Protein AF-A0A932WIM9-F1 (afdb_monomer_lite)

Sequence (503 aa):
MEVCYRRLRYLMGSFFEVTAYGERARCAEAVTLAFTEVARIERLLSVYRPQSDLTCLNAFGKTGARSIDPELFSVLARSIEYAEQSGGAFDPTAAPLIRLWGFGPGPARLSPPSNEEVLSLLDRVDYRSIQLSSGRVAFLKEGVEINLGGIGKGYAIDRAAEILRRAGISRAMISCGSTIYALGTPPGKAGWEIDIRHPRNEEEKMETVLLSDQAISTSGDYEKYFIFGGKRFSHLIDPRSGYPAAAVASVSVIAPSAMEADALSTAAFVLGEGEGNALLARRPGVEGLILREEEEGLISRHPTSGWGRRSTVPSLSRRRFLALASLLLAGLFLPSLGEATVVYLTEEEALRKMMPEAERFDTDHIDLSAEQLAQAQQWAGRAFREDDYRFRVGRKGTETVGYATVLEVVGKERPITFLIGIDPTGEIKGVEVLVYRESRGSEIRHSRFMAQFLKKKVTNPLRLGDDIEAISGATLSSRAASYAVKKALAIFEVAYKRQKKEG

Foldseek 3Di:
DWDWDKDWDCALNWIKIKTFTDDHVLVVVLLVVLVVLRNVLCLAAPCQDCNRQQNVVLVVFDDDKDAGDPVSLVLLVVQLVLCVLLVNQRFQQCQLLLVQCQNGPDHRDQDHDDPVSLVVCLVLTDNVQWDDDDNIIDGNDGNRGGHCPLQSVLVSQQSSLVSCVVSVTQFMWIDTVQKIFTRAADPPDPADWDFDADLPAQQDTPFIFGDYLKMKGKDFLPPAWHDDPNDTFRSLARSNSSGGAQQFGMKMKIANTRSVNSSLRSSLSSVHQPSSLVSQQVDPRMWMWTWHQDPPRDIDIRIHPCVCVGTPDPPDPPVCPVPPPPPPDDDDDDDQFAHAKDQPDDPVRVCCVLCVQFPAWDKDKFAADPVLQVQLCVLLVHHDDDRIWIKIFGDDPPDTQWIWTWDWFDFPHDTWIKIWIAGPVQFTSWIATRIDGGSDQPCCRDPVQGVLRGRDHSPDPLDDPPSGDADVVRNRVSVRSSSRNNSVRSSCCSGPVVVVVVD

Radius of gyration: 24.14 Å; chains: 1; bounding box: 57×66×65 Å

pLDDT: mean 85.47, std 17.42, range [24.28, 98.75]

Structure (mmCIF, N/CA/C/O backbone):
data_AF-A0A932WIM9-F1
#
_entry.id   AF-A0A932WIM9-F1
#
loop_
_atom_site.group_PDB
_atom_site.id
_atom_site.type_symbol
_atom_site.label_atom_id
_atom_site.label_alt_id
_atom_site.label_comp_id
_atom_site.label_asym_id
_atom_site.label_entity_id
_atom_site.label_seq_id
_atom_site.pdbx_PDB_ins_code
_atom_site.Cartn_x
_atom_site.Cartn_y
_atom_site.Cartn_z
_atom_site.occupancy
_atom_site.B_iso_or_equiv
_atom_site.auth_seq_id
_atom_site.auth_comp_id
_atom_site.auth_asym_id
_atom_site.auth_atom_id
_atom_site.pdbx_PDB_model_num
ATOM 1 N N . MET A 1 1 ? -25.998 -4.564 21.793 1.00 55.59 1 MET A N 1
ATOM 2 C CA . MET A 1 1 ? -26.098 -3.507 20.764 1.00 55.59 1 MET A CA 1
ATOM 3 C C . MET A 1 1 ? -24.878 -3.607 19.871 1.00 55.59 1 MET A C 1
ATOM 5 O O . MET A 1 1 ? -23.782 -3.750 20.400 1.00 55.59 1 MET A O 1
ATOM 9 N N . GLU A 1 2 ? -25.075 -3.602 18.556 1.00 68.44 2 GLU A N 1
ATOM 10 C CA . GLU A 1 2 ? -23.986 -3.564 17.575 1.00 68.44 2 GLU A CA 1
ATOM 11 C C . GLU A 1 2 ? -23.275 -2.209 17.690 1.00 68.44 2 GLU A C 1
ATOM 13 O O . GLU A 1 2 ? -23.920 -1.163 17.623 1.00 68.44 2 GLU A O 1
ATOM 18 N N . VAL A 1 3 ? -21.966 -2.212 17.949 1.00 78.06 3 VAL A N 1
ATOM 19 C CA . VAL A 1 3 ? -21.169 -0.986 18.074 1.00 78.06 3 VAL A CA 1
ATOM 20 C C . VAL A 1 3 ? -20.242 -0.833 16.882 1.00 78.06 3 VAL A C 1
ATOM 22 O O . VAL A 1 3 ? -19.720 -1.816 16.361 1.00 78.06 3 VAL A O 1
ATOM 25 N N . CYS A 1 4 ? -19.980 0.414 16.500 1.00 88.69 4 CYS A N 1
ATOM 26 C CA . CYS A 1 4 ? -18.881 0.735 15.604 1.00 88.69 4 CYS A CA 1
ATOM 27 C C . CYS A 1 4 ? -17.565 0.675 16.395 1.00 88.69 4 CYS A C 1
ATOM 29 O O . CYS A 1 4 ? -17.333 1.482 17.301 1.00 88.69 4 CYS A O 1
ATOM 31 N N . TYR A 1 5 ? -16.707 -0.287 16.073 1.00 85.75 5 TYR A N 1
ATOM 32 C CA . TYR A 1 5 ? -15.351 -0.399 16.598 1.00 85.75 5 TYR A CA 1
ATOM 33 C C . TYR A 1 5 ? -14.357 0.005 15.511 1.00 85.75 5 TYR A C 1
ATOM 35 O O . TYR A 1 5 ? -14.390 -0.536 14.413 1.00 85.75 5 TYR A O 1
ATOM 43 N N . ARG A 1 6 ? -13.468 0.950 15.817 1.00 88.81 6 ARG A N 1
ATOM 44 C CA . ARG A 1 6 ? -12.464 1.465 14.883 1.00 88.81 6 ARG A CA 1
ATOM 45 C C . ARG A 1 6 ? -11.092 1.424 15.542 1.00 88.81 6 ARG A C 1
ATOM 47 O O . ARG A 1 6 ? -10.963 1.883 16.678 1.00 88.81 6 ARG A O 1
ATOM 54 N N . ARG A 1 7 ? -10.090 0.889 14.844 1.00 83.69 7 ARG A N 1
ATOM 55 C CA . ARG A 1 7 ? -8.681 0.903 15.269 1.00 83.69 7 ARG A CA 1
ATOM 56 C C . ARG A 1 7 ? -7.785 1.169 14.061 1.00 83.69 7 ARG A C 1
ATOM 58 O O . ARG A 1 7 ? -8.113 0.774 12.945 1.00 83.69 7 ARG A O 1
ATOM 65 N N . LEU A 1 8 ? -6.657 1.823 14.311 1.00 82.69 8 LEU A N 1
ATOM 66 C CA . LEU A 1 8 ? -5.622 2.146 13.335 1.00 82.69 8 LEU A CA 1
ATOM 67 C C . LEU A 1 8 ? -4.281 1.592 13.830 1.00 82.69 8 LEU A C 1
ATOM 69 O O . LEU A 1 8 ? -4.013 1.646 15.031 1.00 82.69 8 LEU A O 1
ATOM 73 N N . ARG A 1 9 ? -3.435 1.086 12.930 1.00 78.25 9 ARG A N 1
ATOM 74 C CA . ARG A 1 9 ? -2.064 0.658 13.240 1.00 78.25 9 ARG A CA 1
ATOM 75 C C . ARG A 1 9 ? -1.126 0.958 12.073 1.00 78.25 9 ARG A C 1
ATOM 77 O O . ARG A 1 9 ? -1.498 0.767 10.920 1.00 78.25 9 ARG A O 1
ATOM 84 N N . TYR A 1 10 ? 0.091 1.415 12.363 1.00 80.12 10 TYR A N 1
ATOM 85 C CA . TYR A 1 10 ? 1.121 1.609 11.339 1.00 80.12 10 TYR A CA 1
ATOM 86 C C . TYR A 1 10 ? 1.799 0.270 11.017 1.00 80.12 10 TYR A C 1
ATOM 88 O O . TYR A 1 10 ? 2.465 -0.298 11.882 1.00 80.12 10 TYR A O 1
ATOM 96 N N . LEU A 1 11 ? 1.592 -0.242 9.803 1.00 82.69 11 LEU A N 1
ATOM 97 C CA . LEU A 1 11 ? 2.088 -1.531 9.307 1.00 82.69 11 LEU A CA 1
ATOM 98 C C . LEU A 1 11 ? 2.386 -1.429 7.804 1.00 82.69 11 LEU A C 1
ATOM 100 O O . LEU A 1 11 ? 1.714 -0.695 7.080 1.00 82.69 11 LEU A O 1
ATOM 104 N N . MET A 1 12 ? 3.384 -2.170 7.318 1.00 85.56 12 MET A N 1
ATOM 105 C CA . MET A 1 12 ? 3.797 -2.179 5.901 1.00 85.56 12 MET A CA 1
ATOM 106 C C . MET A 1 12 ? 4.084 -0.779 5.321 1.00 85.56 12 MET A C 1
ATOM 108 O O . MET A 1 12 ? 3.772 -0.486 4.167 1.00 85.56 12 MET A O 1
ATOM 112 N N . GLY A 1 13 ? 4.664 0.113 6.130 1.00 76.69 13 GLY A N 1
ATOM 113 C CA . GLY A 1 13 ? 5.020 1.471 5.703 1.00 76.69 13 GLY A CA 1
ATOM 114 C C . GLY A 1 13 ? 3.828 2.415 5.487 1.00 76.69 13 GLY A C 1
ATOM 115 O O . GLY A 1 13 ? 3.993 3.466 4.869 1.00 76.69 13 GLY A O 1
ATOM 116 N N . SER A 1 14 ? 2.634 2.056 5.970 1.00 79.06 14 SER A N 1
ATOM 117 C CA . SER A 1 14 ? 1.410 2.857 5.873 1.00 79.06 14 SER A CA 1
ATOM 118 C C . SER A 1 14 ? 0.502 2.619 7.088 1.00 79.06 14 SER A C 1
ATOM 120 O O . SER A 1 14 ? 0.816 1.836 7.982 1.00 79.06 14 SER A O 1
ATOM 122 N N . PHE A 1 15 ? -0.633 3.310 7.153 1.00 77.94 15 PHE A N 1
ATOM 123 C CA . PHE A 1 15 ? -1.632 3.090 8.191 1.00 77.94 15 PHE A CA 1
ATOM 124 C C . PHE A 1 15 ? -2.694 2.100 7.719 1.00 77.94 15 PHE A C 1
ATOM 126 O O . PHE A 1 15 ? -3.388 2.351 6.735 1.00 77.94 15 PHE A O 1
ATOM 133 N N . PHE A 1 16 ? -2.829 0.998 8.452 1.00 83.69 16 PHE A N 1
ATOM 134 C CA . PHE A 1 16 ? -3.950 0.078 8.349 1.00 83.69 16 PHE A CA 1
ATOM 135 C C . PHE A 1 16 ? -5.054 0.513 9.302 1.00 83.69 16 PHE A C 1
ATOM 137 O O . PHE A 1 16 ? -4.853 0.574 10.515 1.00 83.69 16 PHE A O 1
ATOM 144 N N . GLU A 1 17 ? -6.230 0.777 8.757 1.00 88.31 17 GLU A N 1
ATOM 145 C CA . GLU A 1 17 ? -7.430 1.090 9.516 1.00 88.31 17 GLU A CA 1
ATOM 146 C C . GLU A 1 17 ? -8.450 -0.028 9.362 1.00 88.31 17 GLU A C 1
ATOM 148 O O . GLU A 1 17 ? -8.688 -0.505 8.253 1.00 88.31 17 GLU A O 1
ATOM 153 N N . VAL A 1 18 ? -9.078 -0.421 10.469 1.00 92.44 18 VAL A N 1
ATOM 154 C CA . VAL A 1 18 ? -10.231 -1.319 10.450 1.00 92.44 18 VAL A CA 1
ATOM 155 C C . VAL A 1 18 ? -11.385 -0.668 11.191 1.00 92.44 18 VAL A C 1
ATOM 157 O O . VAL A 1 18 ? -11.271 -0.346 12.376 1.00 92.44 18 VAL A O 1
ATOM 160 N N . THR A 1 19 ? -12.509 -0.518 10.495 1.00 92.75 19 THR A N 1
ATOM 161 C CA . THR A 1 19 ? -13.809 -0.173 11.075 1.00 92.75 19 THR A CA 1
ATOM 162 C C . THR A 1 19 ? -14.709 -1.400 10.995 1.00 92.75 19 THR A C 1
ATOM 164 O O . THR A 1 19 ? -15.010 -1.855 9.902 1.00 92.75 19 THR A O 1
ATOM 167 N N . ALA A 1 20 ? -15.145 -1.943 12.128 1.00 94.75 20 ALA A N 1
ATOM 168 C CA . ALA A 1 20 ? -15.971 -3.144 12.218 1.00 94.75 20 ALA A CA 1
ATOM 169 C C . ALA A 1 20 ? -17.246 -2.881 13.027 1.00 94.75 20 ALA A C 1
ATOM 171 O O . ALA A 1 20 ? -17.211 -2.192 14.051 1.00 94.75 20 ALA A O 1
ATOM 172 N N . TYR A 1 21 ? -18.359 -3.469 12.596 1.00 92.88 21 TYR A N 1
ATOM 173 C CA . TYR A 1 21 ? -19.615 -3.470 13.339 1.00 92.88 21 TYR A CA 1
ATOM 174 C C . TYR A 1 21 ? -19.837 -4.834 13.993 1.00 92.88 21 TYR A C 1
ATOM 176 O O . TYR A 1 21 ? -19.640 -5.878 13.372 1.00 92.88 21 TYR A O 1
ATOM 184 N N . GLY A 1 22 ? -20.207 -4.823 15.272 1.00 93.50 22 GLY A N 1
ATOM 185 C CA . GLY A 1 22 ? -20.445 -6.051 16.023 1.00 93.50 22 GLY A CA 1
ATOM 186 C C . GLY A 1 22 ? -20.454 -5.838 17.530 1.00 93.50 22 GLY A C 1
ATOM 187 O O . GLY A 1 22 ? -20.535 -4.717 18.034 1.00 93.50 22 GLY A O 1
ATOM 188 N N . GLU A 1 23 ? -20.370 -6.939 18.268 1.00 93.31 23 GLU A N 1
ATOM 189 C CA . GLU A 1 23 ? -20.115 -6.908 19.704 1.00 93.31 23 GLU A CA 1
ATOM 190 C C . GLU A 1 23 ? -18.703 -6.368 19.976 1.00 93.31 23 GLU A C 1
ATOM 192 O O . GLU A 1 23 ? -17.725 -6.842 19.401 1.00 93.31 23 GLU A O 1
ATOM 197 N N . ARG A 1 24 ? -18.580 -5.392 20.884 1.00 89.56 24 ARG A N 1
ATOM 198 C CA . ARG A 1 24 ? -17.327 -4.654 21.105 1.00 89.56 24 ARG A CA 1
ATOM 199 C C . ARG A 1 24 ? -16.119 -5.552 21.385 1.00 89.56 24 ARG A C 1
ATOM 201 O O . ARG A 1 24 ? -15.062 -5.311 20.809 1.00 89.56 24 ARG A O 1
ATOM 208 N N . ALA A 1 25 ? -16.265 -6.520 22.292 1.00 89.25 25 ALA A N 1
ATOM 209 C CA . ALA A 1 25 ? -15.175 -7.406 22.700 1.00 89.25 25 ALA A CA 1
ATOM 210 C C . ALA A 1 25 ? -14.691 -8.257 21.517 1.00 89.25 25 ALA A C 1
ATOM 212 O O . ALA A 1 25 ? -13.504 -8.259 21.205 1.00 89.25 25 ALA A O 1
ATOM 213 N N . ARG A 1 26 ? -15.637 -8.853 20.782 1.00 94.81 26 ARG A N 1
ATOM 214 C CA . ARG A 1 26 ? -15.364 -9.632 19.571 1.00 94.81 26 ARG A CA 1
ATOM 215 C C . ARG A 1 26 ? -14.689 -8.804 18.481 1.00 94.81 26 ARG A C 1
ATOM 217 O O . ARG A 1 26 ? -13.713 -9.256 17.896 1.00 94.81 26 ARG A O 1
ATOM 224 N N . CYS A 1 27 ? -15.164 -7.582 18.224 1.00 93.25 27 CYS A N 1
ATOM 225 C CA . CYS A 1 27 ? -14.518 -6.690 17.261 1.00 93.25 27 CYS A CA 1
ATOM 226 C C . CYS A 1 27 ? -13.078 -6.364 17.674 1.00 93.25 27 CYS A C 1
ATOM 228 O O . CYS A 1 27 ? -12.185 -6.393 16.834 1.00 93.25 27 CYS A O 1
ATOM 230 N N . ALA A 1 28 ? -12.838 -6.064 18.953 1.00 91.75 28 ALA A N 1
ATOM 231 C CA . ALA A 1 28 ? -11.501 -5.734 19.442 1.00 91.75 28 ALA A CA 1
ATOM 232 C C . ALA A 1 28 ? -10.518 -6.906 19.292 1.00 91.75 28 ALA A C 1
ATOM 234 O O . ALA A 1 28 ? -9.391 -6.708 18.830 1.00 91.75 28 ALA A O 1
ATOM 235 N N . GLU A 1 29 ? -10.956 -8.119 19.627 1.00 94.94 29 GLU A N 1
ATOM 236 C CA . GLU A 1 29 ? -10.174 -9.344 19.453 1.00 94.94 29 GLU A CA 1
ATOM 237 C C . GLU A 1 29 ? -9.896 -9.622 17.968 1.00 94.94 29 GLU A C 1
ATOM 239 O O . GLU A 1 29 ? -8.739 -9.741 17.564 1.00 94.94 29 GLU A O 1
ATOM 244 N N . ALA A 1 30 ? -10.936 -9.620 17.128 1.00 97.94 30 ALA A N 1
ATOM 245 C CA . ALA A 1 30 ? -10.822 -9.891 15.696 1.00 97.94 30 ALA A CA 1
ATOM 246 C C . ALA A 1 30 ? -9.904 -8.888 14.977 1.00 97.94 30 ALA A C 1
ATOM 248 O O . ALA A 1 30 ? -9.068 -9.281 14.165 1.00 97.94 30 ALA A O 1
ATOM 249 N N . VAL A 1 31 ? -10.016 -7.595 15.298 1.00 95.56 31 VAL A N 1
ATOM 250 C CA . VAL A 1 31 ? -9.147 -6.552 14.728 1.00 95.56 31 VAL A CA 1
ATOM 251 C C . VAL A 1 31 ? -7.701 -6.711 15.198 1.00 95.56 31 VAL A C 1
ATOM 253 O O . VAL A 1 31 ? -6.775 -6.487 14.420 1.00 95.56 31 VAL A O 1
ATOM 256 N N . THR A 1 32 ? -7.482 -7.143 16.441 1.00 96.31 32 THR A N 1
ATOM 257 C CA . THR A 1 32 ? -6.131 -7.436 16.942 1.00 96.31 32 THR A CA 1
ATOM 258 C C . THR A 1 32 ? -5.508 -8.614 16.196 1.00 96.31 32 THR A C 1
ATOM 260 O O . THR A 1 32 ? -4.367 -8.509 15.749 1.00 96.31 32 THR A O 1
ATOM 263 N N . LEU A 1 33 ? -6.265 -9.693 15.971 1.00 98.19 33 LEU A N 1
ATOM 264 C CA . LEU A 1 33 ? -5.821 -10.829 15.157 1.00 98.19 33 LEU A CA 1
ATOM 265 C C . LEU A 1 33 ? -5.523 -10.414 13.709 1.00 98.19 33 LEU A C 1
ATOM 267 O O . LEU A 1 33 ? -4.488 -10.799 13.167 1.00 98.19 33 LEU A O 1
ATOM 271 N N . ALA A 1 34 ? -6.374 -9.579 13.107 1.00 98.44 34 ALA A N 1
ATOM 272 C CA . ALA A 1 34 ? -6.161 -9.060 11.758 1.00 98.44 34 ALA A CA 1
ATOM 273 C C . ALA A 1 34 ? -4.856 -8.250 11.658 1.00 98.44 34 ALA A C 1
ATOM 275 O O . ALA A 1 34 ? -4.059 -8.471 10.750 1.00 98.44 34 ALA A O 1
ATOM 276 N N . PHE A 1 35 ? -4.576 -7.361 12.615 1.00 97.06 35 PHE A N 1
ATOM 277 C CA . PHE A 1 35 ? -3.311 -6.619 12.638 1.00 97.06 35 PHE A CA 1
ATOM 278 C C . PHE A 1 35 ? -2.088 -7.498 12.902 1.00 97.06 35 PHE A C 1
ATOM 280 O O . PHE A 1 35 ? -1.018 -7.220 12.360 1.00 97.06 35 PHE A O 1
ATOM 287 N N . THR A 1 36 ? -2.218 -8.541 13.720 1.00 97.75 36 THR A N 1
ATOM 288 C CA . THR A 1 36 ? -1.147 -9.526 13.920 1.00 97.75 36 THR A CA 1
ATOM 289 C C . THR A 1 36 ? -0.826 -10.264 12.622 1.00 97.75 36 THR A C 1
ATOM 291 O O . THR A 1 36 ? 0.350 -10.457 12.310 1.00 97.75 36 THR A O 1
ATOM 294 N N . GLU A 1 37 ? -1.842 -10.606 11.830 1.00 98.50 37 GLU A N 1
ATOM 295 C CA . GLU A 1 37 ? -1.651 -11.229 10.520 1.00 98.50 37 GLU A CA 1
ATOM 296 C C . GLU A 1 37 ? -1.002 -10.280 9.512 1.00 98.50 37 GLU A C 1
ATOM 298 O O . GLU A 1 37 ? -0.033 -10.659 8.860 1.00 98.50 37 GLU A O 1
ATOM 303 N N . VAL A 1 38 ? -1.445 -9.021 9.435 1.00 98.06 38 VAL A N 1
ATOM 304 C CA . VAL A 1 38 ? -0.797 -8.015 8.574 1.00 98.06 38 VAL A CA 1
ATOM 305 C C . VAL A 1 38 ? 0.683 -7.851 8.951 1.00 98.06 38 VAL A C 1
ATOM 307 O O . VAL A 1 38 ? 1.546 -7.826 8.076 1.00 98.06 38 VAL A O 1
ATOM 310 N N . ALA A 1 39 ? 1.013 -7.826 10.247 1.00 96.31 39 ALA A N 1
ATOM 311 C CA . ALA A 1 39 ? 2.401 -7.769 10.707 1.00 96.31 39 ALA A CA 1
ATOM 312 C C . ALA A 1 39 ? 3.211 -9.038 10.364 1.00 96.31 39 ALA A C 1
ATOM 314 O O . ALA A 1 39 ? 4.426 -8.958 10.173 1.00 96.31 39 ALA A O 1
ATOM 315 N N . ARG A 1 40 ? 2.573 -10.217 10.291 1.00 97.88 40 ARG A N 1
ATOM 316 C CA . ARG A 1 40 ? 3.206 -11.458 9.812 1.00 97.88 40 ARG A CA 1
ATOM 317 C C . ARG A 1 40 ? 3.481 -11.389 8.313 1.00 97.88 40 ARG A C 1
ATOM 319 O O . ARG A 1 40 ? 4.597 -11.688 7.900 1.00 97.88 40 ARG A O 1
ATOM 326 N N . ILE A 1 41 ? 2.512 -10.926 7.528 1.00 98.25 41 ILE A N 1
ATOM 327 C CA . ILE A 1 41 ? 2.643 -10.739 6.078 1.00 98.25 41 ILE A CA 1
ATOM 328 C C . ILE A 1 41 ? 3.725 -9.703 5.754 1.00 98.25 41 ILE A C 1
ATOM 330 O O . ILE A 1 41 ? 4.496 -9.895 4.818 1.00 98.25 41 ILE A O 1
ATOM 334 N N . GLU A 1 42 ? 3.876 -8.646 6.557 1.00 95.94 42 GLU A N 1
ATOM 335 C CA . GLU A 1 42 ? 4.989 -7.701 6.405 1.00 95.94 42 GLU A CA 1
ATOM 336 C C . GLU A 1 42 ? 6.358 -8.393 6.524 1.00 95.94 42 GLU A C 1
ATOM 338 O O . GLU A 1 42 ? 7.280 -8.073 5.770 1.00 95.94 42 GLU A O 1
ATOM 343 N N . ARG A 1 43 ? 6.503 -9.365 7.437 1.00 96.19 43 ARG A N 1
ATOM 344 C CA . ARG A 1 43 ? 7.737 -10.160 7.560 1.00 96.19 43 ARG A CA 1
ATOM 345 C C . ARG A 1 43 ? 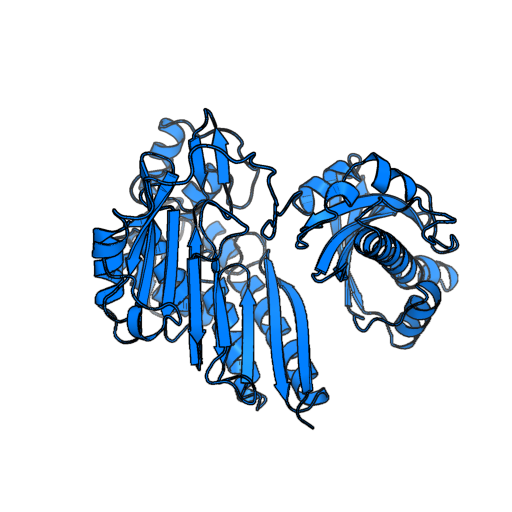7.968 -11.072 6.354 1.00 96.19 43 ARG A C 1
ATOM 347 O O . ARG A 1 43 ? 9.119 -11.354 6.061 1.00 96.19 43 ARG A O 1
ATOM 354 N N . LEU A 1 44 ? 6.920 -11.465 5.637 1.00 96.81 44 LEU A N 1
ATOM 355 C CA . LEU A 1 44 ? 7.025 -12.277 4.425 1.00 96.81 44 LEU A CA 1
ATOM 356 C C . LEU A 1 44 ? 7.402 -11.423 3.198 1.00 96.81 44 LEU A C 1
ATOM 358 O O . LEU A 1 44 ? 8.310 -11.769 2.447 1.00 96.81 44 LEU A O 1
ATOM 362 N N . LEU A 1 45 ? 6.718 -10.288 3.001 1.00 97.25 45 LEU A N 1
ATOM 363 C CA . LEU A 1 45 ? 6.689 -9.566 1.718 1.00 97.25 45 LEU A CA 1
ATOM 364 C C . LEU A 1 45 ? 7.508 -8.265 1.674 1.00 97.25 45 LEU A C 1
ATOM 366 O O . LEU A 1 45 ? 7.629 -7.662 0.609 1.00 97.25 45 LEU A O 1
ATOM 370 N N . SER A 1 46 ? 8.020 -7.760 2.799 1.00 95.19 46 SER A N 1
ATOM 371 C CA . SER A 1 46 ? 8.636 -6.425 2.824 1.00 95.19 46 SER A CA 1
ATOM 372 C C . SER A 1 46 ? 10.035 -6.402 2.212 1.00 95.19 46 SER A C 1
ATOM 374 O O . SER A 1 46 ? 10.927 -7.082 2.700 1.00 95.19 46 SER A O 1
ATOM 376 N N . VAL A 1 47 ? 10.272 -5.523 1.238 1.00 94.00 47 VAL A N 1
ATOM 377 C CA . VAL A 1 47 ? 11.627 -5.200 0.740 1.00 94.00 47 VAL A CA 1
ATOM 378 C C . VAL A 1 47 ? 12.413 -4.267 1.672 1.00 94.00 47 VAL A C 1
ATOM 380 O O . VAL A 1 47 ? 13.609 -4.076 1.495 1.00 94.00 47 VAL A O 1
ATOM 383 N N . TYR A 1 48 ? 11.757 -3.669 2.673 1.00 89.06 48 TYR A N 1
ATOM 384 C CA . TYR A 1 48 ? 12.379 -2.730 3.617 1.00 89.06 48 TYR A CA 1
ATOM 385 C C . TYR A 1 48 ? 12.921 -3.420 4.873 1.00 89.06 48 TYR A C 1
ATOM 387 O O . TYR A 1 48 ? 13.657 -2.810 5.646 1.00 89.06 48 TYR A O 1
ATOM 395 N N . ARG A 1 49 ? 12.545 -4.684 5.106 1.00 91.31 49 ARG A N 1
ATOM 396 C CA . ARG A 1 49 ? 12.998 -5.465 6.260 1.00 91.31 49 ARG A CA 1
ATOM 397 C C . ARG A 1 49 ? 14.148 -6.378 5.830 1.00 91.31 49 ARG A C 1
ATOM 399 O O . ARG A 1 49 ? 13.906 -7.270 5.018 1.00 91.31 49 ARG A O 1
ATOM 406 N N . PRO A 1 50 ? 15.362 -6.225 6.390 1.00 88.88 50 PRO A N 1
ATOM 407 C CA . PRO A 1 50 ? 16.505 -7.061 6.018 1.00 88.88 50 PRO A CA 1
ATOM 408 C C . PRO A 1 50 ? 16.269 -8.561 6.232 1.00 88.88 50 PRO A C 1
ATOM 410 O O . PRO A 1 50 ? 16.777 -9.377 5.474 1.00 88.88 50 PRO A O 1
ATOM 413 N N . GLN A 1 51 ? 15.488 -8.922 7.255 1.00 91.19 51 GLN A N 1
ATOM 414 C CA . GLN A 1 51 ? 15.192 -10.311 7.619 1.00 91.19 51 GLN A CA 1
ATOM 415 C C . GLN A 1 51 ? 13.867 -10.835 7.048 1.00 91.19 51 GLN A C 1
ATOM 417 O O . GLN A 1 51 ? 13.393 -11.867 7.514 1.00 91.19 51 GLN A O 1
ATOM 422 N N . SER A 1 52 ? 13.221 -10.131 6.111 1.00 95.50 52 SER A N 1
ATOM 423 C CA . SER A 1 52 ? 12.031 -10.698 5.469 1.00 95.50 52 SER A CA 1
ATOM 424 C C . SER A 1 52 ? 12.395 -11.849 4.539 1.00 95.50 52 SER A C 1
ATOM 426 O O . SER A 1 52 ? 13.494 -11.876 3.973 1.00 95.50 52 SER A O 1
ATOM 428 N N . ASP A 1 53 ? 11.450 -12.763 4.328 1.00 95.12 53 ASP A N 1
ATOM 429 C CA . ASP A 1 53 ? 11.622 -13.866 3.381 1.00 95.12 53 ASP A CA 1
ATOM 430 C C . ASP A 1 53 ? 11.905 -13.347 1.965 1.00 95.12 53 ASP A C 1
ATOM 432 O O . ASP A 1 53 ? 12.806 -13.850 1.292 1.00 95.12 53 ASP A O 1
ATOM 436 N N . LEU A 1 54 ? 11.207 -12.287 1.534 1.00 95.62 54 LEU A N 1
ATOM 437 C CA . LEU A 1 54 ? 11.436 -11.656 0.234 1.00 95.62 54 LEU A CA 1
ATOM 438 C C . LEU A 1 54 ? 12.838 -11.038 0.103 1.00 95.62 54 LEU A C 1
ATOM 440 O O . LEU A 1 54 ? 13.504 -11.248 -0.909 1.00 95.62 54 LEU A O 1
ATOM 444 N N . THR A 1 55 ? 13.319 -10.302 1.110 1.00 93.75 55 THR A N 1
ATOM 445 C CA . THR A 1 55 ? 14.673 -9.722 1.069 1.00 93.75 55 THR A CA 1
ATOM 446 C C . THR A 1 55 ? 15.734 -10.820 1.079 1.00 93.75 55 THR A C 1
ATOM 448 O O . THR A 1 55 ? 16.708 -10.747 0.330 1.00 93.75 55 THR A O 1
ATOM 451 N N . CYS A 1 56 ? 15.525 -11.877 1.868 1.00 92.00 56 CYS A N 1
ATOM 452 C CA . CYS A 1 56 ? 16.401 -13.046 1.891 1.00 92.00 56 CYS A CA 1
ATOM 453 C C . CYS A 1 56 ? 16.414 -13.790 0.545 1.00 92.00 56 CYS A C 1
ATOM 455 O O . CYS A 1 56 ? 17.459 -14.302 0.138 1.00 92.00 56 CYS A O 1
ATOM 457 N N . LEU A 1 57 ? 15.276 -13.837 -0.156 1.00 92.44 57 LEU A N 1
ATOM 458 C CA . LEU A 1 57 ? 15.182 -14.368 -1.512 1.00 92.44 57 LEU A CA 1
ATOM 459 C C . LEU A 1 57 ? 15.964 -13.497 -2.510 1.00 92.44 57 LEU A C 1
ATOM 461 O O . LEU A 1 57 ? 16.771 -14.034 -3.264 1.00 92.44 57 LEU A O 1
ATOM 465 N N . ASN A 1 58 ? 15.793 -12.172 -2.476 1.00 93.06 58 ASN A N 1
ATOM 466 C CA . ASN A 1 58 ? 16.522 -11.247 -3.355 1.00 93.06 58 ASN A CA 1
ATOM 467 C C . ASN A 1 58 ? 18.041 -11.307 -3.136 1.00 93.06 58 ASN A C 1
ATOM 469 O O . ASN A 1 58 ? 18.807 -11.344 -4.095 1.00 93.06 58 ASN A O 1
ATOM 473 N N . ALA A 1 59 ? 18.488 -11.386 -1.879 1.00 87.94 59 ALA A N 1
ATOM 474 C CA . ALA A 1 59 ? 19.908 -11.472 -1.533 1.00 87.94 59 ALA A CA 1
ATOM 475 C C . ALA A 1 59 ? 20.577 -12.768 -2.020 1.00 87.94 59 ALA A C 1
ATOM 477 O O . ALA A 1 59 ? 21.796 -12.824 -2.162 1.00 87.94 59 ALA A O 1
ATOM 478 N N . PHE A 1 60 ? 19.793 -13.819 -2.270 1.00 75.62 60 PHE A N 1
ATOM 479 C CA . PHE A 1 60 ? 20.319 -15.101 -2.722 1.00 75.62 60 PHE A CA 1
ATOM 480 C C . PHE A 1 60 ? 20.739 -15.097 -4.196 1.00 75.62 60 PHE A C 1
ATOM 482 O O . PHE A 1 60 ? 21.413 -16.034 -4.615 1.00 75.62 60 PHE A O 1
ATOM 489 N N . GLY A 1 61 ? 20.333 -14.089 -4.979 1.00 63.38 61 GLY A N 1
ATOM 490 C CA . GLY A 1 61 ? 20.482 -14.039 -6.432 1.00 63.38 61 GLY A CA 1
ATOM 491 C C . GLY A 1 61 ? 21.852 -14.491 -6.940 1.00 63.38 61 GLY A C 1
ATOM 492 O O . GLY A 1 61 ? 22.763 -13.671 -7.007 1.00 63.38 61 GLY A O 1
ATOM 493 N N . LYS A 1 62 ? 21.961 -15.791 -7.293 1.00 63.53 62 LYS A N 1
ATOM 494 C CA . LYS A 1 62 ? 22.930 -16.389 -8.235 1.00 63.53 62 LYS A CA 1
ATOM 495 C C . LYS A 1 62 ? 22.945 -17.920 -8.374 1.00 63.53 62 LYS A C 1
ATOM 497 O O . LYS A 1 62 ? 23.537 -18.372 -9.347 1.00 63.53 62 LYS A O 1
ATOM 502 N N . THR A 1 63 ? 22.366 -18.752 -7.497 1.00 56.06 63 THR A N 1
ATOM 503 C CA . THR A 1 63 ? 22.604 -20.217 -7.609 1.00 56.06 63 THR A CA 1
ATOM 504 C C . THR A 1 63 ? 21.389 -21.118 -7.384 1.00 56.06 63 THR A C 1
ATOM 506 O O . THR A 1 63 ? 21.066 -21.522 -6.271 1.00 56.06 63 THR A O 1
ATOM 509 N N . GLY A 1 64 ? 20.796 -21.560 -8.497 1.00 70.62 64 GLY A N 1
ATOM 510 C CA . GLY A 1 64 ? 19.852 -22.676 -8.533 1.00 70.62 64 GLY A CA 1
ATOM 511 C C . GLY A 1 64 ? 18.451 -22.351 -8.013 1.00 70.62 64 GLY A C 1
ATOM 512 O O . GLY A 1 64 ? 18.178 -21.288 -7.463 1.00 70.62 64 GLY A O 1
ATOM 513 N N . ALA A 1 65 ? 17.533 -23.295 -8.214 1.00 87.25 65 ALA A N 1
ATOM 514 C CA . ALA A 1 65 ? 16.189 -23.193 -7.663 1.00 87.25 65 ALA A CA 1
ATOM 515 C C . ALA A 1 65 ? 16.238 -23.295 -6.134 1.00 87.25 65 ALA A C 1
ATOM 517 O O . ALA A 1 65 ? 16.954 -24.149 -5.608 1.00 87.25 65 ALA A O 1
ATOM 518 N N . ARG A 1 66 ? 15.431 -22.512 -5.419 1.00 88.19 66 ARG A N 1
ATOM 519 C CA . ARG A 1 66 ? 15.344 -22.518 -3.954 1.00 88.19 66 ARG A CA 1
ATOM 520 C C . ARG A 1 66 ? 13.908 -22.714 -3.496 1.00 88.19 66 ARG A C 1
ATOM 522 O O . ARG A 1 66 ? 13.011 -22.065 -4.019 1.00 88.19 66 ARG A O 1
ATOM 529 N N . SER A 1 67 ? 13.702 -23.583 -2.508 1.00 92.69 67 SER A N 1
ATOM 530 C CA . SER A 1 67 ? 12.407 -23.689 -1.832 1.00 92.69 67 SER A CA 1
ATOM 531 C C . SER A 1 67 ? 12.136 -22.424 -1.027 1.00 92.69 67 SER A C 1
ATOM 533 O O . SER A 1 67 ? 13.011 -21.962 -0.292 1.00 92.69 67 SER A O 1
ATOM 535 N N . ILE A 1 68 ? 10.929 -21.894 -1.163 1.00 94.56 68 ILE A N 1
ATOM 536 C CA . ILE A 1 68 ? 10.450 -20.725 -0.423 1.00 94.56 68 ILE A CA 1
ATOM 537 C C . ILE A 1 68 ? 9.184 -21.089 0.346 1.00 94.56 68 ILE A C 1
ATOM 539 O O . ILE A 1 68 ? 8.616 -22.165 0.148 1.00 94.56 68 ILE A O 1
ATOM 543 N N . ASP A 1 69 ? 8.762 -20.196 1.235 1.00 95.88 69 ASP A N 1
ATOM 544 C CA . ASP A 1 69 ? 7.494 -20.342 1.937 1.00 95.88 69 ASP A CA 1
ATOM 545 C C . ASP A 1 69 ? 6.327 -20.512 0.930 1.00 95.88 69 ASP A C 1
ATOM 547 O O . ASP A 1 69 ? 6.283 -19.789 -0.075 1.00 95.88 69 ASP A O 1
ATOM 551 N N . PRO A 1 70 ? 5.392 -21.461 1.148 1.00 96.94 70 PRO A N 1
ATOM 552 C CA . PRO A 1 70 ? 4.283 -21.708 0.224 1.00 96.94 70 PRO A CA 1
ATOM 553 C C . PRO A 1 70 ? 3.389 -20.487 -0.022 1.00 96.94 70 PRO A C 1
ATOM 555 O O . PRO A 1 70 ? 2.854 -20.322 -1.119 1.00 96.94 70 PRO A O 1
ATOM 558 N N . GLU A 1 71 ? 3.226 -19.621 0.977 1.00 97.50 71 GLU A N 1
ATOM 559 C CA . GLU A 1 71 ? 2.443 -18.397 0.855 1.00 97.50 71 GLU A CA 1
ATOM 560 C C . GLU A 1 71 ? 3.174 -17.370 -0.011 1.00 97.50 71 GLU A C 1
ATOM 562 O O . GLU A 1 71 ? 2.579 -16.810 -0.933 1.00 97.50 71 GLU A O 1
ATOM 567 N N . LEU A 1 72 ? 4.484 -17.187 0.204 1.00 97.12 72 LEU A N 1
ATOM 568 C CA . LEU A 1 72 ? 5.306 -16.334 -0.660 1.00 97.12 72 LEU A CA 1
ATOM 569 C C . LEU A 1 72 ? 5.293 -16.840 -2.107 1.00 97.12 72 LEU A C 1
ATOM 571 O O . LEU A 1 72 ? 5.153 -16.042 -3.034 1.00 97.12 72 LEU A O 1
ATOM 575 N N . PHE A 1 73 ? 5.385 -18.158 -2.302 1.00 97.62 73 PHE A N 1
ATOM 576 C CA . PHE A 1 73 ? 5.269 -18.781 -3.619 1.00 97.62 73 PHE A CA 1
ATOM 577 C C . PHE A 1 73 ? 3.934 -18.435 -4.286 1.00 97.62 73 PHE A C 1
ATOM 579 O O . PHE A 1 73 ? 3.918 -18.033 -5.447 1.00 97.62 73 PHE A O 1
ATOM 586 N N . SER A 1 74 ? 2.822 -18.542 -3.553 1.00 97.69 74 SER A N 1
ATOM 587 C CA . SER A 1 74 ? 1.488 -18.228 -4.072 1.00 97.69 74 SER A CA 1
ATOM 588 C C . SER A 1 74 ? 1.342 -16.755 -4.468 1.00 97.69 74 SER A C 1
ATOM 590 O O . SER A 1 74 ? 0.797 -16.455 -5.531 1.00 97.69 74 SER A O 1
ATOM 592 N N . VAL A 1 75 ? 1.833 -15.823 -3.645 1.00 98.25 75 VAL A N 1
ATOM 593 C CA . VAL A 1 75 ? 1.781 -14.381 -3.952 1.00 98.25 75 VAL A CA 1
ATOM 594 C C . VAL A 1 75 ? 2.653 -14.050 -5.165 1.00 98.25 75 VAL A C 1
ATOM 596 O O . VAL A 1 75 ? 2.242 -13.279 -6.035 1.00 98.25 75 VAL A O 1
ATOM 599 N N . LEU A 1 76 ? 3.835 -14.662 -5.266 1.00 97.75 76 LEU A N 1
ATOM 600 C CA . LEU A 1 76 ? 4.734 -14.480 -6.401 1.00 97.75 76 LEU A CA 1
ATOM 601 C C . LEU A 1 76 ? 4.150 -15.054 -7.698 1.00 97.75 76 LEU A C 1
ATOM 603 O O . LEU A 1 76 ? 4.192 -14.379 -8.723 1.00 97.75 76 LEU A O 1
ATOM 607 N N . ALA A 1 77 ? 3.546 -16.243 -7.654 1.00 98.12 77 ALA A N 1
ATOM 608 C CA . ALA A 1 77 ? 2.867 -16.837 -8.804 1.00 98.12 77 ALA A CA 1
ATOM 609 C C . ALA A 1 77 ? 1.755 -15.918 -9.331 1.00 98.12 77 ALA A C 1
ATOM 611 O O . ALA A 1 77 ? 1.736 -15.581 -10.512 1.00 98.12 77 ALA A O 1
ATOM 612 N N . ARG A 1 78 ? 0.903 -15.399 -8.437 1.00 98.19 78 ARG A N 1
ATOM 613 C CA . ARG A 1 78 ? -0.131 -14.420 -8.808 1.00 98.19 78 ARG A CA 1
ATOM 614 C C . ARG A 1 78 ? 0.449 -13.131 -9.383 1.00 98.19 78 ARG A C 1
ATOM 616 O O . ARG A 1 78 ? -0.123 -12.564 -10.306 1.00 98.19 78 ARG A O 1
ATOM 623 N N . SER A 1 79 ? 1.582 -12.672 -8.861 1.00 98.31 79 SER A N 1
ATOM 624 C CA . SER A 1 79 ? 2.276 -11.492 -9.387 1.00 98.31 79 SER A CA 1
ATOM 625 C C . SER A 1 79 ? 2.762 -11.708 -10.824 1.00 98.31 79 SER A C 1
ATOM 627 O O . SER A 1 79 ? 2.603 -10.821 -11.658 1.00 98.31 79 SER A O 1
ATOM 629 N N . ILE A 1 80 ? 3.303 -12.892 -11.130 1.00 98.25 80 ILE A N 1
ATOM 630 C CA . ILE A 1 80 ? 3.712 -13.271 -12.491 1.00 98.25 80 ILE A CA 1
ATOM 631 C C . ILE A 1 80 ? 2.497 -13.349 -13.421 1.00 98.25 80 ILE A C 1
ATOM 633 O O . ILE A 1 80 ? 2.549 -12.808 -14.518 1.00 98.25 80 ILE A O 1
ATOM 637 N N . GLU A 1 81 ? 1.376 -13.918 -12.973 1.00 97.88 81 GLU A N 1
ATOM 638 C CA . GLU A 1 81 ? 0.142 -13.955 -13.772 1.00 97.88 81 GLU A CA 1
ATOM 639 C C . GLU A 1 81 ? -0.348 -12.546 -14.155 1.00 97.88 81 GLU A C 1
ATOM 641 O O . GLU A 1 81 ? -0.739 -12.312 -15.301 1.00 97.88 81 GLU A O 1
ATOM 646 N N . TYR A 1 82 ? -0.313 -11.578 -13.229 1.00 98.12 82 TYR A N 1
ATOM 647 C CA . TYR A 1 82 ? -0.652 -10.185 -13.552 1.00 98.12 82 TYR A CA 1
ATOM 648 C C . TYR A 1 82 ? 0.381 -9.534 -14.479 1.00 98.12 82 TYR A C 1
ATOM 650 O O . TYR A 1 82 ? 0.012 -8.717 -15.329 1.00 98.12 82 TYR A O 1
ATOM 658 N N . ALA A 1 83 ? 1.656 -9.910 -14.365 1.00 98.38 83 ALA A N 1
ATOM 659 C CA . ALA A 1 83 ? 2.694 -9.441 -15.272 1.00 98.38 83 ALA A CA 1
ATOM 660 C C . ALA A 1 83 ? 2.488 -9.956 -16.702 1.00 98.38 83 ALA A C 1
ATOM 662 O O . ALA A 1 83 ? 2.524 -9.178 -17.655 1.00 98.38 83 ALA A O 1
ATOM 663 N N . GLU A 1 84 ? 2.154 -11.235 -16.862 1.00 98.00 84 GLU A N 1
ATOM 664 C CA . GLU A 1 84 ? 1.801 -11.832 -18.152 1.00 98.00 84 GLU A CA 1
ATOM 665 C C . GLU A 1 84 ? 0.582 -11.154 -18.778 1.00 98.00 84 GLU A C 1
ATOM 667 O O . GLU A 1 84 ? 0.619 -10.725 -19.933 1.00 98.00 84 GLU A O 1
ATOM 672 N N . GLN A 1 85 ? -0.490 -10.996 -18.002 1.00 96.75 85 GLN A N 1
ATOM 673 C CA . GLN A 1 85 ? -1.758 -10.445 -18.484 1.00 96.75 85 GLN A CA 1
ATOM 674 C C . GLN A 1 85 ? -1.670 -8.963 -18.858 1.00 96.75 85 GLN A C 1
ATOM 676 O O . GLN A 1 85 ? -2.419 -8.510 -19.722 1.00 96.75 85 GLN A O 1
ATOM 681 N N . SER A 1 86 ? -0.766 -8.219 -18.219 1.00 97.62 86 SER A N 1
ATOM 682 C CA . SER A 1 86 ? -0.518 -6.801 -18.496 1.00 97.62 86 SER A CA 1
ATOM 683 C C . SER A 1 86 ? 0.623 -6.560 -19.491 1.00 97.62 86 SER A C 1
ATOM 685 O O . SER A 1 86 ? 0.970 -5.410 -19.751 1.00 97.62 86 SER A O 1
ATOM 687 N N . GLY A 1 87 ? 1.235 -7.619 -20.036 1.00 97.19 87 GLY A N 1
ATOM 688 C CA . GLY A 1 87 ? 2.369 -7.490 -20.953 1.00 97.19 87 GLY A CA 1
ATOM 689 C C . GLY A 1 87 ? 3.618 -6.873 -20.309 1.00 97.19 87 GLY A C 1
ATOM 690 O O . GLY A 1 87 ? 4.404 -6.234 -21.004 1.00 97.19 87 GLY A O 1
ATOM 691 N N . GLY A 1 88 ? 3.801 -7.049 -18.997 1.00 97.44 88 GLY A N 1
ATOM 692 C CA . GLY A 1 88 ? 4.914 -6.495 -18.219 1.00 97.44 88 GLY A CA 1
ATOM 693 C C . GLY A 1 88 ? 4.709 -5.057 -17.733 1.00 97.44 88 GLY A C 1
ATOM 694 O O . GLY A 1 88 ? 5.647 -4.455 -17.221 1.00 97.44 88 GLY A O 1
ATOM 695 N N . ALA A 1 89 ? 3.510 -4.482 -17.883 1.00 97.62 89 ALA A N 1
ATOM 696 C CA . ALA A 1 89 ? 3.205 -3.168 -17.310 1.00 97.62 89 ALA A CA 1
ATOM 697 C C . ALA A 1 89 ? 3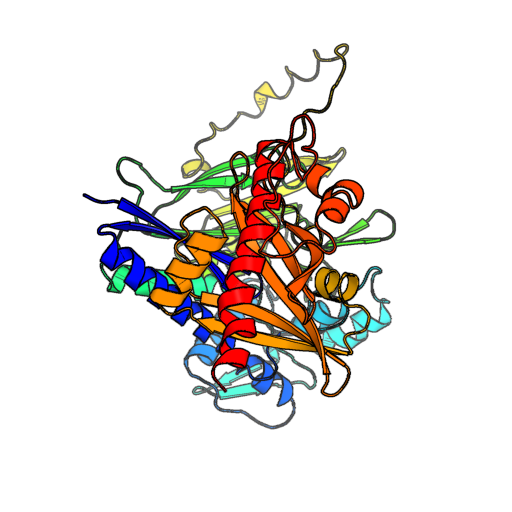.130 -3.210 -15.773 1.00 97.62 89 ALA A C 1
ATOM 699 O O . ALA A 1 89 ? 3.569 -2.283 -15.099 1.00 97.62 89 ALA A O 1
ATOM 700 N N . PHE A 1 90 ? 2.623 -4.310 -15.214 1.00 98.19 90 PHE A N 1
ATOM 701 C CA . PHE A 1 90 ? 2.949 -4.733 -13.856 1.00 98.19 90 PHE A CA 1
ATOM 702 C C . PHE A 1 90 ? 4.107 -5.727 -13.947 1.00 98.19 90 PHE A C 1
ATOM 704 O O . PHE A 1 90 ? 4.003 -6.704 -14.679 1.00 98.19 90 PHE A O 1
ATOM 711 N N . ASP A 1 91 ? 5.200 -5.508 -13.221 1.00 98.38 91 ASP A N 1
ATOM 712 C CA . ASP A 1 91 ? 6.312 -6.459 -13.192 1.00 98.38 91 ASP A CA 1
ATOM 713 C C . ASP A 1 91 ? 6.869 -6.570 -11.764 1.00 98.38 91 ASP A C 1
ATOM 715 O O . ASP A 1 91 ? 7.399 -5.585 -11.234 1.00 98.38 91 ASP A O 1
ATOM 719 N N . PRO A 1 92 ? 6.774 -7.748 -11.115 1.00 97.81 92 PRO A N 1
ATOM 720 C CA . PRO A 1 92 ? 7.311 -7.930 -9.775 1.00 97.81 92 PRO A CA 1
ATOM 721 C C . PRO A 1 92 ? 8.838 -7.809 -9.726 1.00 97.81 92 PRO A C 1
ATOM 723 O O . PRO A 1 92 ? 9.375 -7.717 -8.633 1.00 97.81 92 PRO A O 1
ATOM 726 N N . THR A 1 93 ? 9.555 -7.789 -10.852 1.00 97.44 93 THR A N 1
ATOM 727 C CA . THR A 1 93 ? 11.016 -7.615 -10.913 1.00 97.44 93 THR A CA 1
ATOM 728 C C . THR A 1 93 ? 11.468 -6.157 -11.019 1.00 97.44 93 THR A C 1
ATOM 730 O O . THR A 1 93 ? 12.661 -5.884 -11.101 1.00 97.44 93 THR A O 1
ATOM 733 N N . ALA A 1 94 ? 10.551 -5.183 -10.965 1.00 97.31 94 ALA A N 1
ATOM 734 C CA . ALA A 1 94 ? 10.872 -3.757 -11.104 1.00 97.31 94 ALA A CA 1
ATOM 735 C C . ALA A 1 94 ? 11.672 -3.153 -9.925 1.00 97.31 94 ALA A C 1
ATOM 737 O O . ALA A 1 94 ? 11.948 -1.950 -9.912 1.00 97.31 94 ALA A O 1
ATOM 738 N N . ALA A 1 95 ? 12.062 -3.954 -8.925 1.00 96.19 95 ALA A N 1
ATOM 739 C CA . ALA A 1 95 ? 12.756 -3.489 -7.724 1.00 96.19 95 ALA A CA 1
ATOM 740 C C . ALA A 1 95 ? 14.029 -2.659 -8.007 1.00 96.19 95 ALA A C 1
ATOM 742 O O . ALA A 1 95 ? 14.171 -1.603 -7.378 1.00 96.19 95 ALA A O 1
ATOM 743 N N . PRO A 1 96 ? 14.920 -3.050 -8.948 1.00 95.69 96 PRO A N 1
ATOM 744 C CA . PRO A 1 96 ? 16.127 -2.282 -9.249 1.00 95.69 96 PRO A CA 1
ATOM 745 C C . PRO A 1 96 ? 15.808 -0.871 -9.751 1.00 95.69 96 PRO A C 1
ATOM 747 O O . PRO A 1 96 ? 16.423 0.094 -9.297 1.00 95.69 96 PRO A O 1
ATOM 750 N N . LEU A 1 97 ? 14.802 -0.732 -10.621 1.00 97.44 97 LEU A N 1
ATOM 751 C CA . LEU A 1 97 ? 14.363 0.562 -11.143 1.00 97.44 97 LEU A CA 1
ATOM 752 C C . LEU A 1 97 ? 13.678 1.402 -10.059 1.00 97.44 97 LEU A C 1
ATOM 754 O O . LEU A 1 97 ? 14.008 2.573 -9.892 1.00 97.44 97 LEU A O 1
ATOM 758 N N . ILE A 1 98 ? 12.776 0.812 -9.267 1.00 96.00 98 ILE A N 1
ATOM 759 C CA . ILE A 1 98 ? 12.098 1.508 -8.158 1.00 96.00 98 ILE A CA 1
ATOM 760 C C . ILE A 1 98 ? 13.124 2.090 -7.172 1.00 96.00 98 ILE A C 1
ATOM 762 O O . ILE A 1 98 ? 12.988 3.229 -6.718 1.00 96.00 98 ILE A O 1
ATOM 766 N N . ARG A 1 99 ? 14.178 1.327 -6.857 1.00 94.69 99 ARG A N 1
ATOM 767 C CA . ARG A 1 99 ? 15.286 1.796 -6.019 1.00 94.69 99 ARG A CA 1
ATOM 768 C C . ARG A 1 99 ? 16.123 2.864 -6.720 1.00 94.69 99 ARG A C 1
ATOM 770 O O . ARG A 1 99 ? 16.453 3.857 -6.079 1.00 94.69 99 ARG A O 1
ATOM 777 N N . LEU A 1 100 ? 16.438 2.697 -8.009 1.00 95.94 100 LEU A N 1
ATOM 778 C CA . LEU A 1 100 ? 17.190 3.690 -8.783 1.00 95.94 100 LEU A CA 1
ATOM 779 C C . LEU A 1 100 ? 16.503 5.060 -8.754 1.00 95.94 100 LEU A C 1
ATOM 781 O O . LEU A 1 100 ? 17.172 6.068 -8.550 1.00 95.94 100 LEU A O 1
ATOM 785 N N . TRP A 1 101 ? 15.178 5.095 -8.884 1.00 94.94 101 TRP A N 1
ATOM 786 C CA . TRP A 1 101 ? 14.380 6.322 -8.825 1.00 94.94 101 TRP A CA 1
ATOM 787 C C . TRP A 1 101 ? 14.160 6.875 -7.407 1.00 94.94 101 TRP A C 1
ATOM 789 O O . TRP A 1 101 ? 13.541 7.924 -7.257 1.00 94.94 101 TRP A O 1
ATOM 799 N N . GLY A 1 102 ? 14.688 6.219 -6.366 1.00 92.75 102 GLY A N 1
ATOM 800 C CA . GLY A 1 102 ? 14.613 6.694 -4.981 1.00 92.75 102 GLY A CA 1
ATOM 801 C C . GLY A 1 102 ? 13.288 6.401 -4.271 1.00 92.75 102 GLY A C 1
ATOM 802 O O . GLY A 1 102 ? 12.996 7.030 -3.258 1.00 92.75 102 GLY A O 1
ATOM 803 N N . PHE A 1 103 ? 12.479 5.464 -4.780 1.00 88.25 103 PHE A N 1
ATOM 804 C CA . PHE A 1 103 ? 11.198 5.068 -4.172 1.00 88.25 103 PHE A CA 1
ATOM 805 C C . PHE A 1 103 ? 11.260 3.726 -3.421 1.00 88.25 103 PHE A C 1
ATOM 807 O O . PHE A 1 103 ? 10.313 3.350 -2.725 1.00 88.25 103 PHE A O 1
ATOM 814 N N . GLY A 1 104 ? 12.370 2.997 -3.556 1.00 89.00 104 GLY A N 1
ATOM 815 C CA . GLY A 1 104 ? 12.658 1.757 -2.832 1.00 89.00 104 GLY A CA 1
ATOM 816 C C . GLY A 1 104 ? 13.468 1.975 -1.546 1.00 89.00 104 GLY A C 1
ATOM 817 O O . GLY A 1 104 ? 13.690 3.112 -1.136 1.00 89.00 104 GLY A O 1
ATOM 818 N N . PRO A 1 105 ? 13.931 0.891 -0.898 1.00 85.38 105 PRO A N 1
ATOM 819 C CA . PRO A 1 105 ? 14.891 0.984 0.198 1.00 85.38 105 PRO A CA 1
ATOM 820 C C . PRO A 1 105 ? 16.185 1.661 -0.271 1.00 85.38 105 PRO A C 1
ATOM 822 O O . PRO A 1 105 ? 16.777 1.241 -1.268 1.00 85.38 105 PRO A O 1
ATOM 825 N N . GLY A 1 106 ? 16.631 2.686 0.452 1.00 82.25 106 GLY A N 1
ATOM 826 C CA . GLY A 1 106 ? 17.813 3.472 0.104 1.00 82.25 106 GLY A CA 1
ATOM 827 C C . GLY A 1 106 ? 17.550 4.979 0.161 1.00 82.25 106 GLY A C 1
ATOM 828 O O . GLY A 1 106 ? 16.495 5.400 0.635 1.00 82.25 106 GLY A O 1
ATOM 829 N N . PRO A 1 107 ? 18.513 5.801 -0.285 1.00 77.06 107 PRO A N 1
ATOM 830 C CA . PRO A 1 107 ? 18.364 7.248 -0.270 1.00 77.06 107 PRO A CA 1
ATOM 831 C C . PRO A 1 107 ? 17.290 7.704 -1.265 1.00 77.06 107 PRO A C 1
ATOM 833 O O . PRO A 1 107 ? 17.245 7.241 -2.407 1.00 77.06 107 PRO A O 1
ATOM 836 N N . ALA A 1 108 ? 16.463 8.658 -0.839 1.00 79.75 108 ALA A N 1
ATOM 837 C CA . ALA A 1 108 ? 15.557 9.364 -1.734 1.00 79.75 108 ALA A CA 1
ATOM 838 C C . ALA A 1 108 ? 16.349 10.159 -2.787 1.00 79.75 108 ALA A C 1
ATOM 840 O O . ALA A 1 108 ? 17.460 10.632 -2.528 1.00 79.75 108 ALA A O 1
ATOM 841 N N . ARG A 1 109 ? 15.760 10.339 -3.973 1.00 80.94 109 ARG A N 1
ATOM 842 C CA . ARG A 1 109 ? 16.299 11.210 -5.025 1.00 80.94 109 ARG A CA 1
ATOM 843 C C . ARG A 1 109 ? 15.431 12.455 -5.186 1.00 80.94 109 ARG A C 1
ATOM 845 O O . ARG A 1 109 ? 14.214 12.394 -5.059 1.00 80.94 109 ARG A O 1
ATOM 852 N N . LEU A 1 110 ? 16.081 13.576 -5.499 1.00 79.06 110 LEU A N 1
ATOM 853 C CA . LEU A 1 110 ? 15.433 14.851 -5.848 1.00 79.06 110 LEU A CA 1
ATOM 854 C C . LEU A 1 110 ? 15.638 15.226 -7.326 1.00 79.06 110 LEU A C 1
ATOM 856 O O . LEU A 1 110 ? 15.142 16.251 -7.789 1.00 79.06 110 LEU A O 1
ATOM 860 N N . SER A 1 111 ? 16.372 14.399 -8.071 1.00 81.44 111 SER A N 1
ATOM 861 C CA . SER A 1 111 ? 16.634 14.552 -9.499 1.00 81.44 111 SER A CA 1
ATOM 862 C C . SER A 1 111 ? 16.554 13.191 -10.197 1.00 81.44 111 SER A C 1
ATOM 864 O O . SER A 1 111 ? 16.856 12.166 -9.573 1.00 81.44 111 SER A O 1
ATOM 866 N N . PRO A 1 112 ? 16.149 13.153 -11.479 1.00 91.81 112 PRO A N 1
ATOM 867 C CA . PRO A 1 112 ? 16.094 11.909 -12.236 1.00 91.81 112 PRO A CA 1
ATOM 868 C C . PRO A 1 112 ? 17.497 11.289 -12.381 1.00 91.81 112 PRO A C 1
ATOM 870 O O . PRO A 1 112 ? 18.484 12.030 -12.449 1.00 91.81 112 PRO A O 1
ATOM 873 N N . PRO A 1 113 ? 17.610 9.948 -12.422 1.00 93.38 113 PRO A N 1
ATOM 874 C CA . PRO A 1 113 ? 18.841 9.279 -12.824 1.00 93.38 113 PRO A CA 1
ATOM 875 C C . PRO A 1 113 ? 19.205 9.621 -14.273 1.00 93.38 113 PRO A C 1
ATOM 877 O O . PRO A 1 113 ? 18.361 10.028 -15.077 1.00 93.38 113 PRO A O 1
ATOM 880 N N . SER A 1 114 ? 20.476 9.436 -14.607 1.00 94.88 114 SER A N 1
ATOM 881 C CA . SER A 1 114 ? 20.949 9.500 -15.986 1.00 94.88 114 SER A CA 1
ATOM 882 C C . SER A 1 114 ? 20.346 8.371 -16.828 1.00 94.88 114 SER A C 1
ATOM 884 O O . SER A 1 114 ? 20.001 7.301 -16.325 1.00 94.88 114 SER A O 1
ATOM 886 N N . ASN A 1 115 ? 20.258 8.587 -18.142 1.00 94.75 115 ASN A N 1
ATOM 887 C CA . ASN A 1 115 ? 19.785 7.548 -19.059 1.00 94.75 115 ASN A CA 1
ATOM 888 C C . ASN A 1 115 ? 20.683 6.300 -19.020 1.00 94.75 115 ASN A C 1
ATOM 890 O O . ASN A 1 115 ? 20.181 5.192 -19.146 1.00 94.75 115 ASN A O 1
ATOM 894 N N . GLU A 1 116 ? 21.991 6.465 -18.810 1.00 96.69 116 GLU A N 1
ATOM 895 C CA . GLU A 1 116 ? 22.932 5.347 -18.679 1.00 96.69 116 GLU A CA 1
ATOM 896 C C . GLU A 1 116 ? 22.619 4.481 -17.450 1.00 96.69 116 GLU A C 1
ATOM 898 O O . GLU A 1 116 ? 22.530 3.260 -17.573 1.00 96.69 116 GLU A O 1
ATOM 903 N N . GLU A 1 117 ? 22.352 5.101 -16.292 1.00 96.56 117 GLU A N 1
ATOM 904 C CA . GLU A 1 117 ? 21.917 4.379 -15.090 1.00 96.56 117 GLU A CA 1
ATOM 905 C C . GLU A 1 117 ? 20.633 3.574 -15.352 1.00 96.56 117 GLU A C 1
ATOM 907 O O . GLU A 1 117 ? 20.566 2.404 -14.976 1.00 96.56 117 GLU A O 1
ATOM 912 N N . VAL A 1 118 ? 19.633 4.164 -16.021 1.00 96.31 118 VAL A N 1
ATOM 913 C CA . VAL A 1 118 ? 18.365 3.478 -16.337 1.00 96.31 118 VAL A CA 1
ATOM 914 C C . VAL A 1 118 ? 18.600 2.292 -17.272 1.00 96.31 118 VAL A C 1
ATOM 916 O O . VAL A 1 118 ? 18.198 1.171 -16.958 1.00 96.31 118 VAL A O 1
ATOM 919 N N . LEU A 1 119 ? 19.289 2.517 -18.395 1.00 95.31 119 LEU A N 1
ATOM 920 C CA . LEU A 1 119 ? 19.555 1.487 -19.400 1.00 95.31 119 LEU A CA 1
ATOM 921 C C . LEU A 1 119 ? 20.363 0.315 -18.825 1.00 95.31 119 LEU A C 1
ATOM 923 O O . LEU A 1 119 ? 20.116 -0.828 -19.201 1.00 95.31 119 LEU A O 1
ATOM 927 N N . SER A 1 120 ? 21.269 0.580 -17.877 1.00 95.88 120 SER A N 1
ATOM 928 C CA . SER A 1 120 ? 22.088 -0.452 -17.224 1.00 95.88 120 SER A CA 1
ATOM 929 C C . SER A 1 120 ? 21.301 -1.447 -16.358 1.00 95.88 120 SER A C 1
ATOM 931 O O . SER A 1 120 ? 21.842 -2.489 -15.989 1.00 95.88 120 SER A O 1
ATOM 933 N N . LEU A 1 121 ? 20.046 -1.132 -16.009 1.00 96.00 121 LEU A N 1
ATOM 934 C CA . LEU A 1 121 ? 19.193 -1.975 -15.163 1.00 96.00 121 LEU A CA 1
ATOM 935 C C . LEU A 1 121 ? 18.057 -2.664 -15.921 1.00 96.00 121 LEU A C 1
ATOM 937 O O . LEU A 1 121 ? 17.460 -3.590 -15.374 1.00 96.00 121 LEU A O 1
ATOM 941 N N . LEU A 1 122 ? 17.742 -2.234 -17.147 1.00 94.88 122 LEU A N 1
ATOM 942 C CA . LEU A 1 122 ? 16.609 -2.777 -17.905 1.00 94.88 122 LEU A CA 1
ATOM 943 C C . LEU A 1 122 ? 16.746 -4.277 -18.186 1.00 94.88 122 LEU A C 1
ATOM 945 O O . LEU A 1 122 ? 15.745 -4.984 -18.215 1.00 94.88 122 LEU A O 1
ATOM 949 N N . ASP A 1 123 ? 17.967 -4.794 -18.346 1.00 91.94 123 ASP A N 1
ATOM 950 C CA . ASP A 1 123 ? 18.187 -6.222 -18.605 1.00 91.94 123 ASP A CA 1
ATOM 951 C C . ASP A 1 123 ? 17.817 -7.131 -17.415 1.00 91.94 123 ASP A C 1
ATOM 953 O O . ASP A 1 123 ? 17.539 -8.323 -17.620 1.00 91.94 123 ASP A O 1
ATOM 957 N N . ARG A 1 124 ? 17.764 -6.552 -16.204 1.00 93.56 124 ARG A N 1
ATOM 958 C CA . ARG A 1 124 ? 17.434 -7.197 -14.922 1.00 93.56 124 ARG A CA 1
ATOM 959 C C . ARG A 1 124 ? 15.944 -7.183 -14.599 1.00 93.56 124 ARG A C 1
ATOM 961 O O . ARG A 1 124 ? 15.534 -7.841 -13.644 1.00 93.56 124 ARG A O 1
ATOM 968 N N . VAL A 1 125 ? 15.155 -6.423 -15.355 1.00 96.88 125 VAL A N 1
ATOM 969 C CA . VAL A 1 125 ? 13.719 -6.240 -15.127 1.00 96.88 125 VAL A CA 1
ATOM 970 C C . VAL A 1 125 ? 12.945 -6.938 -16.234 1.00 96.88 125 VAL A C 1
ATOM 972 O O . VAL A 1 125 ? 12.732 -6.403 -17.316 1.00 96.88 125 VAL A O 1
ATOM 975 N N . ASP A 1 126 ? 12.573 -8.181 -15.953 1.00 96.56 126 ASP A N 1
ATOM 976 C CA . ASP A 1 126 ? 11.726 -9.008 -16.803 1.00 96.56 126 ASP A CA 1
ATOM 977 C C . ASP A 1 126 ? 11.208 -10.172 -15.961 1.00 96.56 126 ASP A C 1
ATOM 979 O O . ASP A 1 126 ? 11.976 -11.078 -15.614 1.00 96.56 126 ASP A O 1
ATOM 983 N N . TYR A 1 127 ? 9.911 -10.175 -15.647 1.00 97.19 127 TYR A N 1
ATOM 984 C CA . TYR A 1 127 ? 9.269 -11.240 -14.869 1.00 97.19 127 TYR A CA 1
ATOM 985 C C . TYR A 1 127 ? 9.521 -12.646 -15.434 1.00 97.19 127 TYR A C 1
ATOM 987 O O . TYR A 1 127 ? 9.535 -13.615 -14.674 1.00 97.19 127 TYR A O 1
ATOM 995 N N . ARG A 1 128 ? 9.781 -12.778 -16.745 1.00 96.56 128 ARG A N 1
ATOM 996 C CA . ARG A 1 128 ? 10.111 -14.060 -17.399 1.00 96.56 128 ARG A CA 1
ATOM 997 C C . ARG A 1 128 ? 11.454 -14.628 -16.950 1.00 96.56 128 ARG A C 1
ATOM 999 O O . ARG A 1 128 ? 11.743 -15.796 -17.188 1.00 96.56 128 ARG A O 1
ATOM 1006 N N . SER A 1 129 ? 12.267 -13.816 -16.279 1.00 94.75 129 SER A N 1
ATOM 1007 C CA . SER A 1 129 ? 13.503 -14.245 -15.631 1.00 94.75 129 SER A CA 1
ATOM 1008 C C . SER A 1 129 ? 13.251 -14.963 -14.300 1.00 94.75 129 SER A C 1
ATOM 1010 O O . SER A 1 129 ? 14.212 -15.401 -13.670 1.00 94.75 129 SER A O 1
ATOM 1012 N N . ILE A 1 130 ? 11.996 -15.099 -13.858 1.00 94.88 130 ILE A N 1
ATOM 1013 C CA . ILE A 1 130 ? 11.603 -15.899 -12.697 1.00 94.88 130 ILE A CA 1
ATOM 1014 C C . ILE A 1 130 ? 11.006 -17.224 -13.175 1.00 94.88 130 ILE A C 1
ATOM 1016 O O . ILE A 1 130 ? 10.008 -17.248 -13.890 1.00 94.88 130 ILE A O 1
ATOM 1020 N N . GLN A 1 131 ? 11.567 -18.339 -12.713 1.00 93.94 131 GLN A N 1
ATOM 1021 C CA . GLN A 1 131 ? 10.994 -19.666 -12.915 1.00 93.94 131 GLN A CA 1
ATOM 1022 C C . GLN A 1 131 ? 10.432 -20.202 -11.598 1.00 93.94 131 GLN A C 1
ATOM 1024 O O . GLN A 1 131 ? 11.158 -20.329 -10.610 1.00 93.94 131 GLN A O 1
ATOM 1029 N N . LEU A 1 132 ? 9.146 -20.556 -11.599 1.00 94.31 132 LEU A N 1
ATOM 1030 C CA . LEU A 1 132 ? 8.472 -21.201 -10.475 1.00 94.31 132 LEU A CA 1
ATOM 1031 C C . LEU A 1 132 ? 8.207 -22.674 -10.787 1.00 94.31 132 LEU A C 1
ATOM 1033 O O . LEU A 1 132 ? 7.608 -23.000 -11.806 1.00 94.31 132 LEU A O 1
ATOM 1037 N N . SER A 1 133 ? 8.638 -23.574 -9.903 1.00 93.69 133 SER A N 1
ATOM 1038 C CA . SER A 1 133 ? 8.370 -25.010 -10.029 1.00 93.69 133 SER A CA 1
ATOM 1039 C C . SER A 1 133 ? 8.353 -25.686 -8.665 1.00 93.69 133 SER A C 1
ATOM 1041 O O . SER A 1 133 ? 9.318 -25.588 -7.912 1.00 93.69 133 SER A O 1
ATOM 1043 N N . SER A 1 134 ? 7.287 -26.429 -8.359 1.00 91.50 134 SER A N 1
ATOM 1044 C CA . SER A 1 134 ? 7.192 -27.293 -7.167 1.00 91.50 134 SER A CA 1
ATOM 1045 C C . SER A 1 134 ? 7.544 -26.591 -5.842 1.00 91.50 134 SER A C 1
ATOM 1047 O O . SER A 1 134 ? 8.318 -27.119 -5.045 1.00 91.50 134 SER A O 1
ATOM 1049 N N . GLY A 1 135 ? 7.030 -25.374 -5.618 1.00 91.06 135 GLY A N 1
ATOM 1050 C CA . GLY A 1 135 ? 7.330 -24.579 -4.415 1.00 91.06 135 GLY A CA 1
ATOM 1051 C C . GLY A 1 135 ? 8.731 -23.953 -4.402 1.00 91.06 135 GLY A C 1
ATOM 1052 O O . GLY A 1 135 ? 9.184 -23.451 -3.373 1.00 91.06 135 GLY A O 1
ATOM 1053 N N . ARG A 1 136 ? 9.442 -24.003 -5.534 1.00 93.56 136 ARG A N 1
ATOM 1054 C CA . ARG A 1 136 ? 10.780 -23.438 -5.701 1.00 93.56 136 ARG A CA 1
ATOM 1055 C C . ARG A 1 136 ? 10.773 -22.287 -6.691 1.00 93.56 136 ARG A C 1
ATOM 1057 O O . ARG A 1 136 ? 10.024 -22.310 -7.664 1.00 93.56 136 ARG A O 1
ATOM 1064 N N . VAL A 1 137 ? 11.665 -21.334 -6.462 1.00 94.31 137 VAL A N 1
ATOM 1065 C CA . VAL A 1 137 ? 11.927 -20.190 -7.335 1.00 94.31 137 VAL A CA 1
ATOM 1066 C C . VAL A 1 137 ? 13.371 -20.225 -7.827 1.00 94.31 137 VAL A C 1
ATOM 1068 O O . VAL A 1 137 ? 14.279 -20.529 -7.053 1.00 94.31 137 VAL A O 1
ATOM 1071 N N . ALA A 1 138 ? 13.589 -19.934 -9.105 1.00 93.00 138 ALA A N 1
ATOM 1072 C CA . ALA A 1 138 ? 14.908 -19.732 -9.696 1.00 93.00 138 ALA A CA 1
ATOM 1073 C C . ALA A 1 138 ? 14.936 -18.415 -10.481 1.00 93.00 138 ALA A C 1
ATOM 1075 O O . ALA A 1 138 ? 13.964 -18.080 -11.157 1.00 93.00 138 ALA A O 1
ATOM 1076 N N . PHE A 1 139 ? 16.059 -17.699 -10.412 1.00 93.56 139 PHE A N 1
ATOM 1077 C CA . PHE A 1 139 ? 16.320 -16.528 -11.249 1.00 93.56 139 PHE A CA 1
ATOM 1078 C C . PHE A 1 139 ? 17.196 -16.929 -12.436 1.00 93.56 139 PHE A C 1
ATOM 1080 O O . PHE A 1 139 ? 18.268 -17.503 -12.251 1.00 93.56 139 PHE A O 1
ATOM 1087 N N . LEU A 1 140 ? 16.733 -16.633 -13.650 1.00 91.31 140 LEU A N 1
ATOM 1088 C CA . LEU A 1 140 ? 17.415 -16.963 -14.905 1.00 91.31 140 LEU A CA 1
ATOM 1089 C C . LEU A 1 140 ? 18.483 -15.933 -15.295 1.00 91.31 140 LEU A C 1
ATOM 1091 O O . LEU A 1 140 ? 19.305 -16.201 -16.168 1.00 91.31 140 LEU A O 1
ATOM 1095 N N . LYS A 1 141 ? 18.469 -14.760 -14.656 1.00 89.12 141 LYS A N 1
ATOM 1096 C CA . LYS A 1 141 ? 19.423 -13.672 -14.877 1.00 89.12 141 LYS A CA 1
ATOM 1097 C C . LYS A 1 141 ? 19.980 -13.162 -13.555 1.00 89.12 141 LYS A C 1
ATOM 1099 O O . LYS A 1 141 ? 19.316 -13.204 -12.518 1.00 89.12 141 LYS A O 1
ATOM 1104 N N . GLU A 1 142 ? 21.206 -12.659 -13.610 1.00 88.38 142 GLU A N 1
ATOM 1105 C CA . GLU A 1 142 ? 21.837 -11.991 -12.479 1.00 88.38 142 GLU A CA 1
ATOM 1106 C C . GLU A 1 142 ? 21.183 -10.631 -12.205 1.00 88.38 142 GLU A C 1
ATOM 1108 O O . GLU A 1 142 ? 20.849 -9.888 -13.124 1.00 88.38 142 GLU A O 1
ATOM 1113 N N . GLY A 1 143 ? 21.032 -10.294 -10.923 1.00 89.06 143 GLY A N 1
ATOM 1114 C CA . GLY A 1 143 ? 20.544 -8.983 -10.501 1.00 89.06 143 GLY A CA 1
ATOM 1115 C C . GLY A 1 143 ? 19.031 -8.787 -10.623 1.00 89.06 143 GLY A C 1
ATOM 1116 O O . GLY A 1 143 ? 18.564 -7.673 -10.401 1.00 89.06 143 GLY A O 1
ATOM 1117 N N . VAL A 1 144 ? 18.278 -9.848 -10.937 1.00 93.25 144 VAL A N 1
ATOM 1118 C CA . VAL A 1 144 ? 16.816 -9.871 -10.793 1.00 93.25 144 VAL A CA 1
ATOM 1119 C C . VAL A 1 144 ? 16.470 -9.742 -9.315 1.00 93.25 144 VAL A C 1
ATOM 1121 O O . VAL A 1 144 ? 16.963 -10.501 -8.481 1.00 93.25 144 VAL A O 1
ATOM 1124 N N . GLU A 1 145 ? 15.596 -8.795 -8.996 1.00 94.62 145 GLU A N 1
ATOM 1125 C CA . GLU A 1 145 ? 15.136 -8.544 -7.635 1.00 94.62 145 GLU A CA 1
ATOM 1126 C C . GLU A 1 145 ? 13.621 -8.363 -7.626 1.00 94.62 145 GLU A C 1
ATOM 1128 O O . GLU A 1 145 ? 13.076 -7.586 -8.408 1.00 94.62 145 GLU A O 1
ATOM 1133 N N . ILE A 1 146 ? 12.940 -9.053 -6.716 1.00 96.31 146 ILE A N 1
ATOM 1134 C CA . ILE A 1 146 ? 11.487 -9.017 -6.590 1.00 96.31 146 ILE A CA 1
ATOM 1135 C C . ILE A 1 146 ? 11.054 -7.883 -5.649 1.00 96.31 146 ILE A C 1
ATOM 1137 O O . ILE A 1 146 ? 11.576 -7.725 -4.545 1.00 96.31 146 ILE A O 1
ATOM 1141 N N . ASN A 1 147 ? 10.028 -7.136 -6.045 1.00 96.81 147 ASN A N 1
ATOM 1142 C CA . ASN A 1 147 ? 9.283 -6.202 -5.217 1.00 96.81 147 ASN A CA 1
ATOM 1143 C C . ASN A 1 147 ? 7.779 -6.456 -5.375 1.00 96.81 147 ASN A C 1
ATOM 1145 O O . ASN A 1 147 ? 7.224 -6.369 -6.466 1.00 96.81 147 ASN A O 1
ATOM 1149 N N . LEU A 1 148 ? 7.114 -6.739 -4.255 1.00 96.56 148 LEU A N 1
ATOM 1150 C CA . LEU A 1 148 ? 5.679 -7.031 -4.195 1.00 96.56 148 LEU A CA 1
ATOM 1151 C C . LEU A 1 148 ? 4.856 -5.824 -3.710 1.00 96.56 148 LEU A C 1
ATOM 1153 O O . LEU A 1 148 ? 3.745 -5.980 -3.214 1.00 96.56 148 LEU A O 1
ATOM 1157 N N . GLY A 1 149 ? 5.384 -4.604 -3.828 1.00 91.00 149 GLY A N 1
ATOM 1158 C CA . GLY A 1 149 ? 4.746 -3.379 -3.338 1.00 91.00 149 GLY A CA 1
ATOM 1159 C C . GLY A 1 149 ? 3.428 -3.018 -4.031 1.00 91.00 149 GLY A C 1
ATOM 1160 O O . GLY A 1 149 ? 2.573 -2.410 -3.392 1.00 91.00 149 GLY A O 1
ATOM 1161 N N . GLY A 1 150 ? 3.245 -3.424 -5.293 1.00 91.38 150 GLY A N 1
ATOM 1162 C CA . GLY A 1 150 ? 2.013 -3.200 -6.066 1.00 91.38 150 GLY A CA 1
ATOM 1163 C C . GLY A 1 150 ? 0.930 -4.271 -5.883 1.00 91.38 150 GLY A C 1
ATOM 1164 O O . GLY A 1 150 ? -0.015 -4.307 -6.659 1.00 91.38 150 GLY A O 1
ATOM 1165 N N . ILE A 1 151 ? 1.099 -5.198 -4.935 1.00 96.56 151 ILE A N 1
ATOM 1166 C CA . ILE A 1 151 ? 0.151 -6.305 -4.704 1.00 96.56 151 ILE A CA 1
ATOM 1167 C C . ILE A 1 151 ? 0.058 -6.728 -3.231 1.00 96.56 151 ILE A C 1
ATOM 1169 O O . ILE A 1 151 ? -0.961 -7.250 -2.776 1.00 96.56 151 ILE A O 1
ATOM 1173 N N . GLY A 1 152 ? 1.128 -6.516 -2.461 1.00 96.62 152 GLY A N 1
ATOM 1174 C CA . GLY A 1 152 ? 1.267 -7.007 -1.094 1.00 96.62 152 GLY A CA 1
ATOM 1175 C C . GLY A 1 152 ? 0.324 -6.339 -0.097 1.00 96.62 152 GLY A C 1
ATOM 1176 O O . GLY A 1 152 ? -0.131 -7.008 0.829 1.00 96.62 152 GLY A O 1
ATOM 1177 N N . LYS A 1 153 ? -0.013 -5.053 -0.284 1.00 94.06 153 LYS A N 1
ATOM 1178 C CA . LYS A 1 153 ? -1.012 -4.373 0.562 1.00 94.06 153 LYS A CA 1
ATOM 1179 C C . LYS A 1 153 ? -2.392 -4.967 0.322 1.00 94.06 153 LYS A C 1
ATOM 1181 O O . LYS A 1 153 ? -3.065 -5.321 1.288 1.00 94.06 153 LYS A O 1
ATOM 1186 N N . GLY A 1 154 ? -2.774 -5.131 -0.946 1.00 97.94 154 GLY A N 1
ATOM 1187 C CA . GLY A 1 154 ? -4.008 -5.811 -1.318 1.00 97.94 154 GLY A CA 1
ATOM 1188 C C . GLY A 1 154 ? -4.104 -7.215 -0.714 1.00 97.94 154 GLY A C 1
ATOM 1189 O O . GLY A 1 154 ? -5.085 -7.527 -0.043 1.00 97.94 154 GLY A O 1
ATOM 1190 N N . TYR A 1 155 ? -3.041 -8.015 -0.828 1.00 98.62 155 TYR A N 1
ATOM 1191 C CA . TYR A 1 155 ? -2.981 -9.340 -0.206 1.00 98.62 155 TYR A CA 1
ATOM 1192 C C . TYR A 1 155 ? -3.176 -9.289 1.320 1.00 98.62 155 TYR A C 1
ATOM 1194 O O . TYR A 1 155 ? -3.992 -10.026 1.871 1.00 98.62 155 TYR A O 1
ATOM 1202 N N . ALA A 1 156 ? -2.483 -8.386 2.021 1.00 98.62 156 ALA A N 1
ATOM 1203 C CA . ALA A 1 156 ? -2.621 -8.241 3.470 1.00 98.62 156 ALA A CA 1
ATOM 1204 C C . ALA A 1 156 ? -4.042 -7.836 3.900 1.00 98.62 156 ALA A C 1
ATOM 1206 O O . ALA A 1 156 ? -4.540 -8.323 4.918 1.00 98.62 156 ALA A O 1
ATOM 1207 N N . ILE A 1 157 ? -4.710 -6.981 3.118 1.00 98.75 157 ILE A N 1
ATOM 1208 C CA . ILE A 1 157 ? -6.110 -6.603 3.336 1.00 98.75 157 ILE A CA 1
ATOM 1209 C C . ILE A 1 157 ? -7.036 -7.814 3.167 1.00 98.75 157 ILE A C 1
ATOM 1211 O O . ILE A 1 157 ? -7.898 -8.029 4.021 1.00 98.75 157 ILE A O 1
ATOM 1215 N N . ASP A 1 158 ? -6.844 -8.629 2.128 1.00 98.75 158 ASP A N 1
ATOM 1216 C CA . ASP A 1 158 ? -7.654 -9.833 1.904 1.00 98.75 158 ASP A CA 1
ATOM 1217 C C . ASP A 1 158 ? -7.512 -10.829 3.069 1.00 98.75 158 ASP A C 1
ATOM 1219 O O . ASP A 1 158 ? -8.509 -11.327 3.602 1.00 98.75 158 ASP A O 1
ATOM 1223 N N . ARG A 1 159 ? -6.281 -11.053 3.549 1.00 98.75 159 ARG A N 1
ATOM 1224 C CA . ARG A 1 159 ? -6.009 -11.914 4.716 1.00 98.75 159 ARG A CA 1
ATOM 1225 C C . ARG A 1 159 ? -6.631 -11.369 6.003 1.00 98.75 159 ARG A C 1
ATOM 1227 O O . ARG A 1 159 ? -7.215 -12.131 6.776 1.00 98.75 159 ARG A O 1
ATOM 1234 N N . ALA A 1 160 ? -6.576 -10.054 6.215 1.00 98.69 160 ALA A N 1
ATOM 1235 C CA . ALA A 1 160 ? -7.262 -9.403 7.328 1.00 98.69 160 ALA A CA 1
ATOM 1236 C C . ALA A 1 160 ? -8.790 -9.582 7.239 1.00 98.69 160 ALA A C 1
ATOM 1238 O O . ALA A 1 160 ? -9.425 -9.920 8.240 1.00 98.69 160 ALA A O 1
ATOM 1239 N N . ALA A 1 161 ? -9.382 -9.427 6.049 1.00 98.69 161 ALA A N 1
ATOM 1240 C CA . ALA A 1 161 ? -10.815 -9.617 5.820 1.00 98.69 161 ALA A CA 1
ATOM 1241 C C . ALA A 1 161 ? -11.260 -11.054 6.114 1.00 98.69 161 ALA A C 1
ATOM 1243 O O . ALA A 1 161 ? -12.298 -11.269 6.747 1.00 98.69 161 ALA A O 1
ATOM 1244 N N . GLU A 1 162 ? -10.461 -12.045 5.713 1.00 98.50 162 GLU A N 1
ATOM 1245 C CA . GLU A 1 162 ? -10.710 -13.446 6.050 1.00 98.50 162 GLU A CA 1
ATOM 1246 C C . GLU A 1 162 ? -10.711 -13.696 7.561 1.00 98.50 162 GLU A C 1
ATOM 1248 O O . GLU A 1 162 ? -11.592 -14.404 8.052 1.00 98.50 162 GLU A O 1
ATOM 1253 N N . ILE A 1 163 ? -9.762 -13.119 8.304 1.00 98.69 163 ILE A N 1
ATOM 1254 C CA . ILE A 1 163 ? -9.707 -13.256 9.767 1.00 98.69 163 ILE A CA 1
ATOM 1255 C C . ILE A 1 163 ? -10.950 -12.658 10.418 1.00 98.69 163 ILE A C 1
ATOM 1257 O O . ILE A 1 163 ? -11.573 -13.319 11.249 1.00 98.69 163 ILE A O 1
ATOM 1261 N N . LEU A 1 164 ? -11.352 -11.451 10.009 1.00 98.44 164 LEU A N 1
ATOM 1262 C CA . LEU A 1 164 ? -12.576 -10.826 10.514 1.00 98.44 164 LEU A CA 1
ATOM 1263 C C . LEU A 1 164 ? -13.800 -11.712 10.241 1.00 98.44 164 LEU A C 1
ATOM 1265 O O . LEU A 1 164 ? -14.581 -11.978 11.156 1.00 98.44 164 LEU A O 1
ATOM 1269 N N . ARG A 1 165 ? -13.924 -12.242 9.017 1.00 97.94 165 ARG A N 1
ATOM 1270 C CA . ARG A 1 165 ? -15.025 -13.136 8.630 1.00 97.94 165 ARG A CA 1
ATOM 1271 C C . ARG A 1 165 ? -15.049 -14.410 9.482 1.00 97.94 165 ARG A C 1
ATOM 1273 O O . ARG A 1 165 ? -16.109 -14.789 9.974 1.00 97.94 165 ARG A O 1
ATOM 1280 N N . ARG A 1 166 ? -13.894 -15.049 9.703 1.00 98.06 166 ARG A N 1
ATOM 1281 C CA . ARG A 1 166 ? -13.764 -16.257 10.548 1.00 98.06 166 ARG A CA 1
ATOM 1282 C C . ARG A 1 166 ? -14.072 -15.981 12.019 1.00 98.06 166 ARG A C 1
ATOM 1284 O O . ARG A 1 166 ? -14.618 -16.848 12.690 1.00 98.06 166 ARG A O 1
ATOM 1291 N N . ALA A 1 167 ? -13.794 -14.770 12.498 1.00 97.25 167 ALA A N 1
ATOM 1292 C CA . ALA A 1 167 ? -14.166 -14.311 13.835 1.00 97.25 167 ALA A CA 1
ATOM 1293 C C . ALA A 1 167 ? -15.655 -13.909 13.956 1.00 97.25 167 ALA A C 1
ATOM 1295 O O . ALA A 1 167 ? -16.083 -13.393 14.989 1.00 97.25 167 ALA A O 1
ATOM 1296 N N . GLY A 1 168 ? -16.462 -14.122 12.910 1.00 97.06 168 GLY A N 1
ATOM 1297 C CA . GLY A 1 168 ? -17.891 -13.815 12.904 1.00 97.06 168 GLY A CA 1
ATOM 1298 C C . GLY A 1 168 ? -18.218 -12.332 12.714 1.00 97.06 168 GLY A C 1
ATOM 1299 O O . GLY A 1 168 ? -19.351 -11.929 12.976 1.00 97.06 168 GLY A O 1
ATOM 1300 N N . ILE A 1 169 ? -17.258 -11.516 12.271 1.00 97.75 169 ILE A N 1
ATOM 1301 C CA . ILE A 1 169 ? -17.504 -10.136 11.847 1.00 97.75 169 ILE A CA 1
ATOM 1302 C C . ILE A 1 169 ? -17.941 -10.165 10.382 1.00 97.75 169 ILE A C 1
ATOM 1304 O O . ILE A 1 169 ? -17.167 -10.526 9.501 1.00 97.75 169 ILE A O 1
ATOM 1308 N N . SER A 1 170 ? -19.188 -9.785 10.114 1.00 95.88 170 SER A N 1
ATOM 1309 C CA . SER A 1 170 ? -19.770 -9.780 8.763 1.00 95.88 170 SER A CA 1
ATOM 1310 C C . SER A 1 170 ? -19.809 -8.397 8.110 1.00 95.88 170 SER A C 1
ATOM 1312 O O . SER A 1 170 ? -20.157 -8.285 6.938 1.00 95.88 170 SER A O 1
ATOM 1314 N N . ARG A 1 171 ? -19.476 -7.345 8.866 1.00 97.50 171 ARG A N 1
ATOM 1315 C CA . ARG A 1 171 ? -19.552 -5.943 8.441 1.00 97.50 171 ARG A CA 1
ATOM 1316 C C . ARG A 1 171 ? -18.293 -5.209 8.874 1.00 97.50 171 ARG A C 1
ATOM 1318 O O . ARG A 1 171 ? -18.142 -4.874 10.051 1.00 97.50 171 ARG A O 1
ATOM 1325 N N . ALA A 1 172 ? -17.388 -4.959 7.939 1.00 97.88 172 ALA A N 1
ATOM 1326 C CA . ALA A 1 172 ? -16.166 -4.220 8.219 1.00 97.88 172 ALA A CA 1
ATOM 1327 C C . ALA A 1 172 ? -15.640 -3.488 6.983 1.00 97.88 172 ALA A C 1
ATOM 1329 O O . ALA A 1 172 ? -15.903 -3.885 5.858 1.00 97.88 172 ALA A O 1
ATOM 1330 N N . MET A 1 173 ? -14.850 -2.449 7.200 1.00 97.94 173 MET A N 1
ATOM 1331 C CA . MET A 1 173 ? -14.034 -1.809 6.181 1.00 97.94 173 MET A CA 1
ATOM 1332 C C . MET A 1 173 ? -12.586 -1.854 6.641 1.00 97.94 173 MET A C 1
ATOM 1334 O O . MET A 1 173 ? -12.287 -1.483 7.778 1.00 97.94 173 MET A O 1
ATOM 1338 N N . ILE A 1 174 ? -11.711 -2.327 5.763 1.00 98.25 174 ILE A N 1
ATOM 1339 C CA . ILE A 1 174 ? -10.270 -2.405 5.989 1.00 98.25 174 ILE A CA 1
ATOM 1340 C C . ILE A 1 174 ? -9.612 -1.519 4.943 1.00 98.25 174 ILE A C 1
ATOM 1342 O O . ILE A 1 174 ? -9.882 -1.687 3.758 1.00 98.25 174 ILE A O 1
ATOM 1346 N N . SER A 1 175 ? -8.749 -0.598 5.354 1.00 90.75 175 SER A N 1
ATOM 1347 C CA . SER A 1 175 ? -8.040 0.289 4.429 1.00 90.75 175 SER A CA 1
ATOM 1348 C C . SER A 1 175 ? -6.559 0.381 4.756 1.00 90.75 175 SER A C 1
ATOM 1350 O O . SER A 1 175 ? -6.198 0.517 5.924 1.00 90.75 175 SER A O 1
ATOM 1352 N N . CYS A 1 176 ? -5.712 0.382 3.730 1.00 85.19 176 CYS A N 1
ATOM 1353 C CA . CYS A 1 176 ? -4.293 0.697 3.833 1.00 85.19 176 CYS A CA 1
ATOM 1354 C C . CYS A 1 176 ? -3.864 1.587 2.665 1.00 85.19 176 CYS A C 1
ATOM 1356 O O . CYS A 1 176 ? -3.791 1.139 1.519 1.00 85.19 176 CYS A O 1
ATOM 1358 N N . GLY A 1 177 ? -3.543 2.850 2.956 1.00 80.81 177 GLY A N 1
ATOM 1359 C CA . GLY A 1 177 ? -3.229 3.831 1.917 1.00 80.81 177 GLY A CA 1
ATOM 1360 C C . GLY A 1 177 ? -4.383 3.967 0.921 1.00 80.81 177 GLY A C 1
ATOM 1361 O O . GLY A 1 177 ? -5.492 4.321 1.307 1.00 80.81 177 GLY A O 1
ATOM 1362 N N . SER A 1 178 ? -4.113 3.671 -0.347 1.00 84.50 178 SER A N 1
ATOM 1363 C CA . SER A 1 178 ? -5.061 3.790 -1.454 1.00 84.50 178 SER A CA 1
ATOM 1364 C C . SER A 1 178 ? -5.892 2.538 -1.741 1.00 84.50 178 SER A C 1
ATOM 1366 O O . SER A 1 178 ? -6.711 2.557 -2.660 1.00 84.50 178 SER A O 1
ATOM 1368 N N . THR A 1 179 ? -5.714 1.470 -0.956 1.00 94.00 179 THR A N 1
ATOM 1369 C CA . THR A 1 179 ? -6.430 0.199 -1.114 1.00 94.00 179 THR A CA 1
ATOM 1370 C C . THR A 1 179 ? -7.409 -0.017 0.036 1.00 94.00 179 THR A C 1
ATOM 1372 O O . THR A 1 179 ? -7.054 0.135 1.208 1.00 94.00 179 THR A O 1
ATOM 1375 N N . ILE A 1 180 ? -8.647 -0.383 -0.289 1.00 97.31 180 ILE A N 1
ATOM 1376 C CA . ILE A 1 180 ? -9.754 -0.557 0.655 1.00 97.31 180 ILE A CA 1
ATOM 1377 C C . ILE A 1 180 ? -10.513 -1.838 0.307 1.00 97.31 180 ILE A C 1
ATOM 1379 O O . ILE A 1 180 ? -10.794 -2.078 -0.861 1.00 97.31 180 ILE A O 1
ATOM 1383 N N . TYR A 1 181 ? -10.901 -2.626 1.310 1.00 98.62 181 TYR A N 1
ATOM 1384 C CA . TYR A 1 181 ? -11.857 -3.727 1.181 1.00 98.62 181 TYR A CA 1
ATOM 1385 C C . TYR A 1 181 ? -13.079 -3.479 2.064 1.00 98.62 181 TYR A C 1
ATOM 1387 O O . TYR A 1 181 ? -12.958 -3.202 3.261 1.00 98.62 181 TYR A O 1
ATOM 1395 N N . ALA A 1 182 ? -14.259 -3.610 1.469 1.00 97.88 182 ALA A N 1
ATOM 1396 C CA . ALA A 1 182 ? -15.552 -3.475 2.119 1.00 97.88 182 ALA A CA 1
ATOM 1397 C C . ALA A 1 182 ? -16.170 -4.865 2.329 1.00 97.88 182 ALA A C 1
ATOM 1399 O O . ALA A 1 182 ? -16.623 -5.494 1.380 1.00 97.88 182 ALA A O 1
ATOM 1400 N N . LEU A 1 183 ? -16.197 -5.351 3.568 1.00 98.00 183 LEU A N 1
ATOM 1401 C CA . LEU A 1 183 ? -16.858 -6.590 3.981 1.00 98.00 183 LEU A CA 1
ATOM 1402 C C . LEU A 1 183 ? -18.317 -6.296 4.352 1.00 98.00 183 LEU A C 1
ATOM 1404 O O . LEU A 1 183 ? -18.573 -5.504 5.268 1.00 98.00 183 LEU A O 1
ATOM 1408 N N . GLY A 1 184 ? -19.262 -6.932 3.654 1.00 97.12 184 GLY A N 1
ATOM 1409 C CA . GLY A 1 184 ? -20.694 -6.659 3.791 1.00 97.12 184 GLY A CA 1
ATOM 1410 C C . GLY A 1 184 ? -21.044 -5.173 3.634 1.00 97.12 184 GLY A C 1
ATOM 1411 O O . GLY A 1 184 ? -20.335 -4.409 2.979 1.00 97.12 184 GLY A O 1
ATOM 1412 N N . THR A 1 185 ? -22.125 -4.739 4.289 1.00 95.12 185 THR A N 1
ATOM 1413 C CA . THR A 1 185 ? -22.575 -3.335 4.291 1.00 95.12 185 THR A CA 1
ATOM 1414 C C . THR A 1 185 ? -22.630 -2.745 5.704 1.00 95.12 185 THR A C 1
ATOM 1416 O O . THR A 1 185 ? -22.853 -3.487 6.667 1.00 95.12 185 THR A O 1
ATOM 1419 N N . PRO A 1 186 ? -22.484 -1.420 5.881 1.00 91.62 186 PRO A N 1
ATOM 1420 C CA . PRO A 1 186 ? -22.765 -0.773 7.161 1.00 91.62 186 PRO A CA 1
ATOM 1421 C C . PRO A 1 186 ? -24.245 -0.933 7.560 1.00 91.62 186 PRO A C 1
ATOM 1423 O O . PRO A 1 186 ? -25.108 -1.022 6.680 1.00 91.62 186 PRO A O 1
ATOM 1426 N N . PRO A 1 187 ? -24.581 -0.917 8.863 1.00 90.75 187 PRO A N 1
ATOM 1427 C CA . PRO A 1 187 ? -25.970 -0.968 9.315 1.00 90.75 187 PRO A CA 1
ATOM 1428 C C . PRO A 1 187 ? -26.833 0.129 8.675 1.00 90.75 187 PRO A C 1
ATOM 1430 O O . PRO A 1 187 ? -26.489 1.309 8.713 1.00 90.75 187 PRO A O 1
ATOM 1433 N N . GLY A 1 188 ? -27.959 -0.269 8.075 1.00 91.50 188 GLY A N 1
ATOM 1434 C CA . GLY A 1 188 ? -28.915 0.652 7.448 1.00 91.50 188 GLY A CA 1
ATOM 1435 C C . GLY A 1 188 ? -28.452 1.300 6.136 1.00 91.50 188 GLY A C 1
ATOM 1436 O O . GLY A 1 188 ? -29.151 2.178 5.636 1.00 91.50 188 GLY A O 1
ATOM 1437 N N . LYS A 1 189 ? -27.309 0.891 5.565 1.00 92.31 189 LYS A N 1
ATOM 1438 C CA . LYS A 1 189 ? -26.790 1.411 4.290 1.00 92.31 189 LYS A CA 1
ATOM 1439 C C . LYS A 1 189 ? -26.756 0.337 3.199 1.00 92.31 189 LYS A C 1
ATOM 1441 O O . LYS A 1 189 ? -26.610 -0.852 3.478 1.00 92.31 189 LYS A O 1
ATOM 1446 N N . ALA A 1 190 ? -26.841 0.779 1.944 1.00 89.69 190 ALA A N 1
ATOM 1447 C CA . ALA A 1 190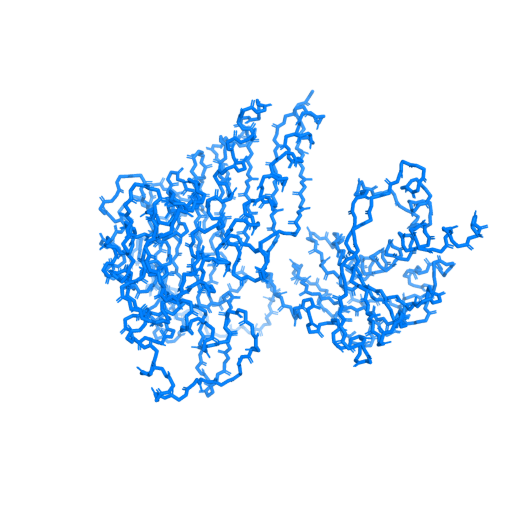 ? -26.740 -0.086 0.763 1.00 89.69 190 ALA A CA 1
ATOM 1448 C C . ALA A 1 190 ? -25.298 -0.539 0.454 1.00 89.69 190 ALA A C 1
ATOM 1450 O O . ALA A 1 190 ? -25.101 -1.501 -0.279 1.00 89.69 190 ALA A O 1
ATOM 1451 N N . GLY A 1 191 ? -24.297 0.141 1.016 1.00 92.50 191 GLY A N 1
ATOM 1452 C CA . GLY A 1 191 ? -22.879 -0.148 0.831 1.00 92.50 191 GLY A CA 1
ATOM 1453 C C . GLY A 1 191 ? -22.007 0.819 1.625 1.00 92.50 191 GLY A C 1
ATOM 1454 O O . GLY A 1 191 ? -22.504 1.773 2.232 1.00 92.50 191 GLY A O 1
ATOM 1455 N N . TRP A 1 192 ? -20.708 0.555 1.632 1.00 93.50 192 TRP A N 1
ATOM 1456 C CA . TRP A 1 192 ? -19.691 1.477 2.118 1.00 93.50 192 TRP A CA 1
ATOM 1457 C C . TRP A 1 192 ? -19.458 2.564 1.068 1.00 93.50 192 TRP A C 1
ATOM 1459 O O . TRP A 1 192 ? -19.174 2.250 -0.085 1.00 93.50 192 TRP A O 1
ATOM 1469 N N . GLU A 1 193 ? -19.605 3.827 1.462 1.00 91.62 193 GLU A N 1
ATOM 1470 C CA . GLU A 1 193 ? -19.342 4.985 0.602 1.00 91.62 193 GLU A CA 1
ATOM 1471 C C . GLU A 1 193 ? -17.842 5.256 0.562 1.00 91.62 193 GLU A C 1
ATOM 1473 O O . GLU A 1 193 ? -17.245 5.562 1.595 1.00 91.62 193 GLU A O 1
ATOM 1478 N N . ILE A 1 194 ? -17.247 5.140 -0.625 1.00 88.56 194 ILE A N 1
ATOM 1479 C CA . ILE A 1 194 ? -15.833 5.421 -0.857 1.00 88.56 194 ILE A CA 1
ATOM 1480 C C . ILE A 1 194 ? -15.709 6.585 -1.836 1.00 88.56 194 ILE A C 1
ATOM 1482 O O . ILE A 1 194 ? -16.194 6.509 -2.967 1.00 88.56 194 ILE A O 1
ATOM 1486 N N . ASP A 1 195 ? -15.043 7.649 -1.398 1.00 89.62 195 ASP A N 1
ATOM 1487 C CA . ASP A 1 195 ? -14.759 8.815 -2.229 1.00 89.62 195 ASP A CA 1
ATOM 1488 C C . ASP A 1 195 ? -13.477 8.609 -3.045 1.00 89.62 195 ASP A C 1
ATOM 1490 O O . ASP A 1 195 ? -12.432 8.220 -2.520 1.00 89.62 195 ASP A O 1
ATOM 1494 N N . ILE A 1 196 ? -13.555 8.921 -4.336 1.00 86.25 196 ILE A N 1
ATOM 1495 C CA . ILE A 1 196 ? -12.426 8.968 -5.262 1.00 86.25 196 ILE A CA 1
ATOM 1496 C C . ILE A 1 196 ? -12.012 10.427 -5.413 1.00 86.25 196 ILE A C 1
ATOM 1498 O O . ILE A 1 196 ? -12.793 11.276 -5.852 1.00 86.25 196 ILE A O 1
ATOM 1502 N N . ARG A 1 197 ? -10.771 10.716 -5.024 1.00 81.12 197 ARG A N 1
ATOM 1503 C CA . ARG A 1 197 ? -10.195 12.065 -4.993 1.00 81.12 197 ARG A CA 1
ATOM 1504 C C . ARG A 1 197 ? -9.890 12.590 -6.400 1.00 81.12 197 ARG A C 1
ATOM 1506 O O . ARG A 1 197 ? -9.491 11.826 -7.275 1.00 81.12 197 ARG A O 1
ATOM 1513 N N . HIS A 1 198 ? -10.022 13.900 -6.600 1.00 83.69 198 HIS A N 1
ATOM 1514 C CA . HIS A 1 198 ? -9.538 14.570 -7.803 1.00 83.69 198 HIS A CA 1
ATOM 1515 C C . HIS A 1 198 ? -7.998 14.603 -7.837 1.00 83.69 198 HIS A C 1
ATOM 1517 O O . HIS A 1 198 ? -7.357 15.024 -6.874 1.00 83.69 198 HIS A O 1
ATOM 1523 N N . PRO A 1 199 ? -7.355 14.182 -8.942 1.00 81.38 199 PRO A N 1
ATOM 1524 C CA . PRO A 1 199 ? -5.915 13.912 -8.971 1.00 81.38 199 PRO A CA 1
ATOM 1525 C C . PRO A 1 199 ? -5.034 15.172 -8.912 1.00 81.38 199 PRO A C 1
ATOM 1527 O O . PRO A 1 199 ? -3.814 15.081 -8.764 1.00 81.38 199 PRO A O 1
ATOM 1530 N N . ARG A 1 200 ? -5.636 16.351 -9.085 1.00 80.62 200 ARG A N 1
ATOM 1531 C CA . ARG A 1 200 ? -4.964 17.664 -9.085 1.00 80.62 200 ARG A CA 1
ATOM 1532 C C . ARG A 1 200 ? -5.572 18.673 -8.120 1.00 80.62 200 ARG A C 1
ATOM 1534 O O . ARG A 1 200 ? -5.037 19.763 -7.977 1.00 80.62 200 ARG A O 1
ATOM 1541 N N . ASN A 1 201 ? -6.679 18.312 -7.477 1.00 73.62 201 ASN A N 1
ATOM 1542 C CA . ASN A 1 201 ? -7.355 19.166 -6.518 1.00 73.62 201 ASN A CA 1
ATOM 1543 C C . ASN A 1 201 ? -7.715 18.296 -5.324 1.00 73.62 201 ASN A C 1
ATOM 1545 O O . ASN A 1 201 ? -8.593 17.446 -5.378 1.00 73.62 201 ASN A O 1
ATOM 1549 N N . GLU A 1 202 ? -6.980 18.481 -4.247 1.00 60.34 202 GLU A N 1
ATOM 1550 C CA . GLU A 1 202 ? -7.107 17.630 -3.084 1.00 60.34 202 GLU A CA 1
ATOM 1551 C C . GLU A 1 202 ? -8.428 17.799 -2.321 1.00 60.34 202 GLU A C 1
ATOM 1553 O O . GLU A 1 202 ? -8.814 16.895 -1.577 1.00 60.34 202 GLU A O 1
ATOM 1558 N N . GLU A 1 203 ? -9.120 18.917 -2.541 1.00 55.41 203 GLU A N 1
ATOM 1559 C CA . GLU A 1 203 ? -10.404 19.239 -1.915 1.00 55.41 203 GLU A CA 1
ATOM 1560 C C . GLU A 1 203 ? -11.600 18.698 -2.681 1.00 55.41 203 GLU A C 1
ATOM 1562 O O . GLU A 1 203 ? -12.704 18.565 -2.144 1.00 55.41 203 GLU A O 1
ATOM 1567 N N . GLU A 1 204 ? -11.388 18.404 -3.958 1.00 68.25 204 GLU A N 1
ATOM 1568 C CA . GLU A 1 204 ? -12.438 17.930 -4.825 1.00 68.25 204 GLU A CA 1
ATOM 1569 C C . GLU A 1 204 ? -12.498 16.410 -4.802 1.00 68.25 204 GLU A C 1
ATOM 1571 O O . GLU A 1 204 ? -11.509 15.680 -4.935 1.00 68.25 204 GLU A O 1
ATOM 1576 N N . LYS A 1 205 ? -13.724 15.919 -4.676 1.00 80.38 205 LYS A N 1
ATOM 1577 C CA . LYS A 1 205 ? -14.042 14.538 -4.998 1.00 80.38 205 LYS A CA 1
ATOM 1578 C C . LYS A 1 205 ? -14.423 14.465 -6.468 1.00 80.38 205 LYS A C 1
ATOM 1580 O O . LYS A 1 205 ? -15.259 15.234 -6.936 1.00 80.38 205 LYS A O 1
ATOM 1585 N N . MET A 1 206 ? -13.842 13.509 -7.179 1.00 83.19 206 MET A N 1
ATOM 1586 C CA . MET A 1 206 ? -14.269 13.192 -8.538 1.00 83.19 206 MET A CA 1
ATOM 1587 C C . MET A 1 206 ? -15.568 12.408 -8.534 1.00 83.19 206 MET A C 1
ATOM 1589 O O . MET A 1 206 ? -16.441 12.636 -9.369 1.00 83.19 206 MET A O 1
ATOM 1593 N N . GLU A 1 207 ? -15.690 11.457 -7.611 1.00 85.44 207 GLU A N 1
ATOM 1594 C CA . GLU A 1 207 ? -16.804 10.521 -7.590 1.00 85.44 207 GLU A CA 1
ATOM 1595 C C . GLU A 1 207 ? -16.923 9.838 -6.228 1.00 85.44 207 GLU A C 1
ATOM 1597 O O . GLU A 1 207 ? -15.948 9.754 -5.486 1.00 85.44 207 GLU A O 1
ATOM 1602 N N . THR A 1 208 ? -18.108 9.317 -5.919 1.00 87.31 208 THR A N 1
ATOM 1603 C CA . THR A 1 208 ? -18.334 8.427 -4.776 1.00 87.31 208 THR A CA 1
ATOM 1604 C C . THR A 1 208 ? -18.893 7.108 -5.309 1.00 87.31 208 THR A C 1
ATOM 1606 O O . THR A 1 208 ? -19.805 7.107 -6.142 1.00 87.31 208 THR A O 1
ATOM 1609 N N . VAL A 1 209 ? -18.361 5.986 -4.826 1.00 89.75 209 VAL A N 1
ATOM 1610 C CA . VAL A 1 209 ? -18.832 4.635 -5.165 1.00 89.75 209 VAL A CA 1
ATOM 1611 C C . VAL A 1 209 ? -19.325 3.903 -3.922 1.00 89.75 209 VAL A C 1
ATOM 1613 O O . VAL A 1 209 ? -18.861 4.158 -2.811 1.00 89.75 209 VAL A O 1
ATOM 1616 N N . LEU A 1 210 ? -20.271 2.982 -4.112 1.00 91.56 210 LEU A N 1
ATOM 1617 C CA . LEU A 1 210 ? -20.760 2.095 -3.056 1.00 91.56 210 LEU A CA 1
ATOM 1618 C C . LEU A 1 210 ? -20.153 0.702 -3.203 1.00 91.56 210 LEU A C 1
ATOM 1620 O O . LEU A 1 210 ? -20.308 0.066 -4.248 1.00 91.56 210 LEU A O 1
ATOM 1624 N N . LEU A 1 211 ? -19.514 0.212 -2.140 1.00 93.06 211 LEU A N 1
ATOM 1625 C CA . LEU A 1 211 ? -18.908 -1.118 -2.102 1.00 93.06 211 LEU A CA 1
ATOM 1626 C C . LEU A 1 211 ? -19.583 -2.034 -1.077 1.00 93.06 211 LEU A C 1
ATOM 1628 O O . LEU A 1 211 ? -19.946 -1.615 0.022 1.00 93.06 211 LEU A O 1
ATOM 1632 N N . SER A 1 212 ? -19.708 -3.306 -1.441 1.00 95.31 212 SER A N 1
ATOM 1633 C CA . SER A 1 212 ? -20.075 -4.409 -0.551 1.00 95.31 212 SER A CA 1
ATOM 1634 C C . SER A 1 212 ? -19.409 -5.670 -1.067 1.00 95.31 212 SER A C 1
ATOM 1636 O O . SER A 1 212 ? -19.555 -5.986 -2.244 1.00 95.31 212 SER A O 1
ATOM 1638 N N . ASP A 1 213 ? -18.696 -6.373 -0.193 1.00 97.44 213 ASP A N 1
ATOM 1639 C CA . ASP A 1 213 ? -17.923 -7.582 -0.504 1.00 97.44 213 ASP A CA 1
ATOM 1640 C C . ASP A 1 213 ? -17.004 -7.425 -1.724 1.00 97.44 213 ASP A C 1
ATOM 1642 O O . ASP A 1 213 ? -16.887 -8.311 -2.568 1.00 97.44 213 ASP A O 1
ATOM 1646 N N . GLN A 1 214 ? -16.374 -6.253 -1.820 1.00 97.44 214 GLN A N 1
ATOM 1647 C CA . GLN A 1 214 ? -15.480 -5.862 -2.905 1.00 97.44 214 GLN A CA 1
ATOM 1648 C C . GLN A 1 214 ? -14.384 -4.939 -2.378 1.00 97.44 214 GLN A C 1
ATOM 1650 O O . GLN A 1 214 ? -14.527 -4.295 -1.333 1.00 97.44 214 GLN A O 1
ATOM 1655 N N . ALA A 1 215 ? -13.308 -4.839 -3.147 1.00 98.38 215 ALA A N 1
ATOM 1656 C CA . ALA A 1 215 ? -12.220 -3.914 -2.914 1.00 98.38 215 ALA A CA 1
ATOM 1657 C C . ALA A 1 215 ? -12.191 -2.789 -3.942 1.00 98.38 215 ALA A C 1
ATOM 1659 O O . ALA A 1 215 ? -12.699 -2.942 -5.051 1.00 98.38 215 ALA A O 1
ATOM 1660 N N . ILE A 1 216 ? -11.525 -1.698 -3.583 1.00 98.06 216 ILE A N 1
ATOM 1661 C CA . ILE A 1 216 ? -11.059 -0.669 -4.506 1.00 98.06 216 ILE A CA 1
ATOM 1662 C C . ILE A 1 216 ? -9.594 -0.346 -4.211 1.00 98.06 216 ILE A C 1
ATOM 1664 O O . ILE A 1 216 ? -9.216 -0.215 -3.048 1.00 98.06 216 ILE A O 1
ATOM 1668 N N . SER A 1 217 ? -8.773 -0.205 -5.249 1.00 97.88 217 SER A N 1
ATOM 1669 C CA . SER A 1 217 ? -7.418 0.346 -5.143 1.00 97.88 217 SER A CA 1
ATOM 1670 C C . SER A 1 217 ? -7.253 1.503 -6.111 1.00 97.88 217 SER A C 1
ATOM 1672 O O . SER A 1 217 ? -7.807 1.470 -7.212 1.00 97.88 217 SER A O 1
ATOM 1674 N N . THR A 1 218 ? -6.515 2.532 -5.703 1.00 94.94 218 THR A N 1
ATOM 1675 C CA . THR A 1 218 ? -6.190 3.673 -6.563 1.00 94.94 218 THR A CA 1
ATOM 1676 C C . THR A 1 218 ? -4.682 3.819 -6.707 1.00 94.94 218 THR A C 1
ATOM 1678 O O . THR A 1 218 ? -3.968 3.925 -5.716 1.00 94.94 218 THR A O 1
ATOM 1681 N N . SER A 1 219 ? -4.203 3.861 -7.946 1.00 93.81 219 SER A N 1
ATOM 1682 C CA . SER A 1 219 ? -2.818 4.204 -8.273 1.00 93.81 219 SER A CA 1
ATOM 1683 C C . SER A 1 219 ? -2.803 5.609 -8.866 1.00 93.81 219 SER A C 1
ATOM 1685 O O . SER A 1 219 ? -3.528 5.879 -9.823 1.00 93.81 219 SER A O 1
ATOM 1687 N N . GLY A 1 220 ? -2.017 6.519 -8.290 1.00 89.88 220 GLY A N 1
ATOM 1688 C CA . GLY A 1 220 ? -1.940 7.915 -8.725 1.00 89.88 220 GLY A CA 1
ATOM 1689 C C . GLY A 1 220 ? -0.517 8.458 -8.700 1.00 89.88 220 GLY A C 1
ATOM 1690 O O . GLY A 1 220 ? 0.283 8.109 -7.827 1.00 89.88 220 GLY A O 1
ATOM 1691 N N . ASP A 1 221 ? -0.205 9.353 -9.638 1.00 82.62 221 ASP A N 1
ATOM 1692 C CA . ASP A 1 221 ? 1.112 10.001 -9.713 1.00 82.62 221 ASP A CA 1
ATOM 1693 C C . ASP A 1 221 ? 1.379 10.964 -8.544 1.00 82.62 221 ASP A C 1
ATOM 1695 O O . ASP A 1 221 ? 2.526 11.318 -8.284 1.00 82.62 221 ASP A O 1
ATOM 1699 N N . TYR A 1 222 ? 0.329 11.362 -7.828 1.00 75.88 222 TYR A N 1
ATOM 1700 C CA . TYR A 1 222 ? 0.348 12.307 -6.712 1.00 75.88 222 TYR A CA 1
ATOM 1701 C C . TYR A 1 222 ? 0.622 11.670 -5.340 1.00 75.88 222 TYR A C 1
ATOM 1703 O O . TYR A 1 222 ? 0.686 12.391 -4.350 1.00 75.88 222 TYR A O 1
ATOM 1711 N N . GLU A 1 223 ? 0.737 10.342 -5.223 1.00 70.69 223 GLU A N 1
ATOM 1712 C CA . GLU A 1 223 ? 0.905 9.705 -3.901 1.00 70.69 223 GLU A CA 1
ATOM 1713 C C . GLU A 1 223 ? 2.340 9.777 -3.382 1.00 70.69 223 GLU A C 1
ATOM 1715 O O . GLU A 1 223 ? 2.582 10.133 -2.231 1.00 70.69 223 GLU A O 1
ATOM 1720 N N . LYS A 1 224 ? 3.300 9.425 -4.240 1.00 78.00 224 LYS A N 1
ATOM 1721 C CA . LYS A 1 224 ? 4.738 9.533 -3.982 1.00 78.00 224 LYS A CA 1
ATOM 1722 C C . LYS A 1 224 ? 5.406 9.991 -5.264 1.00 78.00 224 LYS A C 1
ATOM 1724 O O . LYS A 1 224 ? 5.307 9.296 -6.281 1.00 78.00 224 LYS A O 1
ATOM 1729 N N . TYR A 1 225 ? 6.055 11.147 -5.205 1.00 83.62 225 TYR A N 1
ATOM 1730 C CA . TYR A 1 225 ? 6.734 11.761 -6.336 1.00 83.62 225 TYR A CA 1
ATOM 1731 C C . TYR A 1 225 ? 7.796 12.761 -5.875 1.00 83.62 225 TYR A C 1
ATOM 1733 O O . TYR A 1 225 ? 7.786 13.208 -4.730 1.00 83.62 225 TYR A O 1
ATOM 1741 N N . PHE A 1 226 ? 8.661 13.167 -6.799 1.00 77.44 226 PHE A N 1
ATOM 1742 C CA . PHE A 1 226 ? 9.452 14.392 -6.686 1.00 77.44 226 PHE A CA 1
ATOM 1743 C C . PHE A 1 226 ? 9.239 15.268 -7.927 1.00 77.44 226 PHE A C 1
ATOM 1745 O O . PHE A 1 226 ? 8.734 14.806 -8.956 1.00 77.44 226 PHE A O 1
ATOM 1752 N N . ILE A 1 227 ? 9.585 16.551 -7.821 1.00 79.94 227 ILE A N 1
ATOM 1753 C CA . ILE A 1 227 ? 9.504 17.509 -8.928 1.00 79.94 227 ILE A CA 1
ATOM 1754 C C . ILE A 1 227 ? 10.918 17.916 -9.317 1.00 79.94 227 ILE A C 1
ATOM 1756 O O . ILE A 1 227 ? 11.693 18.355 -8.472 1.00 79.94 227 ILE A O 1
ATOM 1760 N N . PHE A 1 228 ? 11.232 17.817 -10.605 1.00 74.00 228 PHE A N 1
ATOM 1761 C CA . PHE A 1 228 ? 12.497 18.280 -11.162 1.00 74.00 228 PHE A CA 1
ATOM 1762 C C . PHE A 1 228 ? 12.243 18.980 -12.497 1.00 74.00 228 PHE A C 1
ATOM 1764 O O . PHE A 1 228 ? 11.565 18.438 -13.369 1.00 74.00 228 PHE A O 1
ATOM 1771 N N . GLY A 1 229 ? 12.741 20.211 -12.647 1.00 74.38 229 GLY A N 1
ATOM 1772 C CA . GLY A 1 229 ? 12.523 21.012 -13.859 1.00 74.38 229 GLY A CA 1
ATOM 1773 C C . GLY A 1 229 ? 11.041 21.270 -14.174 1.00 74.38 229 GLY A C 1
ATOM 1774 O O . GLY A 1 229 ? 10.661 21.270 -15.338 1.00 74.38 229 GLY A O 1
ATOM 1775 N N . GLY A 1 230 ? 10.188 21.406 -13.150 1.00 76.88 230 GLY A N 1
ATOM 1776 C CA . GLY A 1 230 ? 8.737 21.586 -13.313 1.00 76.88 230 GLY A CA 1
ATOM 1777 C C . GLY A 1 230 ? 7.966 20.318 -13.704 1.00 76.88 230 GLY A C 1
ATOM 1778 O O . GLY A 1 230 ? 6.744 20.361 -13.801 1.00 76.88 230 GLY A O 1
ATOM 1779 N N . LYS A 1 231 ? 8.649 19.179 -13.883 1.00 80.50 231 LYS A N 1
ATOM 1780 C CA . LYS A 1 231 ? 8.036 17.887 -14.207 1.00 80.50 231 LYS A CA 1
ATOM 1781 C C . LYS A 1 231 ? 7.935 16.999 -12.968 1.00 80.50 231 LYS A C 1
ATOM 1783 O O . LYS A 1 231 ? 8.876 16.920 -12.177 1.00 80.50 231 LYS A O 1
ATOM 1788 N N . ARG A 1 232 ? 6.799 16.312 -12.818 1.00 82.06 232 ARG A N 1
ATOM 1789 C CA . ARG A 1 232 ? 6.566 15.309 -11.770 1.00 82.06 232 ARG A CA 1
ATOM 1790 C C . ARG A 1 232 ? 7.123 13.947 -12.190 1.00 82.06 232 ARG A C 1
ATOM 1792 O O . ARG A 1 232 ? 6.878 13.494 -13.305 1.00 82.06 232 ARG A O 1
ATOM 1799 N N . PHE A 1 233 ? 7.817 13.285 -11.270 1.00 86.50 233 PHE A N 1
ATOM 1800 C CA . PHE A 1 233 ? 8.297 11.911 -11.404 1.00 86.50 233 PHE A CA 1
ATOM 1801 C C . PHE A 1 233 ? 7.720 11.093 -10.252 1.00 86.50 233 PHE A C 1
ATOM 1803 O O . PHE A 1 233 ? 8.059 11.353 -9.100 1.00 86.50 233 PHE A O 1
ATOM 1810 N N . SER A 1 234 ? 6.809 10.163 -10.546 1.00 90.44 234 SER A N 1
ATOM 1811 C CA . SER A 1 234 ? 6.115 9.361 -9.535 1.00 90.44 234 SER A CA 1
ATOM 1812 C C . SER A 1 234 ? 6.801 8.016 -9.280 1.00 90.44 234 SER A C 1
ATOM 1814 O O . SER A 1 234 ? 7.673 7.585 -10.032 1.00 90.44 234 SER A O 1
ATOM 1816 N N . HIS A 1 235 ? 6.369 7.333 -8.222 1.00 89.75 235 HIS A N 1
ATOM 1817 C CA . HIS A 1 235 ? 6.823 5.985 -7.874 1.00 89.75 235 HIS A CA 1
ATOM 1818 C C . HIS A 1 235 ? 6.324 4.863 -8.803 1.00 89.75 235 HIS A C 1
ATOM 1820 O O . HIS A 1 235 ? 6.757 3.719 -8.656 1.00 89.75 235 HIS A O 1
ATOM 1826 N N . LEU A 1 236 ? 5.411 5.162 -9.731 1.00 94.25 236 LEU A N 1
ATOM 1827 C CA . LEU A 1 236 ? 4.833 4.190 -10.657 1.00 94.25 236 LEU A CA 1
ATOM 1828 C C . LEU A 1 236 ? 5.727 4.098 -11.895 1.00 94.25 236 LEU A C 1
ATOM 1830 O O . LEU A 1 236 ? 5.548 4.836 -12.859 1.00 94.25 236 LEU A O 1
ATOM 1834 N N . ILE A 1 237 ? 6.731 3.226 -11.834 1.00 96.62 237 ILE A N 1
ATOM 1835 C CA . ILE A 1 237 ? 7.699 3.017 -12.917 1.00 96.62 237 ILE A CA 1
ATOM 1836 C C . ILE A 1 237 ? 7.103 2.097 -13.981 1.00 96.62 237 ILE A C 1
ATOM 1838 O O . ILE A 1 237 ? 6.576 1.044 -13.636 1.00 96.62 237 ILE A O 1
ATOM 1842 N N . ASP A 1 238 ? 7.230 2.464 -15.259 1.00 97.31 238 ASP A N 1
ATOM 1843 C CA . ASP A 1 238 ? 7.002 1.540 -16.369 1.00 97.31 238 ASP A CA 1
ATOM 1844 C C . ASP A 1 238 ? 8.233 0.626 -16.515 1.00 97.31 238 ASP A C 1
ATOM 1846 O O . ASP A 1 238 ? 9.291 1.105 -16.945 1.00 97.31 238 ASP A O 1
ATOM 1850 N N . PRO A 1 239 ? 8.127 -0.678 -16.194 1.00 96.69 239 PRO A N 1
ATOM 1851 C CA . PRO A 1 239 ? 9.263 -1.601 -16.225 1.00 96.69 239 PRO A CA 1
ATOM 1852 C C . PRO A 1 239 ? 9.886 -1.742 -17.619 1.00 96.69 239 PRO A C 1
ATOM 1854 O O . PRO A 1 239 ? 11.068 -2.050 -17.739 1.00 96.69 239 PRO A O 1
ATOM 1857 N N . ARG A 1 240 ? 9.107 -1.475 -18.676 1.00 95.25 240 ARG A N 1
ATOM 1858 C CA . ARG A 1 240 ? 9.513 -1.632 -20.079 1.00 95.25 240 ARG A CA 1
ATOM 1859 C C . ARG A 1 240 ? 10.415 -0.495 -20.547 1.00 95.25 240 ARG A C 1
ATOM 1861 O O . ARG A 1 240 ? 11.271 -0.703 -21.400 1.00 95.25 240 ARG A O 1
ATOM 1868 N N . SER A 1 241 ? 10.200 0.711 -20.017 1.00 96.00 241 SER A N 1
ATOM 1869 C CA . SER A 1 241 ? 10.994 1.895 -20.372 1.00 96.00 241 SER A CA 1
ATOM 1870 C C . SER A 1 241 ? 12.045 2.240 -19.321 1.00 96.00 241 SER A C 1
ATOM 1872 O O . SER A 1 241 ? 13.058 2.854 -19.647 1.00 96.00 241 SER A O 1
ATOM 1874 N N . GLY A 1 242 ? 11.807 1.871 -18.061 1.00 96.81 242 GLY A N 1
ATOM 1875 C CA . GLY A 1 242 ? 12.648 2.248 -16.934 1.00 96.81 242 GLY A CA 1
ATOM 1876 C C . GLY A 1 242 ? 12.337 3.619 -16.339 1.00 96.81 242 GLY A C 1
ATOM 1877 O O . GLY A 1 242 ? 13.029 4.025 -15.410 1.00 96.81 242 GLY A O 1
ATOM 1878 N N . TYR A 1 243 ? 11.312 4.325 -16.828 1.00 96.56 243 TYR A N 1
ATOM 1879 C CA . TYR A 1 243 ? 10.921 5.665 -16.371 1.00 96.56 243 TYR A CA 1
ATOM 1880 C C . TYR A 1 243 ? 9.547 5.657 -15.682 1.00 96.56 243 TYR A C 1
ATOM 1882 O O . TYR A 1 243 ? 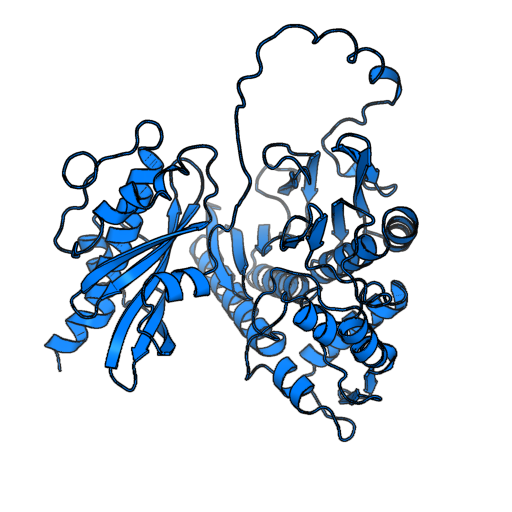8.727 4.782 -15.967 1.00 96.56 243 TYR A O 1
ATOM 1890 N N . PRO A 1 244 ? 9.246 6.639 -14.808 1.00 94.94 244 PRO A N 1
ATOM 1891 C CA . PRO A 1 244 ? 7.900 6.844 -14.286 1.00 94.94 244 PRO A CA 1
ATOM 1892 C C . PRO A 1 244 ? 6.862 6.971 -15.405 1.00 94.94 244 PRO A C 1
ATOM 1894 O O . PRO A 1 244 ? 7.037 7.760 -16.338 1.00 94.94 244 PRO A O 1
ATOM 1897 N N . ALA A 1 245 ? 5.771 6.218 -15.290 1.00 93.62 245 ALA A N 1
ATOM 1898 C CA . ALA A 1 245 ? 4.627 6.323 -16.179 1.00 93.62 245 ALA A CA 1
ATOM 1899 C C . ALA A 1 245 ? 3.949 7.694 -16.010 1.00 93.62 245 ALA A C 1
ATOM 1901 O O . ALA A 1 245 ? 3.783 8.193 -14.895 1.00 93.62 245 ALA A O 1
ATOM 1902 N N . ALA A 1 246 ? 3.559 8.303 -17.132 1.00 86.69 246 ALA A N 1
ATOM 1903 C CA . ALA A 1 246 ? 3.011 9.663 -17.178 1.00 86.69 246 ALA A CA 1
ATOM 1904 C C . ALA A 1 246 ? 1.760 9.792 -18.069 1.00 86.69 246 ALA A C 1
ATOM 1906 O O . ALA A 1 246 ? 1.343 10.900 -18.387 1.00 86.69 246 ALA A O 1
ATOM 1907 N N . ALA A 1 247 ? 1.180 8.670 -18.509 1.00 86.06 247 ALA A N 1
ATOM 1908 C CA . ALA A 1 247 ? 0.064 8.667 -19.458 1.00 86.06 247 ALA A CA 1
ATOM 1909 C C . ALA A 1 247 ? -1.275 9.101 -18.834 1.00 86.06 247 ALA A C 1
ATOM 1911 O O . ALA A 1 247 ? -2.170 9.557 -19.543 1.00 86.06 247 ALA A O 1
ATOM 1912 N N . VAL A 1 248 ? -1.435 8.918 -17.522 1.00 93.75 248 VAL A N 1
ATOM 1913 C CA . VAL A 1 248 ? -2.675 9.175 -16.778 1.00 93.75 248 VAL A CA 1
ATOM 1914 C C . VAL A 1 248 ? -2.347 9.759 -15.404 1.00 93.75 248 VAL A C 1
ATOM 1916 O O . VAL A 1 248 ? -1.232 9.614 -14.907 1.00 93.75 248 VAL A O 1
ATOM 1919 N N . ALA A 1 249 ? -3.321 10.427 -14.788 1.00 92.00 249 ALA A N 1
ATOM 1920 C CA . ALA A 1 249 ? -3.163 11.071 -13.487 1.00 92.00 249 ALA A CA 1
ATOM 1921 C C . ALA A 1 249 ? -3.538 10.126 -12.331 1.00 92.00 249 ALA A C 1
ATOM 1923 O O . ALA A 1 249 ? -2.862 10.088 -11.301 1.00 92.00 249 ALA A O 1
ATOM 1924 N N . SER A 1 250 ? -4.587 9.318 -12.512 1.00 94.88 250 SER A N 1
ATOM 1925 C CA . SER A 1 250 ? -4.938 8.242 -11.582 1.00 94.88 250 SER A CA 1
ATOM 1926 C C . SER A 1 250 ? -5.760 7.143 -12.227 1.00 94.88 250 SER A C 1
ATOM 1928 O O . SER A 1 250 ? -6.502 7.378 -13.179 1.00 94.88 250 SER A O 1
ATOM 1930 N N . VAL A 1 251 ? -5.701 5.956 -11.635 1.00 97.88 251 VAL A N 1
ATOM 1931 C CA . VAL A 1 251 ? -6.555 4.823 -11.976 1.00 97.88 251 VAL A CA 1
ATOM 1932 C C . VAL A 1 251 ? -7.129 4.228 -10.702 1.00 97.88 251 VAL A C 1
ATOM 1934 O O . VAL A 1 251 ? -6.373 3.788 -9.840 1.00 97.88 251 VAL A O 1
ATOM 1937 N N . SER A 1 252 ? -8.455 4.191 -10.599 1.00 97.94 252 SER A N 1
ATOM 1938 C CA . SER A 1 252 ? -9.173 3.485 -9.537 1.00 97.94 252 SER A CA 1
ATOM 1939 C C . SER A 1 252 ? -9.772 2.200 -10.095 1.00 97.94 252 SER A C 1
ATOM 1941 O O . SER A 1 252 ? -10.458 2.243 -11.113 1.00 97.94 252 SER A O 1
ATOM 1943 N N . VAL A 1 253 ? -9.537 1.067 -9.434 1.00 98.38 253 VAL A N 1
ATOM 1944 C CA . VAL A 1 253 ? -10.037 -0.253 -9.844 1.00 98.38 253 VAL A CA 1
ATOM 1945 C C . VAL A 1 253 ? -10.831 -0.873 -8.711 1.00 98.38 253 VAL A C 1
ATOM 1947 O O . VAL A 1 253 ? -10.312 -1.014 -7.608 1.00 98.38 253 VAL A O 1
ATOM 1950 N N . ILE A 1 254 ? -12.068 -1.267 -8.998 1.00 98.19 254 ILE A N 1
ATOM 1951 C CA . ILE A 1 254 ? -12.918 -2.082 -8.133 1.00 98.19 254 ILE A CA 1
ATOM 1952 C C . ILE A 1 254 ? -12.780 -3.540 -8.569 1.00 98.19 254 ILE A C 1
ATOM 1954 O O . ILE A 1 254 ? -12.927 -3.835 -9.753 1.00 98.19 254 ILE A O 1
ATOM 1958 N N . ALA A 1 255 ? -12.546 -4.449 -7.625 1.00 97.94 255 ALA A N 1
ATOM 1959 C CA . ALA A 1 255 ? -12.429 -5.884 -7.888 1.00 97.94 255 ALA A CA 1
ATOM 1960 C C . ALA A 1 255 ? -12.995 -6.720 -6.722 1.00 97.94 255 ALA A C 1
ATOM 1962 O O . ALA A 1 255 ? -13.221 -6.183 -5.634 1.00 97.94 255 ALA A O 1
ATOM 1963 N N . PRO A 1 256 ? -13.229 -8.034 -6.900 1.00 97.38 256 PRO A N 1
ATOM 1964 C CA . PRO A 1 256 ? -13.671 -8.915 -5.814 1.00 97.38 256 PRO A CA 1
ATOM 1965 C C . PRO A 1 256 ? -12.666 -9.057 -4.660 1.00 97.38 256 PRO A C 1
ATOM 1967 O O . PRO A 1 256 ? -13.069 -9.365 -3.544 1.00 97.38 256 PRO A O 1
ATOM 1970 N N . SER A 1 257 ? -11.372 -8.841 -4.916 1.00 98.25 257 SER A N 1
ATOM 1971 C CA . SER A 1 257 ? -10.302 -8.913 -3.910 1.00 98.25 257 SER A CA 1
ATOM 1972 C C . SER A 1 257 ? -9.421 -7.668 -3.946 1.00 98.25 257 SER A C 1
ATOM 1974 O O . SER A 1 257 ? -9.256 -7.039 -4.996 1.00 98.25 257 SER A O 1
ATOM 1976 N N . ALA A 1 258 ? -8.845 -7.306 -2.803 1.00 98.62 258 ALA A N 1
ATOM 1977 C CA . ALA A 1 258 ? -7.943 -6.169 -2.694 1.00 98.62 258 ALA A CA 1
ATOM 1978 C C . ALA A 1 258 ? -6.617 -6.433 -3.410 1.00 98.62 258 ALA A C 1
ATOM 1980 O O . ALA A 1 258 ? -6.083 -5.519 -4.032 1.00 98.62 258 ALA A O 1
ATOM 1981 N N . MET A 1 259 ? -6.121 -7.673 -3.402 1.00 98.44 259 MET A N 1
ATOM 1982 C CA . MET A 1 259 ? -4.942 -8.088 -4.166 1.00 98.44 259 MET A CA 1
ATOM 1983 C C . MET A 1 259 ? -5.117 -7.859 -5.672 1.00 98.44 259 MET A C 1
ATOM 1985 O O . MET A 1 259 ? -4.206 -7.363 -6.332 1.00 98.44 259 MET A O 1
ATOM 1989 N N . GLU A 1 260 ? -6.282 -8.213 -6.223 1.00 98.25 260 GLU A N 1
ATOM 1990 C CA . GLU A 1 260 ? -6.583 -7.980 -7.638 1.00 98.25 260 GLU A CA 1
ATOM 1991 C C . GLU A 1 260 ? -6.736 -6.493 -7.955 1.00 98.25 260 GLU A C 1
ATOM 1993 O O . GLU A 1 260 ? -6.164 -6.028 -8.939 1.00 98.25 260 GLU A O 1
ATOM 1998 N N . ALA A 1 261 ? -7.441 -5.733 -7.112 1.00 98.50 261 ALA A N 1
ATOM 1999 C CA . ALA A 1 261 ? -7.585 -4.293 -7.303 1.00 98.50 261 ALA A CA 1
ATOM 2000 C C . ALA A 1 261 ? -6.224 -3.568 -7.311 1.00 98.50 261 ALA A C 1
ATOM 2002 O O . ALA A 1 261 ? -5.998 -2.730 -8.177 1.00 98.50 261 ALA A O 1
ATOM 2003 N N . ASP A 1 262 ? -5.320 -3.909 -6.384 1.00 98.00 262 ASP A N 1
ATOM 2004 C CA . ASP A 1 262 ? -3.994 -3.285 -6.213 1.00 98.00 262 ASP A CA 1
ATOM 2005 C C . ASP A 1 262 ? -3.059 -3.551 -7.409 1.00 98.00 262 ASP A C 1
ATOM 2007 O O . ASP A 1 262 ? -2.470 -2.628 -7.989 1.00 98.00 262 ASP A O 1
ATOM 2011 N N . ALA A 1 263 ? -3.000 -4.810 -7.859 1.00 98.31 263 ALA A N 1
ATOM 2012 C CA . ALA A 1 263 ? -2.194 -5.186 -9.016 1.00 98.31 263 ALA A CA 1
ATOM 2013 C C . ALA A 1 263 ? -2.730 -4.558 -10.312 1.00 98.31 263 ALA A C 1
ATOM 2015 O O . ALA A 1 263 ? -1.966 -4.003 -11.107 1.00 98.31 263 ALA A O 1
ATOM 2016 N N . LEU A 1 264 ? -4.050 -4.611 -10.523 1.00 98.44 264 LEU A N 1
ATOM 2017 C CA . LEU A 1 264 ? -4.672 -4.098 -11.741 1.00 98.44 264 LEU A CA 1
ATOM 2018 C C . LEU A 1 264 ? -4.676 -2.569 -11.812 1.00 98.44 264 LEU A C 1
ATOM 2020 O O . LEU A 1 264 ? -4.517 -2.042 -12.911 1.00 98.44 264 LEU A O 1
ATOM 2024 N N . SER A 1 265 ? -4.815 -1.848 -10.691 1.00 98.25 265 SER A N 1
ATOM 2025 C CA . SER A 1 265 ? -4.717 -0.380 -10.702 1.00 98.25 265 SER A CA 1
ATOM 2026 C C . SER A 1 265 ? -3.320 0.072 -11.114 1.00 98.25 265 SER A C 1
ATOM 2028 O O . SER A 1 265 ? -3.186 0.985 -11.926 1.00 98.25 265 SER A O 1
ATOM 2030 N N . THR A 1 266 ? -2.283 -0.623 -10.640 1.00 97.69 266 THR A N 1
ATOM 2031 C CA . THR A 1 266 ? -0.889 -0.370 -11.025 1.00 97.69 266 THR A CA 1
ATOM 2032 C C . THR A 1 266 ? -0.649 -0.692 -12.502 1.00 97.69 266 THR A C 1
ATOM 2034 O O . THR A 1 266 ? -0.137 0.152 -13.236 1.00 97.69 266 THR A O 1
ATOM 2037 N N . ALA A 1 267 ? -1.080 -1.870 -12.967 1.00 98.12 267 ALA A N 1
ATOM 2038 C CA . ALA A 1 267 ? -0.946 -2.274 -14.366 1.00 98.12 267 ALA A CA 1
ATOM 2039 C C . ALA A 1 267 ? -1.650 -1.298 -15.323 1.00 98.12 267 ALA A C 1
ATOM 2041 O O . ALA A 1 267 ? -1.053 -0.822 -16.286 1.00 98.12 267 ALA A O 1
ATOM 2042 N N . ALA A 1 268 ? -2.917 -0.974 -15.048 1.00 98.31 268 ALA A N 1
ATOM 2043 C CA . ALA A 1 268 ? -3.711 -0.080 -15.883 1.00 98.31 268 ALA A CA 1
ATOM 2044 C C . ALA A 1 268 ? -3.185 1.364 -15.859 1.00 98.31 268 ALA A C 1
ATOM 2046 O O . ALA A 1 268 ? -3.267 2.050 -16.874 1.00 98.31 268 ALA A O 1
ATOM 2047 N N . PHE A 1 269 ? -2.594 1.814 -14.746 1.00 98.25 269 PHE A N 1
ATOM 2048 C CA . PHE A 1 269 ? -1.911 3.106 -14.688 1.00 98.25 269 PHE A CA 1
ATOM 2049 C C . PHE A 1 269 ? -0.730 3.167 -15.664 1.00 98.25 269 PHE A C 1
ATOM 2051 O O . PHE A 1 269 ? -0.607 4.125 -16.426 1.00 98.25 269 PHE A O 1
ATOM 2058 N N . VAL A 1 270 ? 0.114 2.131 -15.676 1.00 97.94 270 VAL A N 1
ATOM 2059 C CA . VAL A 1 270 ? 1.286 2.054 -16.566 1.00 97.94 270 VAL A CA 1
ATOM 2060 C C . VAL A 1 270 ? 0.877 1.903 -18.037 1.00 97.94 270 VAL A C 1
ATOM 2062 O O . VAL A 1 270 ? 1.489 2.510 -18.912 1.00 97.94 270 VAL A O 1
ATOM 2065 N N . LEU A 1 271 ? -0.179 1.135 -18.319 1.00 97.38 271 LEU A N 1
ATOM 2066 C CA . LEU A 1 271 ? -0.733 0.962 -19.669 1.00 97.38 271 LEU A CA 1
ATOM 2067 C C . LEU A 1 271 ? -1.443 2.215 -20.212 1.00 97.38 271 LEU A C 1
ATOM 2069 O O . LEU A 1 271 ? -1.613 2.357 -21.422 1.00 97.38 271 LEU A O 1
ATOM 2073 N N . GLY A 1 272 ? -1.876 3.119 -19.334 1.00 95.62 272 GLY A N 1
ATOM 2074 C CA . GLY A 1 272 ? -2.655 4.293 -19.707 1.00 95.62 272 GLY A CA 1
ATOM 2075 C C . GLY A 1 272 ? -4.086 3.962 -20.146 1.00 95.62 272 GLY A C 1
ATOM 2076 O O . GLY A 1 272 ? -4.592 2.859 -19.956 1.00 95.62 272 GLY A O 1
ATOM 2077 N N . GLU A 1 273 ? -4.771 4.948 -20.724 1.00 93.69 273 GLU A N 1
ATOM 2078 C CA . GLU A 1 273 ? -6.220 4.903 -20.972 1.00 93.69 273 GLU A CA 1
ATOM 2079 C C . GLU A 1 273 ? -6.684 3.709 -21.824 1.00 93.69 273 GLU A C 1
ATOM 2081 O O . GLU A 1 273 ? -7.578 2.969 -21.410 1.00 93.69 273 GLU A O 1
ATOM 2086 N N . GLY A 1 274 ? -6.108 3.526 -23.015 1.00 94.12 274 GLY A N 1
ATOM 2087 C CA . GLY A 1 274 ? -6.596 2.550 -23.993 1.00 94.12 274 GLY A CA 1
ATOM 2088 C C . GLY A 1 274 ? -6.327 1.106 -23.573 1.00 94.12 274 GLY A C 1
ATOM 2089 O O . GLY A 1 274 ? -7.257 0.321 -23.370 1.00 94.12 274 GLY A O 1
ATOM 2090 N N . GLU A 1 275 ? -5.050 0.755 -23.418 1.00 95.94 275 GLU A N 1
ATOM 2091 C CA . GLU A 1 275 ? -4.639 -0.594 -23.020 1.00 95.94 275 GLU A CA 1
ATOM 2092 C C . GLU A 1 275 ? -5.066 -0.922 -21.582 1.00 95.94 275 GLU A C 1
ATOM 2094 O O . GLU A 1 275 ? -5.466 -2.055 -21.309 1.00 95.94 275 GLU A O 1
ATOM 2099 N N . GLY A 1 276 ? -5.073 0.065 -20.678 1.00 96.69 276 GLY A N 1
ATOM 2100 C CA . GLY A 1 276 ? -5.550 -0.102 -19.306 1.00 96.69 276 GLY A CA 1
ATOM 2101 C C . GLY A 1 276 ? -7.037 -0.445 -19.250 1.00 96.69 276 GLY A C 1
ATOM 2102 O O . GLY A 1 276 ? -7.409 -1.437 -18.624 1.00 96.69 276 GLY A O 1
ATOM 2103 N N . ASN A 1 277 ? -7.900 0.282 -19.969 1.00 94.94 277 ASN A N 1
ATOM 2104 C CA . ASN A 1 277 ? -9.321 -0.078 -20.042 1.00 94.94 277 ASN A CA 1
ATOM 2105 C C . ASN A 1 277 ? -9.537 -1.459 -20.676 1.00 94.94 277 ASN A C 1
ATOM 2107 O O . ASN A 1 277 ? -10.376 -2.227 -20.201 1.00 94.94 277 ASN A O 1
ATOM 2111 N N . ALA A 1 278 ? -8.767 -1.803 -21.713 1.00 95.50 278 ALA A N 1
ATOM 2112 C CA . ALA A 1 278 ? -8.843 -3.117 -22.342 1.00 95.50 278 ALA A CA 1
ATOM 2113 C C . ALA A 1 278 ? -8.407 -4.252 -21.398 1.00 95.50 278 ALA A C 1
ATOM 2115 O O . ALA A 1 278 ? -8.992 -5.334 -21.451 1.00 95.50 278 ALA A O 1
ATOM 2116 N N . LEU A 1 279 ? -7.412 -4.025 -20.534 1.00 96.50 279 LEU A N 1
ATOM 2117 C CA . LEU A 1 279 ? -6.999 -4.975 -19.497 1.00 96.50 279 LEU A CA 1
ATOM 2118 C C . LEU A 1 279 ? -8.128 -5.210 -18.485 1.00 96.50 279 LEU A C 1
ATOM 2120 O O . LEU A 1 279 ? -8.461 -6.360 -18.191 1.00 96.50 279 LEU A O 1
ATOM 2124 N N . LEU A 1 280 ? -8.731 -4.132 -17.976 1.00 96.69 280 LEU A N 1
ATOM 2125 C CA . LEU A 1 280 ? -9.773 -4.203 -16.947 1.00 96.69 280 LEU A CA 1
ATOM 2126 C C . LEU A 1 280 ? -11.063 -4.842 -17.480 1.00 96.69 280 LEU A C 1
ATOM 2128 O O . LEU A 1 280 ? -11.635 -5.714 -16.831 1.00 96.69 280 LEU A O 1
ATOM 2132 N N . ALA A 1 281 ? -11.479 -4.489 -18.700 1.00 91.88 281 ALA A N 1
ATOM 2133 C CA . ALA A 1 281 ? -12.714 -4.985 -19.310 1.00 91.88 281 ALA A CA 1
ATOM 2134 C C . ALA A 1 281 ? -12.720 -6.500 -19.598 1.00 91.88 281 ALA A C 1
ATOM 2136 O O . ALA A 1 281 ? -13.783 -7.081 -19.812 1.00 91.88 281 ALA A O 1
ATOM 2137 N N . ARG A 1 282 ? -11.556 -7.165 -19.604 1.00 89.88 282 ARG A N 1
ATOM 2138 C CA . ARG A 1 282 ? -11.451 -8.623 -19.813 1.00 89.88 282 ARG A CA 1
ATOM 2139 C C . ARG A 1 282 ? -11.916 -9.443 -18.611 1.00 89.88 282 ARG A C 1
ATOM 2141 O O . ARG A 1 282 ? -12.060 -10.658 -18.740 1.00 89.88 282 ARG A O 1
ATOM 2148 N N . ARG A 1 283 ? -12.107 -8.818 -17.447 1.00 89.31 283 ARG A N 1
ATOM 2149 C CA . ARG A 1 283 ? -12.336 -9.516 -16.182 1.00 89.31 283 ARG A CA 1
ATOM 2150 C C . ARG A 1 283 ? -13.755 -9.300 -15.663 1.00 89.31 283 ARG A C 1
ATOM 2152 O O . ARG A 1 283 ? -14.118 -8.178 -15.314 1.00 89.31 283 ARG A O 1
ATOM 2159 N N . PRO A 1 284 ? -14.559 -10.369 -15.547 1.00 88.44 284 PRO A N 1
ATOM 2160 C CA . PRO A 1 284 ? -15.843 -10.286 -14.869 1.00 88.44 284 PRO A CA 1
ATOM 2161 C C . PRO A 1 284 ? -15.674 -9.802 -13.424 1.00 88.44 284 PRO A C 1
ATOM 2163 O O . PRO A 1 284 ? -14.819 -10.296 -12.695 1.00 88.44 284 PRO A O 1
ATOM 2166 N N . GLY A 1 285 ? -16.510 -8.854 -13.002 1.00 90.75 285 GLY A N 1
ATOM 2167 C CA . GLY A 1 285 ? -16.485 -8.323 -11.635 1.00 90.75 285 GLY A CA 1
ATOM 2168 C C . GLY A 1 285 ? -15.415 -7.261 -11.369 1.00 90.75 285 GLY A C 1
ATOM 2169 O O . GLY A 1 285 ? -15.347 -6.777 -10.238 1.00 90.75 285 GLY A O 1
ATOM 2170 N N . VAL A 1 286 ? -14.635 -6.876 -12.387 1.00 96.44 286 VAL A N 1
ATOM 2171 C CA . VAL A 1 286 ? -13.676 -5.771 -12.319 1.00 96.44 286 VAL A CA 1
ATOM 2172 C C . VAL A 1 286 ? -14.205 -4.566 -13.083 1.00 96.44 286 VAL A C 1
ATOM 2174 O O . VAL A 1 286 ? -14.660 -4.681 -14.217 1.00 96.44 286 VAL A O 1
ATOM 2177 N N . GLU A 1 287 ? -14.121 -3.399 -12.458 1.00 96.06 287 GLU A N 1
ATOM 2178 C CA . GLU A 1 287 ? -14.480 -2.118 -13.060 1.00 96.06 287 GLU A CA 1
ATOM 2179 C C . GLU A 1 287 ? -13.372 -1.109 -12.756 1.00 96.06 287 GLU A C 1
ATOM 2181 O O . GLU A 1 287 ? -12.798 -1.121 -11.670 1.00 96.06 287 GLU A O 1
ATOM 2186 N N . GLY A 1 288 ? -13.083 -0.209 -13.688 1.00 96.31 288 GLY A N 1
ATOM 2187 C CA . GLY A 1 288 ? -12.123 0.871 -13.492 1.00 96.31 288 GLY A CA 1
ATOM 2188 C C . GLY A 1 288 ? -12.614 2.244 -13.916 1.00 96.31 288 GLY A C 1
ATOM 2189 O O . GLY A 1 288 ? -13.487 2.371 -14.781 1.00 96.31 288 GLY A O 1
ATOM 2190 N N . LEU A 1 289 ? -11.988 3.255 -13.322 1.00 96.44 289 LEU A N 1
ATOM 2191 C CA . LEU A 1 289 ? -12.041 4.657 -13.710 1.00 96.44 289 LEU A CA 1
ATOM 2192 C C . LEU A 1 289 ? -10.618 5.164 -13.900 1.00 96.44 289 LEU A C 1
ATOM 2194 O O . LEU A 1 289 ? -9.850 5.261 -12.942 1.00 96.44 289 LEU A O 1
ATOM 2198 N N . ILE A 1 290 ? -10.295 5.515 -15.139 1.00 96.75 290 ILE A N 1
ATOM 2199 C CA . ILE A 1 290 ? -9.036 6.166 -15.485 1.00 96.75 290 ILE A CA 1
ATOM 2200 C C . ILE A 1 290 ? -9.289 7.670 -15.583 1.00 96.75 290 ILE A C 1
ATOM 2202 O O . ILE A 1 290 ? -10.205 8.109 -16.283 1.00 96.75 290 ILE A O 1
ATOM 2206 N N . LEU A 1 291 ? -8.482 8.454 -14.872 1.00 94.50 291 LEU A N 1
ATOM 2207 C CA . LEU A 1 291 ? -8.485 9.910 -14.922 1.00 94.50 291 LEU A CA 1
ATOM 2208 C C . LEU A 1 291 ? -7.219 10.391 -15.616 1.00 94.50 291 LEU A C 1
ATOM 2210 O O . LEU A 1 291 ? -6.107 10.053 -15.200 1.00 94.50 291 LEU A O 1
ATOM 2214 N N . ARG A 1 292 ? -7.388 11.195 -16.663 1.00 92.94 292 ARG A N 1
ATOM 2215 C CA . ARG A 1 292 ? -6.286 11.756 -17.443 1.00 92.94 292 ARG A CA 1
ATOM 2216 C C . ARG A 1 292 ? -6.310 13.272 -17.343 1.00 92.94 292 ARG A C 1
ATOM 2218 O O . ARG A 1 292 ? -7.373 13.880 -17.376 1.00 92.94 292 ARG A O 1
ATOM 2225 N N . GLU A 1 293 ? -5.132 13.856 -17.193 1.00 87.25 293 GLU A N 1
ATOM 2226 C CA . GLU A 1 293 ? -4.950 15.300 -17.273 1.00 87.25 293 GLU A CA 1
ATOM 2227 C C . GLU A 1 293 ? -4.818 15.701 -18.745 1.00 87.25 293 GLU A C 1
ATOM 2229 O O . GLU A 1 293 ? -3.985 15.161 -19.470 1.00 87.25 293 GLU A O 1
ATOM 2234 N N . GLU A 1 294 ? -5.699 16.591 -19.183 1.00 84.44 294 GLU A N 1
ATOM 2235 C CA . GLU A 1 294 ? -5.716 17.198 -20.510 1.00 84.44 294 GLU A CA 1
ATOM 2236 C C . GLU A 1 294 ? -4.969 18.543 -20.492 1.00 84.44 294 GLU A C 1
ATOM 2238 O O . GLU A 1 294 ? -4.414 18.971 -19.475 1.00 84.44 294 GLU A O 1
ATOM 2243 N N . GLU A 1 295 ? -4.987 19.245 -21.626 1.00 77.56 295 GLU A N 1
ATOM 2244 C CA . GLU A 1 295 ? -4.539 20.635 -21.699 1.00 77.56 295 GLU A CA 1
ATOM 2245 C C . GLU A 1 295 ? -5.279 21.518 -20.673 1.00 77.56 295 GLU A C 1
ATOM 2247 O O . GLU A 1 295 ? -6.425 21.259 -20.299 1.00 77.56 295 GLU A O 1
ATOM 2252 N N . GLU A 1 296 ? -4.589 22.554 -20.183 1.00 68.00 296 GLU A N 1
ATOM 2253 C CA . GLU A 1 296 ? -5.111 23.527 -19.205 1.00 68.00 296 GLU A CA 1
ATOM 2254 C C . GLU A 1 296 ? -5.475 22.942 -17.821 1.00 68.00 296 GLU A C 1
ATOM 2256 O O . GLU A 1 296 ? -6.081 23.626 -16.997 1.00 68.00 296 GLU A O 1
ATOM 2261 N N . GLY A 1 297 ? -5.063 21.702 -17.523 1.00 71.81 297 GLY A N 1
ATOM 2262 C CA . GLY A 1 297 ? -5.272 21.061 -16.218 1.00 71.81 297 GLY A CA 1
ATOM 2263 C C . GLY A 1 297 ? -6.660 20.439 -16.036 1.00 71.81 297 GLY A C 1
ATOM 2264 O O . GLY A 1 297 ? -7.011 20.024 -14.929 1.00 71.81 297 GLY A O 1
ATOM 2265 N N . LEU A 1 298 ? -7.458 20.355 -17.108 1.00 82.88 298 LEU A N 1
ATOM 2266 C CA . LEU A 1 298 ? -8.756 19.683 -17.090 1.00 82.88 298 LEU A CA 1
ATOM 2267 C C . LEU A 1 298 ? -8.576 18.170 -16.898 1.00 82.88 298 LEU A C 1
ATOM 2269 O O . LEU A 1 298 ? -7.742 17.550 -17.550 1.00 82.88 298 LEU A O 1
ATOM 2273 N N . ILE A 1 299 ? -9.402 17.548 -16.051 1.00 88.12 299 ILE A N 1
ATOM 2274 C CA . ILE A 1 299 ? -9.382 16.094 -15.850 1.00 88.12 299 ILE A CA 1
ATOM 2275 C C . ILE A 1 299 ? -10.498 15.416 -16.647 1.00 88.12 299 ILE A C 1
ATOM 2277 O O . ILE A 1 299 ? -11.686 15.607 -16.376 1.00 88.12 299 ILE A O 1
ATOM 2281 N N . SER A 1 300 ? -10.122 14.576 -17.612 1.00 90.88 300 SER A N 1
ATOM 2282 C CA . SER A 1 300 ? -11.050 13.720 -18.348 1.00 90.88 300 SER A CA 1
ATOM 2283 C C . SER A 1 300 ? -11.245 12.368 -17.656 1.00 90.88 300 SER A C 1
ATOM 2285 O O . SER A 1 300 ? -10.389 11.879 -16.915 1.00 90.88 300 SER A O 1
ATOM 2287 N N . ARG A 1 301 ? -12.424 11.771 -17.873 1.00 93.12 301 ARG A N 1
ATOM 2288 C CA . ARG A 1 301 ? -12.867 10.528 -17.229 1.00 93.12 301 ARG A CA 1
ATOM 2289 C C . ARG A 1 301 ? -13.062 9.435 -18.267 1.00 93.12 301 ARG A C 1
ATOM 2291 O O . ARG A 1 301 ? -13.866 9.602 -19.184 1.00 93.12 301 ARG A O 1
ATOM 2298 N N . HIS A 1 302 ? -12.429 8.292 -18.036 1.00 94.38 302 HIS A N 1
ATOM 2299 C CA . HIS A 1 302 ? -12.467 7.130 -18.922 1.00 94.38 302 HIS A CA 1
ATOM 2300 C C . HIS A 1 302 ? -12.856 5.875 -18.137 1.00 94.38 302 HIS A C 1
ATOM 2302 O O . HIS A 1 302 ? -11.991 5.075 -17.773 1.00 94.38 302 HIS A O 1
ATOM 2308 N N . PRO A 1 303 ? -14.147 5.732 -17.789 1.00 94.19 303 PRO A N 1
ATOM 2309 C CA . PRO A 1 303 ? -14.638 4.572 -17.068 1.00 94.19 303 PRO A CA 1
ATOM 2310 C C . PRO A 1 303 ? -14.800 3.347 -17.976 1.00 94.19 303 PRO A C 1
ATOM 2312 O O . PRO A 1 303 ? -15.234 3.446 -19.125 1.00 94.19 303 PRO A O 1
ATOM 2315 N N . THR A 1 304 ? -14.567 2.170 -17.407 1.00 93.44 304 THR A N 1
ATOM 2316 C CA . THR A 1 304 ? -15.041 0.892 -17.959 1.00 93.44 304 THR A CA 1
ATOM 2317 C C . THR A 1 304 ? -16.576 0.837 -18.025 1.00 93.44 304 THR A C 1
ATOM 2319 O O . THR A 1 304 ? -17.287 1.580 -17.343 1.00 93.44 304 THR A O 1
ATOM 2322 N N . SER A 1 305 ? -17.111 -0.061 -18.857 1.00 86.88 305 SER A N 1
ATOM 2323 C CA . SER A 1 305 ? -18.544 -0.082 -19.190 1.00 86.88 305 SER A CA 1
ATOM 2324 C C . SER A 1 305 ? -19.498 -0.311 -18.007 1.00 86.88 305 SER A C 1
ATOM 2326 O O . SER A 1 305 ? -20.628 0.180 -18.039 1.00 86.88 305 SER A O 1
ATOM 2328 N N . GLY A 1 306 ? -19.090 -1.033 -16.960 1.00 84.75 306 GLY A N 1
ATOM 2329 C CA . GLY A 1 306 ? -19.941 -1.300 -15.802 1.00 84.75 306 GLY A CA 1
ATOM 2330 C C . GLY A 1 306 ? -19.743 -0.326 -14.639 1.00 84.75 306 GLY A C 1
ATOM 2331 O O . GLY A 1 306 ? -20.578 -0.318 -13.730 1.00 84.75 306 GLY A O 1
ATOM 2332 N N . TRP A 1 307 ? -18.744 0.560 -14.699 1.00 88.75 307 TRP A N 1
ATOM 2333 C CA . TRP A 1 307 ? -18.481 1.584 -13.683 1.00 88.75 307 TRP A CA 1
ATOM 2334 C C . TRP A 1 307 ? -19.699 2.473 -13.400 1.00 88.75 307 TRP A C 1
ATOM 2336 O O . TRP A 1 307 ? -20.026 2.757 -12.249 1.00 88.75 307 TRP A O 1
ATOM 2346 N N . GLY A 1 308 ? -20.439 2.861 -14.446 1.00 74.56 308 GLY A N 1
ATOM 2347 C CA . GLY A 1 308 ? -21.612 3.735 -14.327 1.00 74.56 308 GLY A CA 1
ATOM 2348 C C . GLY A 1 308 ? -22.740 3.170 -13.453 1.00 74.56 308 GLY A C 1
ATOM 2349 O O . GLY A 1 308 ? -23.538 3.937 -12.929 1.00 74.56 308 GLY A O 1
ATOM 2350 N N . ARG A 1 309 ? -22.790 1.845 -13.237 1.00 73.06 309 ARG A N 1
ATOM 2351 C CA . ARG A 1 309 ? -23.756 1.199 -12.325 1.00 73.06 309 ARG A CA 1
ATOM 2352 C C . ARG A 1 309 ? -23.360 1.295 -10.847 1.00 73.06 309 ARG A C 1
ATOM 2354 O O . ARG A 1 309 ? -24.152 0.925 -9.987 1.00 73.06 309 ARG A O 1
ATOM 2361 N N . ARG A 1 310 ? -22.133 1.732 -10.556 1.00 70.19 310 ARG A N 1
ATOM 2362 C CA . ARG A 1 310 ? -21.552 1.827 -9.205 1.00 70.19 310 ARG A CA 1
ATOM 2363 C C . ARG A 1 310 ? -21.487 3.258 -8.682 1.00 70.19 310 ARG A C 1
ATOM 2365 O O . ARG A 1 310 ? -21.385 3.459 -7.473 1.00 70.19 310 ARG A O 1
ATOM 2372 N N . SER A 1 311 ? -21.529 4.226 -9.593 1.00 64.06 311 SER A N 1
ATOM 2373 C CA . SER A 1 311 ? -21.482 5.646 -9.278 1.00 64.06 311 SER A CA 1
ATOM 2374 C C . SER A 1 311 ? -22.797 6.146 -8.696 1.00 64.06 311 SER A C 1
ATOM 2376 O O . SER A 1 311 ? -23.875 5.832 -9.201 1.00 64.06 311 SER A O 1
ATOM 2378 N N . THR A 1 312 ? -22.701 6.984 -7.667 1.00 58.06 312 THR A N 1
ATOM 2379 C CA . THR A 1 312 ? -23.839 7.757 -7.152 1.00 58.06 312 THR A CA 1
ATOM 2380 C C . THR A 1 312 ? -23.989 9.120 -7.841 1.00 58.06 312 THR A C 1
ATOM 2382 O O . THR A 1 312 ? -24.938 9.851 -7.555 1.00 58.06 312 THR A O 1
ATOM 2385 N N . VAL A 1 313 ? -23.093 9.468 -8.775 1.00 47.41 313 VAL A N 1
ATOM 2386 C CA . VAL A 1 313 ? -23.136 10.718 -9.544 1.00 47.41 313 VAL A CA 1
ATOM 2387 C C . VAL A 1 313 ? -23.917 10.488 -10.849 1.00 47.41 313 VAL A C 1
ATOM 2389 O O . VAL A 1 313 ? -23.515 9.651 -11.659 1.00 47.41 313 VAL A O 1
ATOM 2392 N N . PRO A 1 314 ? -25.017 11.224 -11.115 1.00 35.31 314 PRO A N 1
ATOM 2393 C CA . PRO A 1 314 ? -25.751 11.105 -12.373 1.00 35.31 314 PRO A CA 1
ATOM 2394 C C . PRO A 1 314 ? -24.839 11.395 -13.571 1.00 35.31 314 PRO A C 1
ATOM 2396 O O . PRO A 1 314 ? -24.113 12.391 -13.575 1.00 35.31 314 PRO A O 1
ATOM 2399 N N . SER A 1 315 ? -24.898 10.563 -14.616 1.00 35.78 315 SER A N 1
ATOM 2400 C CA . SER A 1 315 ? -24.147 10.791 -15.854 1.00 35.78 315 SER A CA 1
ATOM 2401 C C . SER A 1 315 ? -24.525 12.150 -16.458 1.00 35.78 315 SER A C 1
ATOM 2403 O O . SER A 1 315 ? -25.623 12.322 -16.994 1.00 35.78 315 SER A O 1
ATOM 2405 N N . LEU A 1 316 ? -23.631 13.135 -16.386 1.00 36.28 316 LEU A N 1
ATOM 2406 C CA . LEU A 1 316 ? -23.833 14.417 -17.053 1.00 36.28 316 LEU A CA 1
ATOM 2407 C C . LEU A 1 316 ? -23.682 14.206 -18.565 1.00 36.28 316 LEU A C 1
ATOM 2409 O O . LEU A 1 316 ? -22.586 13.997 -19.080 1.00 36.28 316 LEU A O 1
ATOM 2413 N N . SER A 1 317 ? -24.800 14.232 -19.295 1.00 31.12 317 SER A N 1
ATOM 2414 C CA . SER A 1 317 ? -24.790 14.156 -20.758 1.00 31.12 317 SER A CA 1
ATOM 2415 C C . SER A 1 317 ? -23.958 15.305 -21.350 1.00 31.12 317 SER A C 1
ATOM 2417 O O . SER A 1 317 ? -24.144 16.460 -20.953 1.00 31.12 317 SER A O 1
ATOM 2419 N N . ARG A 1 318 ? -23.111 15.001 -22.347 1.00 33.81 318 ARG A N 1
ATOM 2420 C CA . ARG A 1 318 ? -22.191 15.918 -23.066 1.00 33.81 318 ARG A CA 1
ATOM 2421 C C . ARG A 1 318 ? -22.788 17.262 -23.528 1.00 33.81 318 ARG A C 1
ATOM 2423 O O . ARG A 1 318 ? -22.042 18.174 -23.855 1.00 33.81 318 ARG A O 1
ATOM 2430 N N . ARG A 1 319 ? -24.115 17.422 -23.565 1.00 29.38 319 ARG A N 1
ATOM 2431 C CA . ARG A 1 319 ? -24.796 18.611 -24.108 1.00 29.38 319 ARG A CA 1
ATOM 2432 C C . ARG A 1 319 ? -24.887 19.817 -23.165 1.00 29.38 319 ARG A C 1
ATOM 2434 O O . ARG A 1 319 ? -25.272 20.881 -23.631 1.00 29.38 319 ARG A O 1
ATOM 2441 N N . ARG A 1 320 ? -24.539 19.699 -21.877 1.00 31.38 320 ARG A N 1
ATOM 2442 C CA . ARG A 1 320 ? -24.618 20.834 -20.925 1.00 31.38 320 ARG A CA 1
ATOM 2443 C C . ARG A 1 320 ? -23.293 21.557 -20.657 1.00 31.38 320 ARG A C 1
ATOM 2445 O O . ARG A 1 320 ? -23.313 22.611 -20.034 1.00 31.38 320 ARG A O 1
ATOM 2452 N N . PHE A 1 321 ? -22.173 21.053 -21.176 1.00 33.03 321 PHE A N 1
ATOM 2453 C CA . PHE A 1 321 ? -20.847 21.647 -20.951 1.00 33.03 321 PHE A CA 1
ATOM 2454 C C . PHE A 1 321 ? -20.651 22.991 -21.682 1.00 33.03 321 PHE A C 1
ATOM 2456 O O . PHE A 1 321 ? -19.917 23.850 -21.214 1.00 33.03 321 PHE A O 1
ATOM 2463 N N . LEU A 1 322 ? -21.373 23.221 -22.784 1.00 28.28 322 LEU A N 1
ATOM 2464 C CA . LEU A 1 322 ? -21.252 24.446 -23.587 1.00 28.28 322 LEU A CA 1
ATOM 2465 C C . LEU A 1 322 ? -22.037 25.654 -23.043 1.00 28.28 322 LEU A C 1
ATOM 2467 O O . LEU A 1 322 ? -21.862 26.753 -23.552 1.00 28.28 322 LEU A O 1
ATOM 2471 N N . ALA A 1 323 ? -22.884 25.487 -22.021 1.00 26.42 323 ALA A N 1
ATOM 2472 C CA . ALA A 1 323 ? -23.746 26.571 -21.526 1.00 26.42 323 ALA A CA 1
ATOM 2473 C C . ALA A 1 323 ? -23.217 27.288 -20.267 1.00 26.42 323 ALA A C 1
ATOM 2475 O O . ALA A 1 323 ? -23.757 28.323 -19.890 1.00 26.42 323 ALA A O 1
ATOM 2476 N N . LEU A 1 324 ? -22.176 26.762 -19.611 1.00 27.61 324 LEU A N 1
ATOM 2477 C CA . LEU A 1 324 ? -21.624 27.324 -18.366 1.00 27.61 324 LEU A CA 1
ATOM 2478 C C . LEU A 1 324 ? -20.295 28.072 -18.553 1.00 27.61 324 LEU A C 1
ATOM 2480 O O . LEU A 1 324 ? -19.864 28.774 -17.644 1.00 27.61 324 LEU A O 1
ATOM 2484 N N . ALA A 1 325 ? -19.687 28.002 -19.739 1.00 26.86 325 ALA A N 1
ATOM 2485 C CA . ALA A 1 325 ? -18.414 28.658 -20.044 1.00 26.86 325 ALA A CA 1
ATOM 2486 C C . ALA A 1 325 ? -18.518 30.189 -20.251 1.00 26.86 325 ALA A C 1
ATOM 2488 O O . ALA A 1 325 ? -17.515 30.837 -20.526 1.00 26.86 325 ALA A O 1
ATOM 2489 N N . SER A 1 326 ? -19.709 30.789 -20.134 1.00 25.75 326 SER A N 1
ATOM 2490 C CA . SER A 1 326 ? -19.950 32.180 -20.564 1.00 25.75 326 SER A CA 1
ATOM 2491 C C . SER A 1 326 ? -20.234 33.186 -19.443 1.00 25.75 326 SER A C 1
ATOM 2493 O O . SER A 1 326 ? -20.462 34.350 -19.754 1.00 25.75 326 SER A O 1
ATOM 2495 N N . LEU A 1 327 ? -20.274 32.789 -18.163 1.00 27.56 327 LEU A N 1
ATOM 2496 C CA . LEU A 1 327 ? -20.895 33.636 -17.125 1.00 27.56 327 LEU A CA 1
ATOM 2497 C C . LEU A 1 327 ? -20.126 33.830 -15.811 1.00 27.56 327 LEU A C 1
ATOM 2499 O O . LEU A 1 327 ? -20.713 34.306 -14.846 1.00 27.56 327 LEU A O 1
ATOM 2503 N N . LEU A 1 328 ? -18.818 33.569 -15.767 1.00 28.97 328 LEU A N 1
ATOM 2504 C CA . LEU A 1 328 ? -17.979 33.940 -14.614 1.00 28.97 328 LEU A CA 1
ATOM 2505 C C . LEU A 1 328 ? -16.702 34.677 -15.049 1.00 28.97 328 LEU A C 1
ATOM 2507 O O . LEU A 1 328 ? -15.582 34.323 -14.697 1.00 28.97 328 LEU A O 1
ATOM 2511 N N . LEU A 1 329 ? -16.901 35.750 -15.815 1.00 30.30 329 LEU A N 1
ATOM 2512 C CA . LEU A 1 329 ? -16.032 36.926 -15.804 1.00 30.30 329 LEU A CA 1
ATOM 2513 C C . LEU A 1 329 ? -16.632 37.899 -14.777 1.00 30.30 329 LEU A C 1
ATOM 2515 O O . LEU A 1 329 ? -17.800 38.254 -14.896 1.00 30.30 329 LEU A O 1
ATOM 2519 N N . ALA A 1 330 ? -15.814 38.328 -13.812 1.00 29.62 330 ALA A N 1
ATOM 2520 C CA . ALA A 1 330 ? -16.114 39.219 -12.679 1.00 29.62 330 ALA A CA 1
ATOM 2521 C C . ALA A 1 330 ? -16.640 38.537 -11.398 1.00 29.62 330 ALA A C 1
ATOM 2523 O O . ALA A 1 330 ? -17.832 38.318 -11.208 1.00 29.62 330 ALA A O 1
ATOM 2524 N N . GLY A 1 331 ? -15.719 38.289 -10.462 1.00 27.22 331 GLY A N 1
ATOM 2525 C CA . GLY A 1 331 ? -16.047 37.912 -9.088 1.00 27.22 331 GLY A CA 1
ATOM 2526 C C . GLY A 1 331 ? -14.849 37.326 -8.349 1.00 27.22 331 GLY A C 1
ATOM 2527 O O . GLY A 1 331 ? -14.683 36.118 -8.331 1.00 27.22 331 GLY A O 1
ATOM 2528 N N . LEU A 1 332 ? -14.003 38.206 -7.803 1.00 29.06 332 LEU A N 1
ATOM 2529 C CA . LEU A 1 332 ? -12.964 37.980 -6.783 1.00 29.06 332 LEU A CA 1
ATOM 2530 C C . LEU A 1 332 ? -12.842 36.533 -6.249 1.00 29.06 332 LEU A C 1
ATOM 2532 O O . LEU A 1 332 ? -13.608 36.114 -5.382 1.00 29.06 332 LEU A O 1
ATOM 2536 N N . PHE A 1 333 ? -11.820 35.807 -6.709 1.00 26.64 333 PHE A N 1
ATOM 2537 C CA . PHE A 1 333 ? -11.407 34.531 -6.123 1.00 26.64 333 PHE A CA 1
ATOM 2538 C C . PHE A 1 333 ? -10.646 34.776 -4.812 1.00 26.64 333 PHE A C 1
ATOM 2540 O O . PHE A 1 333 ? -9.512 35.252 -4.813 1.00 26.64 333 PHE A O 1
ATOM 2547 N N . LEU A 1 334 ? -11.270 34.421 -3.691 1.00 24.28 334 LEU A N 1
ATOM 2548 C CA . LEU A 1 334 ? -10.575 34.062 -2.455 1.00 24.28 334 LEU A CA 1
ATOM 2549 C C . LEU A 1 334 ? -10.482 32.530 -2.422 1.00 24.28 334 LEU A C 1
ATOM 2551 O O . LEU A 1 334 ? -11.522 31.881 -2.546 1.00 24.28 334 LEU A O 1
ATOM 2555 N N . PRO A 1 335 ? -9.291 31.929 -2.264 1.00 25.23 335 PRO A N 1
ATOM 2556 C CA . PRO A 1 335 ? -9.167 30.482 -2.237 1.00 25.23 335 PRO A CA 1
ATOM 2557 C C . PRO A 1 335 ? -9.662 29.958 -0.885 1.00 25.23 335 PRO A C 1
ATOM 2559 O O . PRO A 1 335 ? -9.122 30.297 0.170 1.00 25.23 335 PRO A O 1
ATOM 2562 N N . SER A 1 336 ? -10.705 29.132 -0.909 1.00 24.88 336 SER A N 1
ATOM 2563 C CA . SER A 1 336 ? -11.006 28.210 0.182 1.00 24.88 336 SER A CA 1
ATOM 2564 C C . SER A 1 336 ? -10.294 26.901 -0.129 1.00 24.88 336 SER A C 1
ATOM 2566 O O . SER A 1 336 ? -10.695 26.251 -1.082 1.00 24.88 336 SER A O 1
ATOM 2568 N N . LEU A 1 337 ? -9.244 26.619 0.650 1.00 29.81 337 LEU A N 1
ATOM 2569 C CA . LEU A 1 337 ? -8.415 25.409 0.638 1.00 29.81 337 LEU A CA 1
ATOM 2570 C C . LEU A 1 337 ? -8.974 24.340 1.601 1.00 29.81 337 LEU A C 1
ATOM 2572 O O . LEU A 1 337 ? -9.585 24.668 2.624 1.00 29.81 337 LEU A O 1
ATOM 2576 N N . GLY A 1 338 ? -8.690 23.071 1.323 1.00 28.48 338 GLY A N 1
ATOM 2577 C CA . GLY A 1 338 ? -9.445 21.914 1.816 1.00 28.48 338 GLY A CA 1
ATOM 2578 C C . GLY A 1 338 ? -8.719 20.629 1.445 1.00 28.48 338 GLY A C 1
ATOM 2579 O O . GLY A 1 338 ? -9.256 19.746 0.796 1.00 28.48 338 GLY A O 1
ATOM 2580 N N . GLU A 1 339 ? -7.446 20.578 1.818 1.00 37.50 339 GLU A N 1
ATOM 2581 C CA . GLU A 1 339 ? -6.468 19.572 1.418 1.00 37.50 339 GLU A CA 1
ATOM 2582 C C . GLU A 1 339 ? -6.785 18.135 1.855 1.00 37.50 339 GLU A C 1
ATOM 2584 O O . GLU A 1 339 ? -7.503 17.835 2.821 1.00 37.50 339 GLU A O 1
ATOM 2589 N N . ALA A 1 340 ? -6.138 17.239 1.117 1.00 32.06 340 ALA A N 1
ATOM 2590 C CA . ALA A 1 340 ? -6.035 15.831 1.368 1.00 32.06 340 ALA A CA 1
ATOM 2591 C C . ALA A 1 340 ? -4.988 15.563 2.454 1.00 32.06 340 ALA A C 1
ATOM 2593 O O . ALA A 1 340 ? -4.463 16.440 3.132 1.00 32.06 340 ALA A O 1
ATOM 2594 N N . THR A 1 341 ? -4.725 14.281 2.667 1.00 36.62 341 THR A N 1
ATOM 2595 C CA . THR A 1 341 ? -3.725 13.812 3.621 1.00 36.62 341 THR A CA 1
ATOM 2596 C C . THR A 1 341 ? -2.329 14.086 3.062 1.00 36.62 341 THR A C 1
ATOM 2598 O O . THR A 1 341 ? -1.792 13.272 2.316 1.00 36.62 341 THR A O 1
ATOM 2601 N N . VAL A 1 342 ? -1.744 15.226 3.424 1.00 40.25 342 VAL A N 1
ATOM 2602 C CA . VAL A 1 342 ? -0.362 15.567 3.074 1.00 40.25 342 VAL A CA 1
ATOM 2603 C C . VAL A 1 342 ? 0.580 14.942 4.105 1.00 40.25 342 VAL A C 1
ATOM 2605 O O . VAL A 1 342 ? 0.462 15.192 5.309 1.00 40.25 342 VAL A O 1
ATOM 2608 N N . VAL A 1 343 ? 1.518 14.112 3.636 1.00 45.81 343 VAL A N 1
ATOM 2609 C CA . VAL A 1 343 ? 2.670 13.664 4.431 1.00 45.81 343 VAL A CA 1
ATOM 2610 C C . VAL A 1 343 ? 3.743 14.744 4.312 1.00 45.81 343 VAL A C 1
ATOM 2612 O O . VAL A 1 343 ? 4.340 14.906 3.253 1.00 45.81 343 VAL A O 1
ATOM 2615 N N . TYR A 1 344 ? 3.955 15.520 5.373 1.00 59.06 344 TYR A N 1
ATOM 2616 C CA . TYR A 1 344 ? 4.861 16.676 5.354 1.00 59.06 344 TYR A CA 1
ATOM 2617 C C . TYR A 1 344 ? 6.316 16.303 5.619 1.00 59.06 344 TYR A C 1
ATOM 2619 O O . TYR A 1 344 ? 7.218 16.955 5.107 1.00 59.06 344 TYR A O 1
ATOM 2627 N N . LEU A 1 345 ? 6.529 15.280 6.443 1.00 63.09 345 LEU A N 1
ATOM 2628 C CA . LEU A 1 345 ? 7.828 14.720 6.788 1.00 63.09 345 LEU A CA 1
ATOM 2629 C C . LEU A 1 345 ? 7.645 13.215 6.951 1.00 63.09 345 LEU A C 1
ATOM 2631 O O . LEU A 1 345 ? 6.695 12.765 7.601 1.00 63.09 345 LEU A O 1
ATOM 2635 N N . THR A 1 346 ? 8.562 12.431 6.397 1.00 77.88 346 THR A N 1
ATOM 2636 C CA . THR A 1 346 ? 8.664 11.019 6.767 1.00 77.88 346 THR A CA 1
ATOM 2637 C C . THR A 1 346 ? 9.119 10.892 8.224 1.00 77.88 346 THR A C 1
ATOM 2639 O O . THR A 1 346 ? 9.729 11.802 8.793 1.00 77.88 346 THR A O 1
ATOM 2642 N N . GLU A 1 347 ? 8.840 9.744 8.851 1.00 79.62 347 GLU A N 1
ATOM 2643 C CA . GLU A 1 347 ? 9.317 9.467 10.213 1.00 79.62 347 GLU A CA 1
ATOM 2644 C C . GLU A 1 347 ? 10.847 9.610 10.299 1.00 79.62 347 GLU A C 1
ATOM 2646 O O . GLU A 1 347 ? 11.355 10.207 11.241 1.00 79.62 347 GLU A O 1
ATOM 2651 N N . GLU A 1 348 ? 11.586 9.122 9.298 1.00 79.31 348 GLU A N 1
ATOM 2652 C CA . GLU A 1 348 ? 13.051 9.167 9.285 1.00 79.31 348 GLU A CA 1
ATOM 2653 C C . GLU A 1 348 ? 13.610 10.589 9.139 1.00 79.31 348 GLU A C 1
ATOM 2655 O O . GLU A 1 348 ? 14.511 10.964 9.891 1.00 79.31 348 GLU A O 1
ATOM 2660 N N . GLU A 1 349 ? 13.050 11.412 8.248 1.00 80.00 349 GLU A N 1
ATOM 2661 C CA . GLU A 1 349 ? 13.448 12.821 8.108 1.00 80.00 349 GLU A CA 1
ATOM 2662 C C . GLU A 1 349 ? 13.197 13.603 9.400 1.00 80.00 349 GLU A C 1
ATOM 2664 O O . GLU A 1 349 ? 14.065 14.347 9.861 1.00 80.00 349 GLU A O 1
ATOM 2669 N N . ALA A 1 350 ? 12.033 13.404 10.022 1.00 86.00 350 ALA A N 1
ATOM 2670 C CA . ALA A 1 350 ? 11.691 14.067 11.273 1.00 86.00 350 ALA A CA 1
ATOM 2671 C C . ALA A 1 350 ? 12.593 13.608 12.435 1.00 86.00 350 ALA A C 1
ATOM 2673 O O . ALA A 1 350 ? 13.030 14.440 13.233 1.00 86.00 350 ALA A O 1
ATOM 2674 N N . LEU A 1 351 ? 12.950 12.319 12.504 1.00 89.44 351 LEU A N 1
ATOM 2675 C CA . LEU A 1 351 ? 13.919 11.803 13.478 1.00 89.44 351 LEU A CA 1
ATOM 2676 C C . LEU A 1 351 ? 15.306 12.421 13.284 1.00 89.44 351 LEU A C 1
ATOM 2678 O O . LEU A 1 351 ? 15.905 12.885 14.253 1.00 89.44 351 LEU A O 1
ATOM 2682 N N . ARG A 1 352 ? 15.808 12.461 12.045 1.00 90.56 352 ARG A N 1
ATOM 2683 C CA . ARG A 1 352 ? 17.118 13.047 11.716 1.00 90.56 352 ARG A CA 1
ATOM 2684 C C . ARG A 1 352 ? 17.162 14.545 12.003 1.00 90.56 352 ARG A C 1
ATOM 2686 O O . ARG A 1 352 ? 18.167 15.032 12.508 1.00 90.56 352 ARG A O 1
ATOM 2693 N N . LYS A 1 353 ? 16.067 15.262 11.745 1.00 87.25 353 LYS A N 1
ATOM 2694 C CA . LYS A 1 353 ? 15.920 16.682 12.090 1.00 87.25 353 LYS A CA 1
ATOM 2695 C C . LYS A 1 353 ? 15.960 16.915 13.604 1.00 87.25 353 LYS A C 1
ATOM 2697 O O . LYS A 1 353 ? 16.552 17.887 14.059 1.00 87.25 353 LYS A O 1
ATOM 2702 N N . MET A 1 354 ? 15.323 16.040 14.378 1.00 91.06 354 MET A N 1
ATOM 2703 C CA . MET A 1 354 ? 15.146 16.202 15.824 1.00 91.06 354 MET A CA 1
ATOM 2704 C C . MET A 1 354 ? 16.323 15.677 16.657 1.00 91.06 354 MET A C 1
ATOM 2706 O O . MET A 1 354 ? 16.561 16.142 17.773 1.00 91.06 354 MET A O 1
ATOM 2710 N N . MET A 1 355 ? 17.041 14.687 16.130 1.00 93.75 355 MET A N 1
ATOM 2711 C CA . MET A 1 355 ? 18.193 14.043 16.759 1.00 93.75 355 MET A CA 1
ATOM 2712 C C . MET A 1 355 ? 19.338 13.896 15.741 1.00 93.75 355 MET A C 1
ATOM 2714 O O . MET A 1 355 ? 19.702 12.769 15.390 1.00 93.75 355 MET A O 1
ATOM 2718 N N . PRO A 1 356 ? 19.900 15.010 15.232 1.00 93.12 356 PRO A N 1
ATOM 2719 C CA . PRO A 1 356 ? 20.978 14.974 14.241 1.00 93.12 356 PRO A CA 1
ATOM 2720 C C . PRO A 1 356 ? 22.257 14.301 14.759 1.00 93.12 356 PRO A C 1
ATOM 2722 O O . PRO A 1 356 ? 23.065 13.819 13.971 1.00 93.12 356 PRO A O 1
ATOM 2725 N N . GLU A 1 357 ? 22.445 14.241 16.077 1.00 93.25 357 GLU A N 1
ATOM 2726 C CA . GLU A 1 357 ? 23.576 13.587 16.730 1.00 93.25 357 GLU A CA 1
ATOM 2727 C C . GLU A 1 357 ? 23.434 12.063 16.863 1.00 93.25 357 GLU A C 1
ATOM 2729 O O . GLU A 1 357 ? 24.389 11.403 17.276 1.00 93.25 357 GLU A O 1
ATOM 2734 N N . ALA A 1 358 ? 22.259 11.500 16.558 1.00 94.12 358 ALA A N 1
ATOM 2735 C CA . ALA A 1 358 ? 22.051 10.059 16.586 1.00 94.12 358 ALA A CA 1
ATOM 2736 C C . ALA A 1 358 ? 22.687 9.401 15.353 1.00 94.12 358 ALA A C 1
ATOM 2738 O O . ALA A 1 358 ? 22.373 9.727 14.207 1.00 94.12 358 ALA A O 1
ATOM 2739 N N . GLU A 1 359 ? 23.547 8.415 15.584 1.00 93.06 359 GLU A N 1
ATOM 2740 C CA . GLU A 1 359 ? 24.172 7.607 14.535 1.00 93.06 359 GLU A CA 1
ATOM 2741 C C . GLU A 1 359 ? 23.165 6.595 13.970 1.00 93.06 359 GLU A C 1
ATOM 2743 O O . GLU A 1 359 ? 23.069 6.412 12.753 1.00 93.06 359 GLU A O 1
ATOM 2748 N N . ARG A 1 360 ? 22.347 6.001 14.849 1.00 93.50 360 ARG A N 1
ATOM 2749 C CA . ARG A 1 360 ? 21.289 5.038 14.506 1.00 93.50 360 ARG A CA 1
ATOM 2750 C C . ARG A 1 360 ? 20.044 5.217 15.375 1.00 93.50 360 ARG A C 1
ATOM 2752 O O . ARG A 1 360 ? 20.109 5.811 16.451 1.00 93.50 360 ARG A O 1
ATOM 2759 N N . PHE A 1 361 ? 18.928 4.651 14.917 1.00 91.31 361 PHE A N 1
ATOM 2760 C CA . PHE A 1 361 ? 17.652 4.645 15.633 1.00 91.31 361 PHE A CA 1
ATOM 2761 C C . PHE A 1 361 ? 17.132 3.221 15.815 1.00 91.31 361 PHE A C 1
ATOM 2763 O O . PHE A 1 361 ? 16.640 2.620 14.856 1.00 91.31 361 PHE A O 1
ATOM 2770 N N . ASP A 1 362 ? 17.177 2.727 17.048 1.00 92.19 362 ASP A N 1
ATOM 2771 C CA . ASP A 1 362 ? 16.594 1.437 17.421 1.00 92.19 362 ASP A CA 1
ATOM 2772 C C . ASP A 1 362 ? 15.072 1.551 17.553 1.00 92.19 362 ASP A C 1
ATOM 2774 O O . ASP A 1 362 ? 14.519 2.655 17.541 1.00 92.19 362 ASP A O 1
ATOM 2778 N N . THR A 1 363 ? 14.381 0.414 17.624 1.00 90.31 363 THR A N 1
ATOM 2779 C CA . THR A 1 363 ? 12.929 0.370 17.829 1.00 90.31 363 THR A CA 1
ATOM 2780 C C . THR A 1 363 ? 12.618 -0.420 19.087 1.00 90.31 363 THR A C 1
ATOM 2782 O O . THR A 1 363 ? 12.866 -1.622 19.132 1.00 90.31 363 THR A O 1
ATOM 2785 N N . ASP A 1 364 ? 12.024 0.260 20.057 1.00 90.44 364 ASP A N 1
ATOM 2786 C CA . ASP A 1 364 ? 11.486 -0.333 21.271 1.00 90.44 364 ASP A CA 1
ATOM 2787 C C . ASP A 1 364 ? 9.966 -0.451 21.134 1.00 90.44 364 ASP A C 1
ATOM 2789 O O . ASP A 1 364 ? 9.277 0.510 20.774 1.00 90.44 364 ASP A O 1
ATOM 2793 N N . HIS A 1 365 ? 9.443 -1.634 21.438 1.00 83.81 365 HIS A N 1
ATOM 2794 C CA . HIS A 1 365 ? 8.011 -1.874 21.569 1.00 83.81 365 HIS A CA 1
ATOM 2795 C C . HIS A 1 365 ? 7.662 -1.901 23.055 1.00 83.81 365 HIS A C 1
ATOM 2797 O O . HIS A 1 365 ? 8.245 -2.670 23.815 1.00 83.81 365 HIS A O 1
ATOM 2803 N N . ILE A 1 366 ? 6.750 -1.024 23.456 1.00 87.75 366 ILE A N 1
ATOM 2804 C CA . ILE A 1 366 ? 6.324 -0.833 24.836 1.00 87.75 366 ILE A CA 1
ATOM 2805 C C . ILE A 1 366 ? 4.873 -1.271 24.947 1.00 87.75 366 ILE A C 1
ATOM 2807 O O . ILE A 1 366 ? 4.001 -0.629 24.368 1.00 87.75 366 ILE A O 1
ATOM 2811 N N . ASP A 1 367 ? 4.631 -2.311 25.737 1.00 84.56 367 ASP A N 1
ATOM 2812 C CA . ASP A 1 367 ? 3.292 -2.730 26.139 1.00 84.56 367 ASP A CA 1
ATOM 2813 C C . ASP A 1 367 ? 3.067 -2.288 27.588 1.00 84.56 367 ASP A C 1
ATOM 2815 O O . ASP A 1 367 ? 3.763 -2.728 28.507 1.00 84.56 367 ASP A O 1
ATOM 2819 N N . LEU A 1 368 ? 2.129 -1.368 27.799 1.00 85.81 368 LEU A N 1
ATOM 2820 C CA . LEU A 1 368 ? 1.799 -0.866 29.128 1.00 85.81 368 LEU A CA 1
ATOM 2821 C C . LEU A 1 368 ? 0.892 -1.858 29.859 1.00 85.81 368 LEU A C 1
ATOM 2823 O O . LEU A 1 368 ? -0.156 -2.254 29.351 1.00 85.81 368 LEU A O 1
ATOM 2827 N N . SER A 1 369 ? 1.238 -2.194 31.102 1.00 89.19 369 SER A N 1
ATOM 2828 C CA . SER A 1 369 ? 0.309 -2.887 31.996 1.00 89.19 369 SER A CA 1
ATOM 2829 C C . SER A 1 369 ? -0.941 -2.034 32.253 1.00 89.19 369 SER A C 1
ATOM 2831 O O . SER A 1 369 ? -0.921 -0.810 32.099 1.00 89.19 369 SER A O 1
ATOM 2833 N N . ALA A 1 370 ? -2.034 -2.649 32.714 1.00 84.31 370 ALA A N 1
ATOM 2834 C CA . ALA A 1 370 ? -3.252 -1.910 33.062 1.00 84.31 370 ALA A CA 1
ATOM 2835 C C . ALA A 1 370 ? -2.996 -0.791 34.096 1.00 84.31 370 ALA A C 1
ATOM 2837 O O . ALA A 1 370 ? -3.599 0.280 34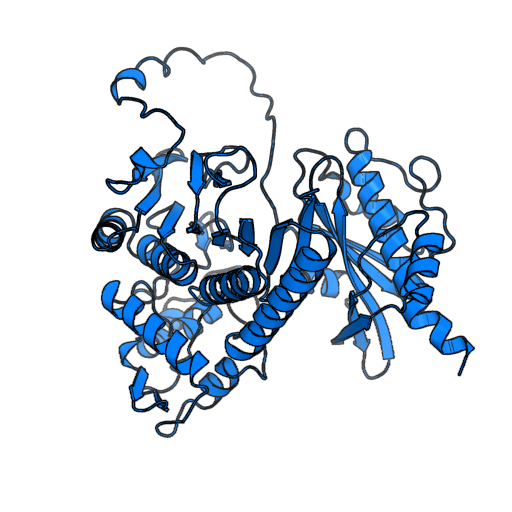.014 1.00 84.31 370 ALA A O 1
ATOM 2838 N N . GLU A 1 371 ? -2.067 -1.013 35.032 1.00 91.38 371 GLU A N 1
ATOM 2839 C CA . GLU A 1 371 ? -1.644 -0.014 36.018 1.00 91.38 371 GLU A CA 1
ATOM 2840 C C . GLU A 1 371 ? -0.844 1.125 35.370 1.00 91.38 371 GLU A C 1
ATOM 2842 O O . GLU A 1 371 ? -1.139 2.300 35.599 1.00 91.38 371 GLU A O 1
ATOM 2847 N N . GLN A 1 372 ? 0.124 0.797 34.508 1.00 92.25 372 GLN A N 1
ATOM 2848 C CA . GLN A 1 372 ? 0.906 1.797 33.778 1.00 92.25 372 GLN A CA 1
ATOM 2849 C C . GLN A 1 372 ? 0.022 2.631 32.847 1.00 92.25 372 GLN A C 1
ATOM 2851 O O . GLN A 1 372 ? 0.191 3.848 32.773 1.00 92.25 372 GLN A O 1
ATOM 2856 N N . LEU A 1 373 ? -0.950 2.005 32.179 1.00 91.12 373 LEU A N 1
ATOM 2857 C CA . LEU A 1 373 ? -1.928 2.692 31.346 1.00 91.12 373 LEU A CA 1
ATOM 2858 C C . LEU A 1 373 ? -2.772 3.660 32.181 1.00 91.12 373 LEU A C 1
ATOM 2860 O O . LEU A 1 373 ? -2.892 4.829 31.816 1.00 91.12 373 LEU A O 1
ATOM 2864 N N . ALA A 1 374 ? -3.315 3.212 33.317 1.00 90.69 374 ALA A N 1
ATOM 2865 C CA . ALA A 1 374 ? -4.096 4.068 34.212 1.00 90.69 374 ALA A CA 1
ATOM 2866 C C . ALA A 1 374 ? -3.272 5.266 34.717 1.00 90.69 374 ALA A C 1
ATOM 2868 O O . ALA A 1 374 ? -3.748 6.405 34.727 1.00 90.69 374 ALA A O 1
ATOM 2869 N N . GLN A 1 375 ? -2.004 5.040 35.063 1.00 92.56 375 GLN A N 1
ATOM 2870 C CA . GLN A 1 375 ? -1.100 6.105 35.484 1.00 92.56 375 GLN A CA 1
ATOM 2871 C C . GLN A 1 375 ? -0.761 7.073 34.341 1.00 92.56 375 GLN A C 1
ATOM 2873 O O . GLN A 1 375 ? -0.771 8.290 34.538 1.00 92.56 375 GLN A O 1
ATOM 2878 N N . ALA A 1 376 ? -0.505 6.572 33.133 1.00 93.69 376 ALA A N 1
ATOM 2879 C CA . ALA A 1 376 ? -0.257 7.416 31.970 1.00 93.69 376 ALA A CA 1
ATOM 2880 C C . ALA A 1 376 ? -1.497 8.257 31.609 1.00 93.69 376 ALA A C 1
ATOM 2882 O O . ALA A 1 376 ? -1.369 9.435 31.278 1.00 93.69 376 ALA A O 1
ATOM 2883 N N . GLN A 1 377 ? -2.707 7.707 31.744 1.00 92.00 377 GLN A N 1
ATOM 2884 C CA . GLN A 1 377 ? -3.959 8.455 31.579 1.00 92.00 377 GLN A CA 1
ATOM 2885 C C . GLN A 1 377 ? -4.110 9.570 32.623 1.00 92.00 377 GLN A C 1
ATOM 2887 O O . GLN A 1 377 ? -4.544 10.673 32.277 1.00 92.00 377 GLN A O 1
ATOM 2892 N N . GLN A 1 378 ? -3.718 9.312 33.877 1.00 92.25 378 GLN A N 1
ATOM 2893 C CA . GLN A 1 378 ? -3.715 10.316 34.943 1.00 92.25 378 GLN A CA 1
ATOM 2894 C C . GLN A 1 378 ? -2.760 11.471 34.613 1.00 92.25 378 GLN A C 1
ATOM 2896 O O . GLN A 1 378 ? -3.160 12.633 34.673 1.00 92.25 378 GLN A O 1
ATOM 2901 N N . TRP A 1 379 ? -1.529 11.166 34.193 1.00 91.31 379 TRP A N 1
ATOM 2902 C CA . TRP A 1 379 ? -0.561 12.178 33.762 1.00 91.31 379 TRP A CA 1
ATOM 2903 C C . TRP A 1 379 ? -1.023 12.947 32.525 1.00 91.31 379 TRP A C 1
ATOM 2905 O O . TRP A 1 379 ? -0.863 14.166 32.464 1.00 91.31 379 TRP A O 1
ATOM 2915 N N . ALA A 1 380 ? -1.623 12.261 31.552 1.00 90.50 380 ALA A N 1
ATOM 2916 C CA . ALA A 1 380 ? -2.139 12.881 30.337 1.00 90.50 380 ALA A CA 1
ATOM 2917 C C . ALA A 1 380 ? -3.388 13.746 30.579 1.00 90.50 380 ALA A C 1
ATOM 2919 O O . ALA A 1 380 ? -3.766 14.527 29.705 1.00 90.50 380 ALA A O 1
ATOM 2920 N N . GLY A 1 381 ? -4.042 13.600 31.738 1.00 86.12 381 GLY A N 1
ATOM 2921 C CA . GLY A 1 381 ? -5.282 14.298 32.080 1.00 86.12 381 GLY A CA 1
ATOM 2922 C C . GLY A 1 381 ? -6.482 13.881 31.223 1.00 86.12 381 GLY A C 1
ATOM 2923 O O . GLY A 1 381 ? -7.486 14.590 31.186 1.00 86.12 381 GLY A O 1
ATOM 2924 N N . ARG A 1 382 ? -6.382 12.758 30.499 1.00 85.56 382 ARG A N 1
ATOM 2925 C CA . ARG A 1 382 ? -7.425 12.241 29.604 1.00 85.56 382 ARG A CA 1
ATOM 2926 C C . ARG A 1 382 ? -7.240 10.743 29.392 1.00 85.56 382 ARG A C 1
ATOM 2928 O O . ARG A 1 382 ? -6.134 10.288 29.113 1.00 85.56 382 ARG A O 1
ATOM 2935 N N . ALA A 1 383 ? -8.343 10.001 29.437 1.00 77.75 383 ALA A N 1
ATOM 2936 C CA . ALA A 1 383 ? -8.353 8.579 29.117 1.00 77.75 383 ALA A CA 1
ATOM 2937 C C . ALA A 1 383 ? -8.035 8.325 27.630 1.00 77.75 383 ALA A C 1
ATOM 2939 O O . ALA A 1 383 ? -8.559 9.006 26.745 1.00 77.75 383 ALA A O 1
ATOM 2940 N N . PHE A 1 384 ? -7.221 7.307 27.363 1.00 82.31 384 PHE A N 1
ATOM 2941 C CA . PHE A 1 384 ? -6.904 6.796 26.028 1.00 82.31 384 PHE A CA 1
ATOM 2942 C C . PHE A 1 384 ? -6.760 5.275 26.079 1.00 82.31 384 PHE A C 1
ATOM 2944 O O . PHE A 1 384 ? -6.493 4.719 27.139 1.00 82.31 384 PHE A O 1
ATOM 2951 N N . ARG A 1 385 ? -7.022 4.592 24.965 1.00 72.56 385 ARG A N 1
ATOM 2952 C CA . ARG A 1 385 ? -7.234 3.134 24.968 1.00 72.56 385 ARG A CA 1
ATOM 2953 C C . ARG A 1 385 ? -6.033 2.332 24.501 1.00 72.56 385 ARG A C 1
ATOM 2955 O O . ARG A 1 385 ? -6.017 1.136 24.736 1.00 72.56 385 ARG A O 1
ATOM 2962 N N . GLU A 1 386 ? -5.102 2.968 23.805 1.00 79.75 386 GLU A N 1
ATOM 2963 C CA . GLU A 1 386 ? -3.905 2.309 23.307 1.00 79.75 386 GLU A CA 1
ATOM 2964 C C . GLU A 1 386 ? -2.961 2.020 24.481 1.00 79.75 386 GLU A C 1
ATOM 2966 O O . GLU A 1 386 ? -2.662 2.916 25.279 1.00 79.75 386 GLU A O 1
ATOM 2971 N N . ASP A 1 387 ? -2.524 0.774 24.587 1.00 83.31 387 ASP A N 1
ATOM 2972 C CA . ASP A 1 387 ? -1.565 0.256 25.563 1.00 83.31 387 ASP A CA 1
ATOM 2973 C C . ASP A 1 387 ? -0.247 -0.178 24.906 1.00 83.31 387 ASP A C 1
ATOM 2975 O O . ASP A 1 387 ? 0.772 -0.204 25.592 1.00 83.31 387 ASP A O 1
ATOM 2979 N N . ASP A 1 388 ? -0.242 -0.418 23.591 1.00 80.31 388 ASP A N 1
ATOM 2980 C CA . ASP A 1 388 ? 0.950 -0.701 22.791 1.00 80.31 388 ASP A CA 1
ATOM 2981 C C . ASP A 1 388 ? 1.516 0.555 22.102 1.00 80.31 388 ASP A C 1
ATOM 2983 O O . ASP A 1 388 ? 0.808 1.298 21.416 1.00 80.31 388 ASP A O 1
ATOM 2987 N N . TYR A 1 389 ? 2.820 0.795 22.261 1.00 87.56 389 TYR A N 1
ATOM 2988 C CA . TYR A 1 389 ? 3.522 1.953 21.704 1.00 87.56 389 TYR A CA 1
ATOM 2989 C C . TYR A 1 389 ? 4.867 1.571 21.098 1.00 87.56 389 TYR A C 1
ATOM 2991 O O . TYR A 1 389 ? 5.565 0.677 21.569 1.00 87.56 389 TYR A O 1
ATOM 2999 N N . ARG A 1 390 ? 5.264 2.295 20.050 1.00 89.44 390 ARG A N 1
ATOM 3000 C CA . ARG A 1 390 ? 6.566 2.134 19.398 1.00 89.44 390 ARG A CA 1
ATOM 3001 C C . ARG A 1 390 ? 7.403 3.386 19.612 1.00 89.44 390 ARG A C 1
ATOM 3003 O O . ARG A 1 390 ? 7.049 4.451 19.106 1.00 89.44 390 ARG A O 1
ATOM 3010 N N . PHE A 1 391 ? 8.535 3.228 20.285 1.00 95.12 391 PHE A N 1
ATOM 3011 C CA . PHE A 1 391 ? 9.533 4.275 20.446 1.00 95.12 391 PHE A CA 1
ATOM 3012 C C . PHE A 1 391 ? 10.738 4.023 19.543 1.00 95.12 391 PHE A C 1
ATOM 3014 O O . PHE A 1 391 ? 11.249 2.913 19.427 1.00 95.12 391 PHE A O 1
ATOM 3021 N N . ARG A 1 392 ? 11.211 5.085 18.902 1.00 96.38 392 ARG A N 1
ATOM 3022 C CA . ARG A 1 392 ? 12.481 5.141 18.191 1.00 96.38 392 ARG A CA 1
ATOM 3023 C C . ARG A 1 392 ? 13.536 5.680 19.140 1.00 96.38 392 ARG A C 1
ATOM 3025 O O . ARG A 1 392 ? 13.385 6.790 19.645 1.00 96.38 392 ARG A O 1
ATOM 3032 N N . VAL A 1 393 ? 14.587 4.909 19.385 1.00 96.56 393 VAL A N 1
ATOM 3033 C CA . VAL A 1 393 ? 15.637 5.261 20.350 1.00 96.56 393 VAL A CA 1
ATOM 3034 C C . VAL A 1 393 ? 16.883 5.702 19.599 1.00 96.56 393 VAL A C 1
ATOM 3036 O O . VAL A 1 393 ? 17.544 4.890 18.953 1.00 96.56 393 VAL A O 1
ATOM 3039 N N . GLY A 1 394 ? 17.202 6.993 19.666 1.00 96.06 394 GLY A N 1
ATOM 3040 C CA . GLY A 1 394 ? 18.414 7.551 19.077 1.00 96.06 394 GLY A CA 1
ATOM 3041 C C . GLY A 1 394 ? 19.647 7.127 19.870 1.00 96.06 394 GLY A C 1
ATOM 3042 O O . GLY A 1 394 ? 19.713 7.344 21.083 1.00 96.06 394 GLY A O 1
ATOM 3043 N N . ARG A 1 395 ? 20.635 6.542 19.188 1.00 96.19 395 ARG A N 1
ATOM 3044 C CA . ARG A 1 395 ? 21.900 6.081 19.778 1.00 96.19 395 ARG A CA 1
ATOM 3045 C C . ARG A 1 395 ? 23.093 6.806 19.170 1.00 96.19 395 ARG A C 1
ATOM 3047 O O . ARG A 1 395 ? 23.153 6.963 17.951 1.00 96.19 395 ARG A O 1
ATOM 3054 N N . LYS A 1 396 ? 24.060 7.164 20.012 1.00 94.94 396 LYS A N 1
ATOM 3055 C CA . LYS A 1 396 ? 25.407 7.594 19.618 1.00 94.94 396 LYS A CA 1
ATOM 3056 C C . LYS A 1 396 ? 26.408 6.694 20.342 1.00 94.94 396 LYS A C 1
ATOM 3058 O O . LYS A 1 396 ? 26.512 6.745 21.567 1.00 94.94 396 LYS A O 1
ATOM 3063 N N . GLY A 1 397 ? 27.040 5.771 19.619 1.00 92.25 397 GLY A N 1
ATOM 3064 C CA . GLY A 1 397 ? 27.708 4.623 20.235 1.00 92.25 397 GLY A CA 1
ATOM 3065 C C . GLY A 1 397 ? 26.757 3.810 21.132 1.00 92.25 397 GLY A C 1
ATOM 3066 O O . GLY A 1 397 ? 25.730 3.294 20.677 1.00 92.25 397 GLY A O 1
ATOM 3067 N N . THR A 1 398 ? 27.095 3.692 22.420 1.00 89.56 398 THR A N 1
ATOM 3068 C CA . THR A 1 398 ? 26.274 3.010 23.440 1.00 89.56 398 THR A CA 1
ATOM 3069 C C . THR A 1 398 ? 25.308 3.946 24.174 1.00 89.56 398 THR A C 1
ATOM 3071 O O . THR A 1 398 ? 24.413 3.474 24.878 1.00 89.56 398 THR A O 1
ATOM 3074 N N . GLU A 1 399 ? 25.461 5.262 24.024 1.00 94.44 399 GLU A N 1
ATOM 3075 C CA . GLU A 1 399 ? 24.661 6.265 24.726 1.00 94.44 399 GLU A CA 1
ATOM 3076 C C . GLU A 1 399 ? 23.302 6.473 24.041 1.00 94.44 399 GLU A C 1
ATOM 3078 O O . GLU A 1 399 ? 23.206 6.530 22.812 1.00 94.44 399 GLU A O 1
ATOM 3083 N N . THR A 1 400 ? 22.236 6.593 24.838 1.00 95.69 400 THR A N 1
ATOM 3084 C CA . THR A 1 400 ? 20.923 7.023 24.341 1.00 95.69 400 THR A CA 1
ATOM 3085 C C . THR A 1 400 ? 20.861 8.543 24.319 1.00 95.69 400 THR A C 1
ATOM 3087 O O . THR A 1 400 ? 20.903 9.168 25.374 1.00 95.69 400 THR A O 1
ATOM 3090 N N . VAL A 1 401 ? 20.695 9.130 23.134 1.00 95.69 401 VAL A N 1
ATOM 3091 C CA . VAL A 1 401 ? 20.630 10.591 22.936 1.00 95.69 401 VAL A CA 1
ATOM 3092 C C . VAL A 1 401 ? 19.199 11.133 22.856 1.00 95.69 401 VAL A C 1
ATOM 3094 O O . VAL A 1 401 ? 18.979 12.348 22.863 1.00 95.69 401 VAL A O 1
ATOM 3097 N N . GLY A 1 402 ? 18.207 10.245 22.777 1.00 96.38 402 GLY A N 1
ATOM 3098 C CA . GLY A 1 402 ? 16.797 10.611 22.786 1.00 96.38 402 GLY A CA 1
ATOM 3099 C C . GLY A 1 402 ? 15.875 9.465 22.397 1.00 96.38 402 GLY A C 1
ATOM 3100 O O . GLY A 1 402 ? 16.306 8.395 21.968 1.00 96.38 402 GLY A O 1
ATOM 3101 N N . TYR A 1 403 ? 14.590 9.728 22.553 1.00 97.75 403 TYR A N 1
ATOM 3102 C CA . TYR A 1 403 ? 13.480 8.841 22.258 1.00 97.75 403 TYR A CA 1
ATOM 3103 C C . TYR A 1 403 ? 12.498 9.600 21.381 1.00 97.75 403 TYR A C 1
ATOM 3105 O O . TYR A 1 403 ? 12.366 10.813 21.520 1.00 97.75 403 TYR A O 1
ATOM 3113 N N . ALA A 1 404 ? 11.770 8.914 20.512 1.00 97.06 404 ALA A N 1
ATOM 3114 C CA . ALA A 1 404 ? 10.677 9.525 19.779 1.00 97.06 404 ALA A CA 1
ATOM 3115 C C . ALA A 1 404 ? 9.534 8.545 19.555 1.00 97.06 404 ALA A C 1
ATOM 3117 O O . ALA A 1 404 ? 9.767 7.375 19.283 1.00 97.06 404 ALA A O 1
ATOM 3118 N N . THR A 1 405 ? 8.298 9.020 19.635 1.00 96.12 405 THR A N 1
ATOM 3119 C CA . THR A 1 405 ? 7.110 8.208 19.354 1.00 96.12 405 THR A CA 1
ATOM 3120 C C . THR A 1 405 ? 6.207 8.925 18.369 1.00 96.12 405 THR A C 1
ATOM 3122 O O . THR A 1 405 ? 6.069 10.150 18.408 1.00 96.12 405 THR A O 1
ATOM 3125 N N . VAL A 1 406 ? 5.572 8.147 17.496 1.00 91.69 406 VAL A N 1
ATOM 3126 C CA . VAL A 1 406 ? 4.529 8.643 16.598 1.00 91.69 406 VAL A CA 1
ATOM 3127 C C . VAL A 1 406 ? 3.181 8.466 17.284 1.00 91.69 406 VAL A C 1
ATOM 3129 O O . VAL A 1 406 ? 2.856 7.364 17.720 1.00 91.69 406 VAL A O 1
ATOM 3132 N N . LEU A 1 407 ? 2.398 9.536 17.386 1.00 90.06 407 LEU A N 1
ATOM 3133 C CA . LEU A 1 407 ? 1.057 9.516 17.965 1.00 90.06 407 LEU A CA 1
ATOM 3134 C C . LEU A 1 407 ? 0.055 10.161 17.019 1.00 90.06 407 LEU A C 1
ATOM 3136 O O . LEU A 1 407 ? 0.354 11.167 16.380 1.00 90.06 407 LEU A O 1
ATOM 3140 N N . GLU A 1 408 ? -1.161 9.628 16.995 1.00 85.06 408 GLU A N 1
ATOM 3141 C CA . GLU A 1 408 ? -2.286 10.286 16.343 1.00 85.06 408 GLU A CA 1
ATOM 3142 C C . GLU A 1 408 ? -3.263 10.851 17.365 1.00 85.06 408 GLU A C 1
ATOM 3144 O O . GLU A 1 408 ? -3.661 10.181 18.322 1.00 85.06 408 GLU A O 1
ATOM 3149 N N . VAL A 1 409 ? -3.664 12.100 17.147 1.00 83.75 409 VAL A N 1
ATOM 3150 C CA . VAL A 1 409 ? -4.675 12.772 17.958 1.00 83.75 409 VAL A CA 1
ATOM 3151 C C . VAL A 1 409 ? -5.681 13.443 17.040 1.00 83.75 409 VAL A C 1
ATOM 3153 O O . VAL A 1 409 ? -5.311 14.193 16.143 1.00 83.75 409 VAL A O 1
ATOM 3156 N N . VAL A 1 410 ? -6.966 13.187 17.286 1.00 76.25 410 VAL A N 1
ATOM 3157 C CA . VAL A 1 410 ? -8.061 13.873 16.591 1.00 76.25 410 VAL A CA 1
ATOM 3158 C C . VAL A 1 410 ? -8.022 15.363 16.929 1.00 76.25 410 VAL A C 1
ATOM 3160 O O . VAL A 1 410 ? -8.082 15.722 18.108 1.00 76.25 410 VAL A O 1
ATOM 3163 N N . GLY A 1 411 ? -7.901 16.199 15.897 1.00 80.62 411 GLY A N 1
ATOM 3164 C CA . GLY A 1 411 ? -7.986 17.652 15.993 1.00 80.62 411 GLY A CA 1
ATOM 3165 C C . GLY A 1 411 ? -9.430 18.139 16.065 1.00 80.62 411 GLY A C 1
ATOM 3166 O O . GLY A 1 411 ? -10.192 17.761 16.955 1.00 80.62 411 GLY A O 1
ATOM 3167 N N . LYS A 1 412 ? -9.802 19.007 15.130 1.00 66.38 412 LYS A N 1
ATOM 3168 C CA . LYS A 1 412 ? -11.176 19.434 14.873 1.00 66.38 412 LYS A CA 1
ATOM 3169 C C . LYS A 1 412 ? -12.081 18.278 14.422 1.00 66.38 412 LYS A C 1
ATOM 3171 O O . LYS A 1 412 ? -13.157 18.097 14.982 1.00 66.38 412 LYS A O 1
ATOM 3176 N N . GLU A 1 413 ? -11.664 17.527 13.407 1.00 54.94 413 GLU A N 1
ATOM 3177 C CA . GLU A 1 413 ? -12.502 16.550 12.691 1.00 54.94 413 GLU A CA 1
ATOM 3178 C C . GLU A 1 413 ? -11.727 15.295 12.254 1.00 54.94 413 GLU A C 1
ATOM 3180 O O . GLU A 1 413 ? -12.334 14.235 12.091 1.00 54.94 413 GLU A O 1
ATOM 3185 N N . ARG A 1 414 ? -10.397 15.370 12.081 1.00 68.38 414 ARG A N 1
ATOM 3186 C CA . ARG A 1 414 ? -9.570 14.250 11.594 1.00 68.38 414 ARG A CA 1
ATOM 3187 C C . ARG A 1 414 ? -8.316 14.047 12.460 1.00 68.38 414 ARG A C 1
ATOM 3189 O O . ARG A 1 414 ? -7.900 14.962 13.171 1.00 68.38 414 ARG A O 1
ATOM 3196 N N . PRO A 1 415 ? -7.708 12.845 12.462 1.00 75.12 415 PRO A N 1
ATOM 3197 C CA . PRO A 1 415 ? -6.467 12.609 13.191 1.00 75.12 415 PRO A CA 1
ATOM 3198 C C . PRO A 1 415 ? -5.292 13.364 12.565 1.00 75.12 415 PRO A C 1
ATOM 3200 O O . PRO A 1 415 ? -5.085 13.340 11.348 1.00 75.12 415 PRO A O 1
ATOM 3203 N N . ILE A 1 416 ? -4.496 13.990 13.426 1.00 81.25 416 ILE A N 1
ATOM 3204 C CA . ILE A 1 416 ? -3.207 14.599 13.110 1.00 81.25 416 ILE A CA 1
ATOM 3205 C C . ILE A 1 416 ? -2.117 13.666 13.641 1.00 81.25 416 ILE A C 1
ATOM 3207 O O . ILE A 1 416 ? -2.186 13.234 14.794 1.00 81.25 416 ILE A O 1
ATOM 3211 N N . THR A 1 417 ? -1.128 13.353 12.807 1.00 85.50 417 THR A N 1
ATOM 3212 C CA . THR A 1 417 ? -0.003 12.481 13.161 1.00 85.50 417 THR A CA 1
ATOM 3213 C C . THR A 1 417 ? 1.183 13.326 13.597 1.00 85.50 417 THR A C 1
ATOM 3215 O O . THR A 1 417 ? 1.707 14.120 12.815 1.00 85.50 417 THR A O 1
ATOM 3218 N N . PHE A 1 418 ? 1.634 13.122 14.827 1.00 92.44 418 PHE A N 1
ATOM 3219 C CA . PHE A 1 418 ? 2.761 13.820 15.428 1.00 92.44 418 PHE A CA 1
ATOM 3220 C C . PHE A 1 418 ? 3.922 12.859 15.666 1.00 92.44 418 PHE A C 1
ATOM 3222 O O . PHE A 1 418 ? 3.704 11.756 16.159 1.00 92.44 418 PHE A O 1
ATOM 3229 N N . LEU A 1 419 ? 5.148 13.297 15.391 1.00 95.50 419 LEU A N 1
ATOM 3230 C CA . LEU A 1 419 ? 6.356 12.717 15.967 1.00 95.50 419 LEU A CA 1
ATOM 3231 C C . LEU A 1 419 ? 6.769 13.577 17.161 1.00 95.50 419 LEU A C 1
ATOM 3233 O O . LEU A 1 419 ? 7.055 14.765 17.004 1.00 95.50 419 LEU A O 1
ATOM 3237 N N . ILE A 1 420 ? 6.802 12.976 18.348 1.00 98.00 420 ILE A N 1
ATOM 3238 C CA . ILE A 1 420 ? 7.221 13.645 19.580 1.00 98.00 420 ILE A CA 1
ATOM 3239 C C . ILE A 1 420 ? 8.562 13.075 20.005 1.00 98.00 420 ILE A C 1
ATOM 3241 O O . ILE A 1 420 ? 8.633 11.879 20.283 1.00 98.00 420 ILE A O 1
ATOM 3245 N N . GLY A 1 421 ? 9.596 13.910 20.088 1.00 97.25 421 GLY A N 1
ATOM 3246 C CA . GLY A 1 421 ? 10.885 13.513 20.643 1.00 97.25 421 GLY A CA 1
ATOM 3247 C C . GLY A 1 421 ? 11.102 14.027 22.048 1.00 97.25 421 GLY A C 1
ATOM 3248 O O . GLY A 1 421 ? 10.768 15.164 22.388 1.00 97.25 421 GLY A O 1
ATOM 3249 N N . ILE A 1 422 ? 11.699 13.163 22.850 1.00 97.94 422 ILE A N 1
ATOM 3250 C CA . ILE A 1 422 ? 11.926 13.322 24.276 1.00 97.94 422 ILE A CA 1
ATOM 3251 C C . ILE A 1 422 ? 13.395 12.995 24.534 1.00 97.94 422 ILE A C 1
ATOM 3253 O O . ILE A 1 422 ? 13.922 11.998 24.038 1.00 97.94 422 ILE A O 1
ATOM 3257 N N . ASP A 1 423 ? 14.083 13.843 25.280 1.00 95.88 423 ASP A N 1
ATOM 3258 C CA . ASP A 1 423 ? 15.456 13.582 25.682 1.00 95.88 423 ASP A CA 1
ATOM 3259 C C . ASP A 1 423 ? 15.523 12.540 26.827 1.00 95.88 423 ASP A C 1
ATOM 3261 O O . ASP A 1 423 ? 14.506 12.189 27.438 1.00 95.88 423 ASP A O 1
ATOM 3265 N N . PRO A 1 424 ? 16.714 12.026 27.176 1.00 94.94 424 PRO A N 1
ATOM 3266 C CA . PRO A 1 424 ? 16.854 11.078 28.283 1.00 94.94 424 PRO A CA 1
ATOM 3267 C C . PRO A 1 424 ? 16.430 11.620 29.655 1.00 94.94 424 PRO A C 1
ATOM 3269 O O . PRO A 1 424 ? 16.190 10.843 30.582 1.00 94.94 424 PRO A O 1
ATOM 3272 N N . THR A 1 425 ? 16.316 12.940 29.800 1.00 94.00 425 THR A N 1
ATOM 3273 C CA . THR A 1 425 ? 15.879 13.602 31.029 1.00 94.00 425 THR A CA 1
ATOM 3274 C C . THR A 1 425 ? 14.361 13.792 31.095 1.00 94.00 425 THR A C 1
ATOM 3276 O O . THR A 1 425 ? 13.859 14.257 32.123 1.00 94.00 425 THR A O 1
ATOM 3279 N N . GLY A 1 426 ? 13.605 13.362 30.079 1.00 94.94 426 GLY A N 1
ATOM 3280 C CA . GLY A 1 426 ? 12.148 13.493 30.012 1.00 94.94 426 GLY A CA 1
ATOM 3281 C C . GLY A 1 426 ? 11.666 14.879 29.577 1.00 94.94 426 GLY A C 1
ATOM 3282 O O . GLY A 1 426 ? 10.526 15.240 29.872 1.00 94.94 426 GLY A O 1
ATOM 3283 N N . GLU A 1 427 ? 12.524 15.662 28.927 1.00 96.88 427 GLU A N 1
ATOM 3284 C CA . GLU A 1 427 ? 12.182 16.947 28.319 1.00 96.88 427 GLU A CA 1
ATOM 3285 C C . GLU A 1 427 ? 11.869 16.786 26.833 1.00 96.88 427 GLU A C 1
ATOM 3287 O O . GLU A 1 427 ? 12.490 15.990 26.132 1.00 96.88 427 GLU A O 1
ATOM 3292 N N . ILE A 1 428 ? 10.924 17.573 26.321 1.00 97.69 428 ILE A N 1
ATOM 3293 C CA . ILE A 1 428 ? 10.648 17.612 24.884 1.00 97.69 428 ILE A CA 1
ATOM 3294 C C . ILE A 1 428 ? 11.849 18.180 24.130 1.00 97.69 428 ILE A C 1
ATOM 3296 O O . ILE A 1 428 ? 12.242 19.335 24.320 1.00 97.69 428 ILE A O 1
ATOM 3300 N N . LYS A 1 429 ? 12.368 17.367 23.213 1.00 95.19 429 LYS A N 1
ATOM 3301 C CA . LYS A 1 429 ? 13.450 17.712 22.290 1.00 95.19 429 LYS A CA 1
ATOM 3302 C C . LYS A 1 429 ? 12.927 18.280 20.974 1.00 95.19 429 LYS A C 1
ATOM 3304 O O . LYS A 1 429 ? 13.578 19.122 20.366 1.00 95.19 429 LYS A O 1
ATOM 3309 N N . GLY A 1 430 ? 11.740 17.849 20.552 1.00 94.56 430 GLY A N 1
ATOM 3310 C CA . GLY A 1 430 ? 11.081 18.370 19.363 1.00 94.56 430 GLY A CA 1
ATOM 3311 C C . GLY A 1 430 ? 9.689 17.792 19.151 1.00 94.56 430 GLY A C 1
ATOM 3312 O O . GLY A 1 430 ? 9.321 16.764 19.720 1.00 94.56 430 GLY A O 1
ATOM 3313 N N . VAL A 1 431 ? 8.916 18.482 18.317 1.00 95.56 431 VAL A N 1
ATOM 3314 C CA . VAL A 1 431 ? 7.566 18.091 17.911 1.00 95.56 431 VAL A CA 1
ATOM 3315 C C . VAL A 1 431 ? 7.433 18.382 16.425 1.00 95.56 431 VAL A C 1
ATOM 3317 O O . VAL A 1 431 ? 7.615 19.521 16.004 1.00 95.56 431 VAL A O 1
ATOM 3320 N N . GLU A 1 432 ? 7.110 17.362 15.640 1.00 91.19 432 GLU A N 1
ATOM 3321 C CA . GLU A 1 432 ? 6.870 17.493 14.204 1.00 91.19 432 GLU A CA 1
ATOM 3322 C C . GLU A 1 432 ? 5.498 16.922 13.858 1.00 91.19 432 GLU A C 1
ATOM 3324 O O . GLU A 1 432 ? 5.055 15.930 14.436 1.00 91.19 432 GLU A O 1
ATOM 3329 N N . VAL A 1 433 ? 4.818 17.537 12.896 1.00 87.25 433 VAL A N 1
ATOM 3330 C CA . VAL A 1 433 ? 3.585 16.991 12.320 1.00 87.25 433 VAL A CA 1
ATOM 3331 C C . VAL A 1 433 ? 3.975 16.227 11.067 1.00 87.25 433 VAL A C 1
ATOM 3333 O O . VAL A 1 433 ? 4.431 16.824 10.095 1.00 87.25 433 VAL A O 1
ATOM 3336 N N . LEU A 1 434 ? 3.789 14.911 11.090 1.00 77.00 434 LEU A N 1
ATOM 3337 C CA . LEU A 1 434 ? 4.084 14.053 9.945 1.00 77.00 434 LEU A CA 1
ATOM 3338 C C . LEU A 1 434 ? 2.949 14.100 8.928 1.00 77.00 434 LEU A C 1
ATOM 3340 O O . LEU A 1 434 ? 3.191 14.152 7.728 1.00 77.00 434 LEU A O 1
ATOM 3344 N N . VAL A 1 435 ? 1.706 14.102 9.415 1.00 73.06 435 VAL A N 1
ATOM 3345 C CA . VAL A 1 435 ? 0.509 14.074 8.576 1.00 73.06 435 VAL A CA 1
ATOM 3346 C C . VAL A 1 435 ? -0.557 14.983 9.174 1.00 73.06 435 VAL A C 1
ATOM 3348 O O . VAL A 1 435 ? -0.921 14.841 10.343 1.00 73.06 435 VAL A O 1
ATOM 3351 N N . TYR A 1 436 ? -1.079 15.901 8.366 1.00 71.69 436 TYR A N 1
ATOM 3352 C CA . TYR A 1 436 ? -2.211 16.757 8.720 1.00 71.69 436 TYR A CA 1
ATOM 3353 C C . TYR A 1 436 ? -3.365 16.444 7.773 1.00 71.69 436 TYR A C 1
ATOM 3355 O O . TYR A 1 436 ? -3.154 16.290 6.575 1.00 71.69 436 TYR A O 1
ATOM 3363 N N . ARG A 1 437 ? -4.572 16.280 8.318 1.00 61.50 437 ARG A N 1
ATOM 3364 C CA . ARG A 1 437 ? -5.734 15.786 7.557 1.00 61.50 437 ARG A CA 1
ATOM 3365 C C . ARG A 1 437 ? -6.964 16.681 7.686 1.00 61.50 437 ARG A C 1
ATOM 3367 O O . ARG A 1 437 ? -8.040 16.304 7.220 1.00 61.50 437 ARG A O 1
ATOM 3374 N N . GLU A 1 438 ? -6.840 17.810 8.378 1.00 60.75 438 GLU A N 1
ATOM 3375 C CA . GLU A 1 438 ? -7.960 18.714 8.649 1.00 60.75 438 GLU A CA 1
ATOM 3376 C C . GLU A 1 438 ? -7.998 19.856 7.638 1.00 60.75 438 GLU A C 1
ATOM 3378 O O . GLU A 1 438 ? -6.960 20.300 7.159 1.00 60.75 438 GLU A O 1
ATOM 3383 N N . SER A 1 439 ? -9.193 20.380 7.363 1.00 46.91 439 SER A N 1
ATOM 3384 C CA . SER A 1 439 ? -9.392 21.446 6.373 1.00 46.91 439 SER A CA 1
ATOM 3385 C C . SER A 1 439 ? -8.811 22.804 6.781 1.00 46.91 439 SER A C 1
ATOM 3387 O O . SER A 1 439 ? -8.628 23.671 5.936 1.00 46.91 439 SER A O 1
ATOM 3389 N N . ARG A 1 440 ? -8.539 23.027 8.073 1.00 55.41 440 ARG A N 1
ATOM 3390 C CA . ARG A 1 440 ? -7.938 24.260 8.617 1.00 55.41 440 ARG A CA 1
ATOM 3391 C C . ARG A 1 440 ? -7.063 23.933 9.816 1.00 55.41 440 ARG A C 1
ATOM 3393 O O . ARG A 1 440 ? -7.312 22.926 10.475 1.00 55.41 440 ARG A O 1
ATOM 3400 N N . GLY A 1 441 ? -6.088 24.787 10.122 1.00 60.28 441 GLY A N 1
ATOM 3401 C CA . GLY A 1 441 ? -5.223 24.650 11.295 1.00 60.28 441 GLY A CA 1
ATOM 3402 C C . GLY A 1 441 ? -3.847 24.043 11.021 1.00 60.28 441 GLY A C 1
ATOM 3403 O O . GLY A 1 441 ? -3.118 23.749 11.968 1.00 60.28 441 GLY A O 1
ATOM 3404 N N . SER A 1 442 ? -3.466 23.865 9.750 1.00 69.19 442 SER A N 1
ATOM 3405 C CA . SER A 1 442 ? -2.150 23.336 9.368 1.00 69.19 442 SER A CA 1
ATOM 3406 C C . SER A 1 442 ? -0.998 24.265 9.787 1.00 69.19 442 SER A C 1
ATOM 3408 O O . SER A 1 442 ? 0.156 23.844 9.813 1.00 69.19 442 SER A O 1
ATOM 3410 N N . GLU A 1 443 ? -1.300 25.496 10.201 1.00 73.50 443 GLU A N 1
ATOM 3411 C CA . GLU A 1 443 ? -0.381 26.471 10.783 1.00 73.50 443 GLU A CA 1
ATOM 3412 C C . GLU A 1 443 ? 0.287 25.962 12.068 1.00 73.50 443 GLU A C 1
ATOM 3414 O O . GLU A 1 443 ? 1.375 26.427 12.413 1.00 73.50 443 GLU A O 1
ATOM 3419 N N . ILE A 1 444 ? -0.302 24.972 12.761 1.00 80.75 444 ILE A N 1
ATOM 3420 C CA . ILE A 1 444 ? 0.354 24.333 13.914 1.00 80.75 444 ILE A CA 1
ATOM 3421 C C . ILE A 1 444 ? 1.712 23.731 13.531 1.00 80.75 444 ILE A C 1
ATOM 3423 O O . ILE A 1 444 ? 2.580 23.608 14.383 1.00 80.75 444 ILE A O 1
ATOM 3427 N N . ARG A 1 445 ? 1.938 23.398 12.254 1.00 81.25 445 ARG A N 1
ATOM 3428 C CA . ARG A 1 445 ? 3.207 22.847 11.753 1.00 81.25 445 ARG A CA 1
ATOM 3429 C C . ARG A 1 445 ? 4.363 23.839 11.813 1.00 81.25 445 ARG A C 1
ATOM 3431 O O . ARG A 1 445 ? 5.521 23.434 11.746 1.00 81.25 445 ARG A O 1
ATOM 3438 N N . HIS A 1 446 ? 4.077 25.136 11.885 1.00 77.50 446 HIS A N 1
ATOM 3439 C CA . HIS A 1 446 ? 5.121 26.148 11.855 1.00 77.50 446 HIS A CA 1
ATOM 3440 C C . HIS A 1 446 ? 6.031 26.017 13.078 1.00 77.50 446 HIS A C 1
ATOM 3442 O O . HIS A 1 446 ? 5.563 25.935 14.217 1.00 77.50 446 HIS A O 1
ATOM 3448 N N . SER A 1 447 ? 7.347 26.075 12.852 1.00 73.75 447 SER A N 1
ATOM 3449 C CA . SER A 1 447 ? 8.356 25.889 13.902 1.00 73.75 447 SER A CA 1
ATOM 3450 C C . SER A 1 447 ? 8.164 26.832 15.090 1.00 73.75 447 SER A C 1
ATOM 3452 O O . SER A 1 447 ? 8.443 26.441 16.217 1.00 73.75 447 SER A O 1
ATOM 3454 N N . ARG A 1 448 ? 7.615 28.036 14.873 1.00 77.56 448 ARG A N 1
ATOM 3455 C CA . ARG A 1 448 ? 7.275 28.980 15.948 1.00 77.56 448 ARG A CA 1
ATOM 3456 C C . ARG A 1 448 ? 6.259 28.407 16.941 1.00 77.56 448 ARG A C 1
ATOM 3458 O O . ARG A 1 448 ? 6.434 28.585 18.140 1.00 77.56 448 ARG A O 1
ATOM 3465 N N . PHE A 1 449 ? 5.211 27.736 16.463 1.00 84.69 449 PHE A N 1
ATOM 3466 C CA . PHE A 1 449 ? 4.215 27.135 17.348 1.00 84.69 449 PHE A CA 1
ATOM 3467 C C . PHE A 1 449 ? 4.793 25.918 18.072 1.00 84.69 449 PHE A C 1
ATOM 3469 O O . PHE A 1 449 ? 4.633 25.803 19.285 1.00 84.69 449 PHE A O 1
ATOM 3476 N N . MET A 1 450 ? 5.515 25.053 17.352 1.00 89.81 450 MET A N 1
ATOM 3477 C CA . MET A 1 450 ? 6.098 23.833 17.923 1.00 89.81 450 MET A CA 1
ATOM 3478 C C . MET A 1 450 ? 7.228 24.107 18.922 1.00 89.81 450 MET A C 1
ATOM 3480 O O . MET A 1 450 ? 7.378 23.373 19.899 1.00 89.81 450 MET A O 1
ATOM 3484 N N . ALA A 1 451 ? 7.973 25.203 18.745 1.00 87.88 451 ALA A N 1
ATOM 3485 C CA . ALA A 1 451 ? 9.033 25.621 19.661 1.00 87.88 451 ALA A CA 1
ATOM 3486 C C . ALA A 1 451 ? 8.531 25.858 21.094 1.00 87.88 451 ALA A C 1
ATOM 3488 O O . ALA A 1 451 ? 9.302 25.711 22.040 1.00 87.88 451 ALA A O 1
ATOM 3489 N N . GLN A 1 452 ? 7.239 26.157 21.271 1.00 93.62 452 GLN A N 1
ATOM 3490 C CA . GLN A 1 452 ? 6.636 26.339 22.590 1.00 93.62 452 GLN A CA 1
ATOM 3491 C C . GLN A 1 452 ? 6.719 25.079 23.453 1.00 93.62 452 GLN A C 1
ATOM 3493 O O . GLN A 1 452 ? 6.732 25.187 24.674 1.00 93.62 452 GLN A O 1
ATOM 3498 N N . PHE A 1 453 ? 6.774 23.886 22.853 1.00 95.62 453 PHE A N 1
ATOM 3499 C CA . PHE A 1 453 ? 6.828 22.630 23.600 1.00 95.62 453 PHE A CA 1
ATOM 3500 C C . PHE A 1 453 ? 8.234 22.258 24.067 1.00 95.62 453 PHE A C 1
ATOM 3502 O O . PHE A 1 453 ? 8.352 21.430 24.966 1.00 95.62 453 PHE A O 1
ATOM 3509 N N . LEU A 1 454 ? 9.285 22.851 23.493 1.00 94.56 454 LEU A N 1
ATOM 3510 C CA . LEU A 1 454 ? 10.671 22.501 23.801 1.00 94.56 454 LEU A CA 1
ATOM 3511 C C . LEU A 1 454 ? 10.972 22.660 25.296 1.00 94.56 454 LEU A C 1
ATOM 3513 O O . LEU A 1 454 ? 10.520 23.609 25.937 1.00 94.56 454 LEU A O 1
ATOM 3517 N N . LYS A 1 455 ? 11.754 21.723 25.844 1.00 94.75 455 LYS A N 1
ATOM 3518 C CA . LYS A 1 455 ? 12.163 21.650 27.260 1.00 94.75 455 LYS A CA 1
ATOM 3519 C C . LYS A 1 455 ? 11.033 21.414 28.270 1.00 94.75 455 LYS A C 1
ATOM 3521 O O . LYS A 1 455 ? 11.287 21.328 29.471 1.00 94.75 455 LYS A O 1
ATOM 3526 N N . LYS A 1 456 ? 9.778 21.288 27.828 1.00 96.06 456 LYS A N 1
ATOM 3527 C CA . LYS A 1 456 ? 8.668 20.963 28.732 1.00 96.06 456 LYS A CA 1
ATOM 3528 C C . LYS A 1 456 ? 8.719 19.486 29.143 1.00 96.06 456 LYS A C 1
ATOM 3530 O O . LYS A 1 456 ? 9.140 18.629 28.371 1.00 96.06 456 LYS A O 1
ATOM 3535 N N . LYS A 1 457 ? 8.275 19.201 30.366 1.00 95.88 457 LYS A N 1
ATOM 3536 C CA . LYS A 1 457 ? 8.214 17.884 31.017 1.00 95.88 457 LYS A CA 1
ATOM 3537 C C . LYS A 1 457 ? 6.774 17.449 31.244 1.00 95.88 457 LYS A C 1
ATOM 3539 O O . LYS A 1 457 ? 5.840 18.246 31.157 1.00 95.88 457 LYS A O 1
ATOM 3544 N N . VAL A 1 458 ? 6.598 16.188 31.642 1.00 95.06 458 VAL A N 1
ATOM 3545 C CA . VAL A 1 458 ? 5.290 15.634 32.030 1.00 95.06 458 VAL A CA 1
ATOM 3546 C C . VAL A 1 458 ? 4.612 16.432 33.155 1.00 95.06 458 VAL A C 1
ATOM 3548 O O . VAL A 1 458 ? 3.388 16.469 33.221 1.00 95.06 458 VAL A O 1
ATOM 3551 N N . THR A 1 459 ? 5.371 17.130 34.005 1.00 93.44 459 THR A N 1
ATOM 3552 C CA . THR A 1 459 ? 4.842 17.972 35.092 1.00 93.44 459 THR A CA 1
ATOM 3553 C C . THR A 1 459 ? 4.311 19.327 34.625 1.00 93.44 459 THR A C 1
ATOM 3555 O O . THR A 1 459 ? 3.512 19.933 35.337 1.00 93.44 459 THR A O 1
ATOM 3558 N N . ASN A 1 460 ? 4.687 19.808 33.435 1.00 94.25 460 ASN A N 1
ATOM 3559 C CA . ASN A 1 460 ? 4.144 21.056 32.900 1.00 94.25 460 ASN A CA 1
ATOM 3560 C C . ASN A 1 460 ? 2.663 20.872 32.515 1.00 94.25 460 ASN A C 1
ATOM 3562 O O . ASN A 1 460 ? 2.319 19.833 31.946 1.00 94.25 460 ASN A O 1
ATOM 3566 N N . PRO A 1 461 ? 1.765 21.840 32.774 1.00 87.69 461 PRO A N 1
ATOM 3567 C CA . PRO A 1 461 ? 0.336 21.643 32.518 1.00 87.69 461 PRO A CA 1
ATOM 3568 C C . PRO A 1 461 ? -0.013 21.552 31.023 1.00 87.69 461 PRO A C 1
ATOM 3570 O O . PRO A 1 461 ? -0.898 20.776 30.668 1.00 87.69 461 PRO A O 1
ATOM 3573 N N . LEU A 1 462 ? 0.718 22.269 30.158 1.00 91.44 462 LEU A N 1
ATOM 3574 C CA . LEU A 1 462 ? 0.525 22.324 28.697 1.00 91.44 462 LEU A CA 1
ATOM 3575 C C . LEU A 1 462 ? -0.859 22.854 28.280 1.00 91.44 462 LEU A C 1
ATOM 3577 O O . LEU A 1 462 ? -1.387 22.502 27.226 1.00 91.44 462 LEU A O 1
ATOM 3581 N N . ARG A 1 463 ? -1.480 23.712 29.088 1.00 86.06 463 ARG A N 1
ATOM 3582 C CA . ARG A 1 463 ? -2.820 24.229 28.789 1.00 86.06 463 ARG A CA 1
ATOM 3583 C C . ARG A 1 463 ? -2.755 25.324 27.726 1.00 86.06 463 ARG A C 1
ATOM 3585 O O . ARG A 1 463 ? -1.902 26.206 27.789 1.00 86.06 463 ARG A O 1
ATOM 3592 N N . LEU A 1 464 ? -3.663 25.275 26.747 1.00 82.19 464 LEU A N 1
ATOM 3593 C CA . LEU A 1 464 ? -3.808 26.378 25.792 1.00 82.19 464 LEU A CA 1
ATOM 3594 C C . LEU A 1 464 ? -4.272 27.644 26.513 1.00 82.19 464 LEU A C 1
ATOM 3596 O O . LEU A 1 464 ? -5.204 27.569 27.310 1.00 82.19 464 LEU A O 1
ATOM 3600 N N . GLY A 1 465 ? -3.680 28.784 26.167 1.00 73.38 465 GLY A N 1
ATOM 3601 C CA . GLY A 1 465 ? -3.992 30.089 26.759 1.00 73.38 465 GLY A CA 1
ATOM 3602 C C . GLY A 1 465 ? -3.210 30.400 28.037 1.00 73.38 465 GLY A C 1
ATOM 3603 O O . GLY A 1 465 ? -3.058 31.574 28.353 1.00 73.38 465 GLY A O 1
ATOM 3604 N N . ASP A 1 466 ? -2.658 29.376 28.696 1.00 81.00 466 ASP A N 1
ATOM 3605 C CA . ASP A 1 466 ? -1.785 29.530 29.865 1.00 81.00 466 ASP A CA 1
ATOM 3606 C C . ASP A 1 466 ? -0.324 29.233 29.485 1.00 81.00 466 ASP A C 1
ATOM 3608 O O . ASP A 1 466 ? 0.543 30.100 29.520 1.00 81.00 466 ASP A O 1
ATOM 3612 N N . ASP A 1 467 ? -0.047 27.986 29.091 1.00 84.12 467 ASP A N 1
ATOM 3613 C CA . ASP A 1 467 ? 1.301 27.475 28.824 1.00 84.12 467 ASP A CA 1
ATOM 3614 C C . ASP A 1 467 ? 1.681 27.484 27.343 1.00 84.12 467 ASP A C 1
ATOM 3616 O O . ASP A 1 467 ? 2.869 27.392 27.018 1.00 84.12 467 ASP A O 1
ATOM 3620 N N . ILE A 1 468 ? 0.672 27.432 26.470 1.00 89.44 468 ILE A N 1
ATOM 3621 C CA . ILE A 1 468 ? 0.797 27.287 25.020 1.00 89.44 468 ILE A CA 1
ATOM 3622 C C . ILE A 1 468 ? -0.138 28.304 24.366 1.00 89.44 468 ILE A C 1
ATOM 3624 O O . ILE A 1 468 ? -1.360 28.246 24.533 1.00 89.44 468 ILE A O 1
ATOM 3628 N N . GLU A 1 469 ? 0.423 29.218 23.588 1.00 84.62 469 GLU A N 1
ATOM 3629 C CA . GLU A 1 469 ? -0.331 30.162 22.777 1.00 84.62 469 GLU A CA 1
ATOM 3630 C C . GLU A 1 469 ? -1.023 29.404 21.642 1.00 84.62 469 GLU A C 1
ATOM 3632 O O . GLU A 1 469 ? -0.375 28.766 20.805 1.00 84.62 469 GLU A O 1
ATOM 3637 N N . ALA A 1 470 ? -2.355 29.443 21.629 1.00 80.75 470 ALA A N 1
ATOM 3638 C CA . ALA A 1 470 ? -3.152 28.834 20.575 1.00 80.75 470 ALA A CA 1
ATOM 3639 C C . ALA A 1 470 ? -3.045 29.646 19.279 1.00 80.75 470 ALA A C 1
ATOM 3641 O O . ALA A 1 470 ? -3.009 30.876 19.307 1.00 80.75 470 ALA A O 1
ATOM 3642 N N . ILE A 1 471 ? -3.090 28.970 18.132 1.00 71.69 471 ILE A N 1
ATOM 3643 C CA . ILE A 1 471 ? -3.216 29.665 16.850 1.00 71.69 471 ILE A CA 1
ATOM 3644 C C . ILE A 1 471 ? -4.685 30.047 16.638 1.00 71.69 471 ILE A C 1
ATOM 3646 O O . ILE A 1 471 ? -5.587 29.207 16.741 1.00 71.69 471 ILE A O 1
ATOM 3650 N N . SER A 1 472 ? -4.924 31.329 16.348 1.00 63.66 472 SER A N 1
ATOM 3651 C CA . SER A 1 472 ? -6.256 31.842 16.013 1.00 63.66 472 SER A CA 1
ATOM 3652 C C . SER A 1 472 ? -6.820 31.098 14.800 1.00 63.66 472 SER A C 1
ATOM 3654 O O . SER A 1 472 ? -6.129 30.928 13.801 1.00 63.66 472 SER A O 1
ATOM 3656 N N . GLY A 1 473 ? -8.055 30.601 14.898 1.00 59.78 473 GLY A N 1
ATOM 3657 C CA . GLY A 1 473 ? -8.673 29.767 13.857 1.00 59.78 473 GLY A CA 1
ATOM 3658 C C . GLY A 1 473 ? -8.258 28.286 13.859 1.00 59.78 473 GLY A C 1
ATOM 3659 O O . GLY A 1 473 ? -8.890 27.495 13.163 1.00 59.78 473 GLY A O 1
ATOM 3660 N N . ALA A 1 474 ? -7.282 27.884 14.685 1.00 73.06 474 ALA A N 1
ATOM 3661 C CA . ALA A 1 474 ? -6.757 26.514 14.773 1.00 73.06 474 ALA A CA 1
ATOM 3662 C C . ALA A 1 474 ? -6.779 25.940 16.205 1.00 73.06 474 ALA A C 1
ATOM 3664 O O . ALA A 1 474 ? -6.033 25.022 16.537 1.00 73.06 474 ALA A O 1
ATOM 3665 N N . THR A 1 475 ? -7.637 26.464 17.086 1.00 74.50 475 THR A N 1
ATOM 3666 C CA . THR A 1 475 ? -7.629 26.153 18.528 1.00 74.50 475 THR A CA 1
ATOM 3667 C C . THR A 1 475 ? -7.787 24.661 18.845 1.00 74.50 475 THR A C 1
ATOM 3669 O O . THR A 1 475 ? -7.170 24.167 19.788 1.00 74.50 475 THR A O 1
ATOM 3672 N N . LEU A 1 476 ? -8.595 23.924 18.077 1.00 74.69 476 LEU A N 1
ATOM 3673 C CA . LEU A 1 476 ? -8.791 22.480 18.276 1.00 74.69 476 LEU A CA 1
ATOM 3674 C C . LEU A 1 476 ? -7.550 21.676 17.868 1.00 74.69 476 LEU A C 1
ATOM 3676 O O . LEU A 1 476 ? -7.129 20.784 18.601 1.00 74.69 476 LEU A O 1
ATOM 3680 N N . SER A 1 477 ? -6.901 22.062 16.775 1.00 82.25 477 SER A N 1
ATOM 3681 C CA . SER A 1 477 ? -5.651 21.471 16.295 1.00 82.25 477 SER A CA 1
ATOM 3682 C C . SER A 1 477 ? -4.480 21.814 17.231 1.00 82.25 477 SER A C 1
ATOM 3684 O O . SER A 1 477 ? -3.674 20.945 17.562 1.00 82.25 477 SER A O 1
ATOM 3686 N N . SER A 1 478 ? -4.437 23.035 17.785 1.00 85.19 478 SER A N 1
ATOM 3687 C CA . SER A 1 478 ? -3.499 23.406 18.857 1.00 85.19 478 SER A CA 1
ATOM 3688 C C . SER A 1 478 ? -3.724 22.578 20.133 1.00 85.19 478 SER A C 1
ATOM 3690 O O . SER A 1 478 ? -2.762 22.179 20.792 1.00 85.19 478 SER A O 1
ATOM 3692 N N . ARG A 1 479 ? -4.986 22.269 20.474 1.00 88.12 479 ARG A N 1
ATOM 3693 C CA . ARG A 1 479 ? -5.357 21.393 21.605 1.00 88.12 479 ARG A CA 1
ATOM 3694 C C . ARG A 1 479 ? -4.879 19.968 21.363 1.00 88.12 479 ARG A C 1
ATOM 3696 O O . ARG A 1 479 ? -4.354 19.345 22.281 1.00 88.12 479 ARG A O 1
ATOM 3703 N N . ALA A 1 480 ? -5.037 19.473 20.137 1.00 88.75 480 ALA A N 1
ATOM 3704 C CA . ALA A 1 480 ? -4.567 18.154 19.742 1.00 88.75 480 ALA A CA 1
ATOM 3705 C C . ALA A 1 480 ? -3.043 18.035 19.820 1.00 88.75 480 ALA A C 1
ATOM 3707 O O . ALA A 1 480 ? -2.558 17.062 20.389 1.00 88.75 480 ALA A O 1
ATOM 3708 N N . ALA A 1 481 ? -2.299 19.040 19.346 1.00 92.69 481 ALA A N 1
ATOM 3709 C CA . ALA A 1 481 ? -0.843 19.080 19.476 1.00 92.69 481 ALA A CA 1
ATOM 3710 C C . ALA A 1 481 ? -0.402 19.051 20.947 1.00 92.69 481 ALA A C 1
ATOM 3712 O O . ALA A 1 481 ? 0.416 18.218 21.333 1.00 92.69 481 ALA A O 1
ATOM 3713 N N . SER A 1 482 ? -1.004 19.897 21.791 1.00 94.25 482 SER A N 1
ATOM 3714 C CA . SER A 1 482 ? -0.709 19.890 23.227 1.00 94.25 482 SER A CA 1
ATOM 3715 C C . SER A 1 482 ? -1.011 18.532 23.873 1.00 94.25 482 SER A C 1
ATOM 3717 O O . SER A 1 482 ? -0.189 17.989 24.616 1.00 94.25 482 SER A O 1
ATOM 3719 N N . TYR A 1 483 ? -2.154 17.931 23.539 1.00 94.62 483 TYR A N 1
ATOM 3720 C CA . TYR A 1 483 ? -2.510 16.618 24.057 1.00 94.62 483 TYR A CA 1
ATOM 3721 C C . TYR A 1 483 ? -1.565 15.513 23.566 1.00 94.62 483 TYR A C 1
ATOM 3723 O O . TYR A 1 483 ? -1.194 14.654 24.361 1.00 94.62 483 TYR A O 1
ATOM 3731 N N . ALA A 1 484 ? -1.134 15.539 22.301 1.00 95.75 484 ALA A N 1
ATOM 3732 C CA . ALA A 1 484 ? -0.168 14.582 21.762 1.00 95.75 484 ALA A CA 1
ATOM 3733 C C . ALA A 1 484 ? 1.156 14.634 22.538 1.00 95.75 484 ALA A C 1
ATOM 3735 O O . ALA A 1 484 ? 1.658 13.599 22.975 1.00 95.75 484 ALA A O 1
ATOM 3736 N N . VAL A 1 485 ? 1.668 15.843 22.788 1.00 97.19 485 VAL A N 1
ATOM 3737 C CA . VAL A 1 485 ? 2.874 16.073 23.596 1.00 97.19 485 VAL A CA 1
ATOM 3738 C C . VAL A 1 485 ? 2.682 15.551 25.020 1.00 97.19 485 VAL A C 1
ATOM 3740 O O . VAL A 1 485 ? 3.516 14.801 25.529 1.00 97.19 485 VAL A O 1
ATOM 3743 N N . LYS A 1 486 ? 1.555 15.888 25.658 1.00 96.75 486 LYS A N 1
ATOM 3744 C CA . LYS A 1 486 ? 1.245 15.443 27.020 1.00 96.75 486 LYS A CA 1
ATOM 3745 C C . LYS A 1 486 ? 1.139 13.917 27.117 1.00 96.75 486 LYS A C 1
ATOM 3747 O O . LYS A 1 486 ? 1.681 13.329 28.051 1.00 96.75 486 LYS A O 1
ATOM 3752 N N . LYS A 1 487 ? 0.475 13.280 26.148 1.00 96.44 487 LYS A N 1
ATOM 3753 C CA . LYS A 1 487 ? 0.323 11.822 26.053 1.00 96.44 487 LYS A CA 1
ATOM 3754 C C . LYS A 1 487 ? 1.684 11.142 25.885 1.00 96.44 487 LYS A C 1
ATOM 3756 O O . LYS A 1 487 ? 1.974 10.213 26.631 1.00 96.44 487 LYS A O 1
ATOM 3761 N N . ALA A 1 488 ? 2.537 11.629 24.981 1.00 97.31 488 ALA A N 1
ATOM 3762 C CA . ALA A 1 488 ? 3.880 11.082 24.773 1.00 97.31 488 ALA A CA 1
ATOM 3763 C C . ALA A 1 488 ? 4.739 11.139 26.045 1.00 97.31 488 ALA A C 1
ATOM 3765 O O . ALA A 1 488 ? 5.340 10.137 26.424 1.00 97.31 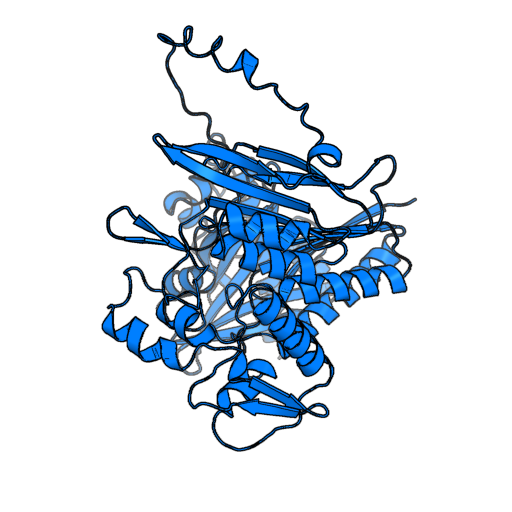488 ALA A O 1
ATOM 3766 N N . LEU A 1 489 ? 4.748 12.285 26.736 1.00 97.50 489 LEU A N 1
ATOM 3767 C CA . LEU A 1 489 ? 5.472 12.456 27.999 1.00 97.50 489 LEU A CA 1
ATOM 3768 C C . LEU A 1 489 ? 4.949 11.525 29.098 1.00 97.50 489 LEU A C 1
ATOM 3770 O O . LEU A 1 489 ? 5.740 10.954 29.841 1.00 97.50 489 LEU A O 1
ATOM 3774 N N . ALA A 1 490 ? 3.629 11.352 29.190 1.00 96.50 490 ALA A N 1
ATOM 3775 C CA . ALA A 1 490 ? 3.015 10.456 30.162 1.00 96.50 490 ALA A CA 1
ATOM 3776 C C . ALA A 1 490 ? 3.410 8.990 29.933 1.00 96.50 490 ALA A C 1
ATOM 3778 O O . ALA A 1 490 ? 3.784 8.306 30.883 1.00 96.50 490 ALA A O 1
ATOM 3779 N N . ILE A 1 491 ? 3.366 8.530 28.677 1.00 95.88 491 ILE A N 1
ATOM 3780 C CA . ILE A 1 491 ? 3.789 7.174 28.297 1.00 95.88 491 ILE A CA 1
ATOM 3781 C C . ILE A 1 491 ? 5.280 6.988 28.589 1.00 95.88 491 ILE A C 1
ATOM 3783 O O . ILE A 1 491 ? 5.673 5.994 29.192 1.00 95.88 491 ILE A O 1
ATOM 3787 N N . PHE A 1 492 ? 6.110 7.963 28.216 1.00 96.62 492 PHE A N 1
ATOM 3788 C CA . PHE A 1 492 ? 7.547 7.914 28.467 1.00 96.62 492 PHE A CA 1
ATOM 3789 C C . PHE A 1 492 ? 7.878 7.806 29.963 1.00 96.62 492 PHE A C 1
ATOM 3791 O O . PHE A 1 492 ? 8.725 7.002 30.354 1.00 96.62 492 PHE A O 1
ATOM 3798 N N . GLU A 1 493 ? 7.190 8.575 30.811 1.00 95.19 493 GLU A N 1
ATOM 3799 C CA . GLU A 1 493 ? 7.428 8.586 32.257 1.00 95.19 493 GLU A CA 1
ATOM 3800 C C . GLU A 1 493 ? 7.166 7.210 32.892 1.00 95.19 493 GLU A C 1
ATOM 3802 O O . GLU A 1 493 ? 7.971 6.736 33.702 1.00 95.19 493 GLU A O 1
ATOM 3807 N N . VAL A 1 494 ? 6.074 6.542 32.500 1.00 93.88 494 VAL A N 1
ATOM 3808 C CA . VAL A 1 494 ? 5.719 5.217 33.037 1.00 93.88 494 VAL A CA 1
ATOM 3809 C C . VAL A 1 494 ? 6.553 4.086 32.436 1.00 93.88 494 VAL A C 1
ATOM 3811 O O . VAL A 1 494 ? 6.827 3.108 33.130 1.00 93.88 494 VAL A O 1
ATOM 3814 N N . ALA A 1 495 ? 6.967 4.217 31.173 1.00 90.19 495 ALA A N 1
ATOM 3815 C CA . ALA A 1 495 ? 7.687 3.174 30.451 1.00 90.19 495 ALA A CA 1
ATOM 3816 C C . ALA A 1 495 ? 9.190 3.170 30.758 1.00 90.19 495 ALA A C 1
ATOM 3818 O O . ALA A 1 495 ? 9.762 2.113 30.999 1.00 90.19 495 ALA A O 1
ATOM 3819 N N . TYR A 1 496 ? 9.831 4.344 30.786 1.00 87.25 496 TYR A N 1
ATOM 3820 C CA . TYR A 1 496 ? 11.295 4.444 30.802 1.00 87.25 496 TYR A CA 1
ATOM 3821 C C . TYR A 1 496 ? 11.882 4.973 32.111 1.00 87.25 496 TYR A C 1
ATOM 3823 O O . TYR A 1 496 ? 12.992 4.591 32.485 1.00 87.25 496 TYR A O 1
ATOM 3831 N N . LYS A 1 497 ? 11.187 5.865 32.826 1.00 75.62 497 LYS A N 1
ATOM 3832 C CA . LYS A 1 497 ? 11.761 6.499 34.025 1.00 75.62 497 LYS A CA 1
ATOM 3833 C C . LYS A 1 497 ? 11.504 5.747 35.320 1.00 75.62 497 LYS A C 1
ATOM 3835 O O . LYS A 1 497 ? 12.391 5.715 36.172 1.00 75.62 497 LYS A O 1
ATOM 3840 N N . ARG A 1 498 ? 10.328 5.138 35.491 1.00 61.69 498 ARG A N 1
ATOM 3841 C CA . ARG A 1 498 ? 10.014 4.411 36.732 1.00 61.69 498 ARG A CA 1
ATOM 3842 C C . ARG A 1 498 ? 10.699 3.049 36.854 1.00 61.69 498 ARG A C 1
ATOM 3844 O O . ARG A 1 498 ? 11.045 2.687 37.970 1.00 61.69 498 ARG A O 1
ATOM 3851 N N . GLN A 1 499 ? 11.052 2.391 35.747 1.00 51.03 499 GLN A N 1
ATOM 3852 C CA . GLN A 1 499 ? 11.879 1.173 35.784 1.00 51.03 499 GLN A CA 1
ATOM 3853 C C . GLN A 1 499 ? 13.281 1.405 36.387 1.00 51.03 499 GLN A C 1
ATOM 3855 O O . GLN A 1 499 ? 13.885 0.477 36.906 1.00 51.03 499 GLN A O 1
ATOM 3860 N N . LYS A 1 500 ? 13.789 2.647 36.381 1.00 46.38 500 LYS A N 1
ATOM 3861 C CA . LYS A 1 500 ? 15.089 3.024 36.971 1.00 46.38 500 LYS A CA 1
ATOM 3862 C C . LYS A 1 500 ? 15.052 3.375 38.464 1.00 46.38 500 LYS A C 1
ATOM 3864 O O . LYS A 1 500 ? 16.093 3.713 39.014 1.00 46.38 500 LYS A O 1
ATOM 3869 N N . LYS A 1 501 ? 13.878 3.390 39.108 1.00 44.22 501 LYS A N 1
ATOM 3870 C CA . LYS A 1 501 ? 13.755 3.625 40.562 1.00 44.22 501 LYS A CA 1
ATOM 3871 C C . LYS A 1 501 ? 13.536 2.343 41.370 1.00 44.22 501 LYS A C 1
ATOM 3873 O O . LYS A 1 501 ? 13.613 2.407 42.592 1.00 44.22 501 LYS A O 1
ATOM 3878 N N . GLU A 1 502 ? 13.259 1.224 40.703 1.00 39.41 502 GLU A N 1
ATOM 3879 C CA . GLU A 1 502 ? 12.995 -0.085 41.323 1.00 39.41 502 GLU A CA 1
ATOM 3880 C C . GLU A 1 502 ? 14.102 -1.123 41.057 1.00 39.41 502 GLU A C 1
ATOM 3882 O O . GLU A 1 502 ? 14.011 -2.247 41.546 1.00 39.41 502 GLU A O 1
ATOM 3887 N N . GLY A 1 503 ? 15.157 -0.744 40.329 1.00 32.88 503 GLY A N 1
ATOM 3888 C CA . GLY A 1 503 ? 16.422 -1.477 40.219 1.00 32.88 503 GLY A CA 1
ATOM 3889 C C . GLY A 1 503 ? 17.572 -0.592 40.662 1.00 32.88 503 GLY A C 1
ATOM 3890 O O . GLY A 1 503 ? 18.563 -1.155 41.172 1.00 32.88 503 GLY A O 1
#

Secondary structure (DSSP, 8-state):
--EEEEEEEEETTEEEEEEEEE-HHHHHHHHHHHHHHHHHHHHHH-TT-TTSHHHHHHHTTTSS-EE--HHHHHHHHHHHHHHHHTTTSS-TTBHHHHHHTTSSSS---SSPPPHHHHHHHHTT--GGGEEEETTEEEESSTT-B---TTTHHHHHHHHHHHHHHHTT--EEEEEETTEEEEES--TTSSSEEEEEEETTEEEEEEEEEEESSEEEEEEETTSSEEEETTEEEES-B-TTTSSB--S-SEEEEEESSHHHHHHHHHHHHHHHHHHHHHHHHTSTT-EEEEEEE-GGGPEEEEE-TTGGGTBSS----GGGGGGSTTS-SS-----------EE-S-HHHHHHHH-TT-SEEEEEEEE--HHHHHHHHHHHTS-----EEEEEEEEETTEEEEEEEEEEEE-SSSEEEEEEEE-TTS-EEEEEEEEE-SSS-GGGGSHHHHGGGTT--TTS---BTTTBPPPTT-HHHHHHHHHHHHHHHHHHIIIIIGGGT--